Protein AF-A0A927W8R9-F1 (afdb_monomer_lite)

Structure (mmCIF, N/CA/C/O backbone):
data_AF-A0A927W8R9-F1
#
_entry.id   AF-A0A927W8R9-F1
#
loop_
_atom_site.group_PDB
_atom_site.id
_atom_site.type_symbol
_atom_site.label_atom_id
_atom_site.label_alt_id
_atom_site.label_comp_id
_atom_site.label_asym_id
_atom_site.label_entity_id
_atom_site.label_seq_id
_atom_site.pdbx_PDB_ins_code
_atom_site.Cartn_x
_atom_site.Cartn_y
_atom_site.Cartn_z
_atom_site.occupancy
_atom_site.B_iso_or_equiv
_atom_site.auth_seq_id
_atom_site.auth_comp_id
_atom_site.auth_asym_id
_atom_site.auth_atom_id
_atom_site.pdbx_PDB_model_num
ATOM 1 N N . MET A 1 1 ? -15.507 -15.379 2.058 1.00 55.19 1 MET A N 1
ATOM 2 C CA . MET A 1 1 ? -15.503 -15.301 0.558 1.00 55.19 1 MET A CA 1
ATOM 3 C C . MET A 1 1 ? -14.056 -15.249 0.072 1.00 55.19 1 MET A C 1
ATOM 5 O O . MET A 1 1 ? -13.210 -14.946 0.895 1.00 55.19 1 MET A O 1
ATOM 9 N N . ALA A 1 2 ? -13.753 -15.518 -1.208 1.00 80.12 2 ALA A N 1
ATOM 10 C CA . ALA A 1 2 ? -12.373 -15.394 -1.704 1.00 80.12 2 ALA A CA 1
ATOM 11 C C . ALA A 1 2 ? -11.837 -13.959 -1.534 1.00 80.12 2 ALA A C 1
ATOM 13 O O . ALA A 1 2 ? -12.561 -12.993 -1.787 1.00 80.12 2 ALA A O 1
ATOM 14 N N . GLU A 1 3 ? -10.581 -13.842 -1.112 1.00 93.88 3 GLU A N 1
ATOM 15 C CA . GLU A 1 3 ? -9.897 -12.570 -0.867 1.00 93.88 3 GLU A CA 1
ATOM 16 C C . GLU A 1 3 ? -9.746 -11.758 -2.161 1.00 93.88 3 GLU A C 1
ATOM 18 O O . GLU A 1 3 ? -9.712 -12.299 -3.273 1.00 93.88 3 GLU A O 1
ATOM 23 N N . SER A 1 4 ? -9.687 -10.431 -2.054 1.00 96.81 4 SER A N 1
ATOM 24 C CA . SER A 1 4 ? -9.534 -9.561 -3.228 1.00 96.81 4 SER A CA 1
ATOM 25 C C . SER A 1 4 ? -8.859 -8.236 -2.897 1.00 96.81 4 SER A C 1
ATOM 27 O O . SER A 1 4 ? -9.175 -7.592 -1.896 1.00 96.81 4 SER A O 1
ATOM 29 N N . LEU A 1 5 ? -7.975 -7.805 -3.793 1.00 98.19 5 LEU A N 1
A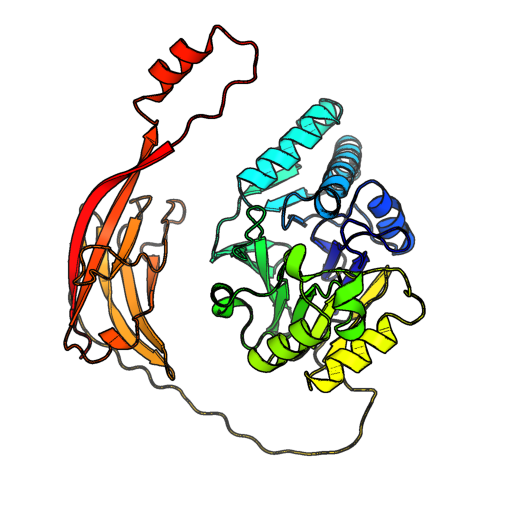TOM 30 C CA . LEU A 1 5 ? -7.320 -6.504 -3.776 1.00 98.19 5 LEU A CA 1
ATOM 31 C C . LEU A 1 5 ? -8.204 -5.483 -4.506 1.00 98.19 5 LEU A C 1
ATOM 33 O O . LEU A 1 5 ? -8.396 -5.564 -5.718 1.00 98.19 5 LEU A O 1
ATOM 37 N N . TYR A 1 6 ? -8.747 -4.528 -3.757 1.00 98.50 6 TYR A N 1
ATOM 38 C CA . TYR A 1 6 ? -9.535 -3.398 -4.246 1.00 98.50 6 TYR A CA 1
ATOM 39 C C . TYR A 1 6 ? -8.593 -2.218 -4.487 1.00 98.50 6 TYR A C 1
ATOM 41 O O . TYR A 1 6 ? -8.118 -1.607 -3.531 1.00 98.50 6 TYR A O 1
ATOM 49 N N . VAL A 1 7 ? -8.308 -1.890 -5.746 1.00 98.56 7 VAL A N 1
ATOM 50 C CA . VAL A 1 7 ? -7.348 -0.835 -6.094 1.00 98.56 7 VAL A CA 1
ATOM 51 C C . VAL A 1 7 ? -8.074 0.509 -6.161 1.00 98.56 7 VAL A C 1
ATOM 53 O O . VAL A 1 7 ? -8.843 0.762 -7.087 1.00 98.56 7 VAL A O 1
ATOM 56 N N . PHE A 1 8 ? -7.867 1.378 -5.169 1.00 98.50 8 PHE A N 1
ATOM 57 C CA . PHE A 1 8 ? -8.585 2.655 -5.061 1.00 98.50 8 PHE A CA 1
ATOM 58 C C . PHE A 1 8 ? -7.978 3.753 -5.939 1.00 98.50 8 PHE A C 1
ATOM 60 O O . PHE A 1 8 ? -8.713 4.558 -6.515 1.00 98.50 8 PHE A O 1
ATOM 67 N N . GLY A 1 9 ? -6.654 3.763 -6.061 1.00 98.00 9 GLY A N 1
ATOM 68 C CA . GLY A 1 9 ? -5.898 4.652 -6.935 1.00 98.00 9 GLY A CA 1
ATOM 69 C C . GLY A 1 9 ? -4.562 4.026 -7.325 1.00 98.00 9 GLY A C 1
ATOM 70 O O . GLY A 1 9 ? -4.080 3.112 -6.656 1.00 98.00 9 GLY A O 1
ATOM 71 N N . THR A 1 10 ? -3.987 4.496 -8.429 1.00 97.62 10 THR A N 1
ATOM 72 C CA . THR A 1 10 ? -2.780 3.925 -9.056 1.00 97.62 10 THR A CA 1
ATOM 73 C C . THR A 1 10 ? -1.753 4.968 -9.505 1.00 97.62 10 THR A C 1
ATOM 75 O O . THR A 1 10 ? -0.744 4.612 -10.115 1.00 97.62 10 THR A O 1
ATOM 78 N N . GLY A 1 11 ? -2.008 6.253 -9.253 1.00 96.44 11 GLY A N 1
ATOM 79 C CA . GLY A 1 11 ? -1.127 7.361 -9.615 1.00 96.44 11 GLY A CA 1
ATOM 80 C C . GLY A 1 11 ? -0.080 7.688 -8.554 1.00 96.44 11 GLY A C 1
ATOM 81 O O . GLY A 1 11 ? -0.226 7.326 -7.383 1.00 96.44 11 GLY A O 1
ATOM 82 N N . ASN A 1 12 ? 0.956 8.413 -8.974 1.00 94.94 12 ASN A N 1
ATOM 83 C CA . ASN A 1 12 ? 1.916 9.054 -8.074 1.00 94.94 12 ASN A CA 1
ATOM 84 C C . ASN A 1 12 ? 1.420 10.400 -7.507 1.00 94.94 12 ASN A C 1
ATOM 86 O O . ASN A 1 12 ? 0.338 10.881 -7.860 1.00 94.94 12 ASN A O 1
ATOM 90 N N . ALA A 1 13 ? 2.231 11.037 -6.660 1.00 92.88 13 ALA A N 1
ATOM 91 C CA . ALA A 1 13 ? 1.960 12.342 -6.045 1.00 92.88 13 ALA A CA 1
ATOM 92 C C . ALA A 1 13 ? 1.539 13.466 -7.010 1.00 92.88 13 ALA A C 1
ATOM 94 O O . ALA A 1 13 ? 0.795 14.370 -6.627 1.00 92.88 13 ALA A O 1
ATOM 95 N N . GLY A 1 14 ? 2.013 13.428 -8.258 1.00 91.94 14 GLY A N 1
ATOM 96 C CA . GLY A 1 14 ? 1.721 14.422 -9.292 1.00 91.94 14 GLY A CA 1
ATOM 97 C C . GLY A 1 14 ? 0.556 14.070 -10.221 1.00 91.94 14 GLY A C 1
ATOM 98 O O . GLY A 1 14 ? 0.316 14.823 -11.165 1.00 91.94 14 GLY A O 1
ATOM 99 N N . ALA A 1 15 ? -0.135 12.947 -10.005 1.00 91.56 15 ALA A N 1
ATOM 100 C CA . ALA A 1 15 ? -1.221 12.492 -10.871 1.00 91.56 15 ALA A CA 1
ATOM 101 C C . ALA A 1 15 ? -2.438 13.437 -10.852 1.00 91.56 15 ALA A C 1
ATOM 103 O O . ALA A 1 15 ? -2.812 13.998 -9.820 1.00 91.56 15 ALA A O 1
ATOM 104 N N . VAL A 1 16 ? -3.073 13.594 -12.017 1.00 93.25 16 VAL A N 1
ATOM 105 C CA . VAL A 1 16 ? -4.224 14.490 -12.243 1.00 93.25 16 VAL A CA 1
ATOM 106 C C . VAL A 1 16 ? -5.429 13.729 -12.808 1.00 93.25 16 VAL A C 1
ATOM 108 O O . VAL A 1 16 ? -6.577 14.095 -12.549 1.00 93.25 16 VAL A O 1
ATOM 111 N N . ASN A 1 17 ? -5.177 12.668 -13.578 1.00 94.62 17 ASN A N 1
ATOM 112 C CA . ASN A 1 17 ? -6.177 11.874 -14.290 1.00 94.62 17 ASN A CA 1
ATOM 113 C C . ASN A 1 17 ? -6.560 10.587 -13.541 1.00 94.62 17 ASN A C 1
ATOM 115 O O . ASN A 1 17 ? -7.709 10.152 -13.632 1.00 94.62 17 ASN A O 1
ATOM 119 N N . CYS A 1 18 ? -5.621 10.000 -12.794 1.00 94.38 18 CYS A N 1
ATOM 120 C CA . CYS A 1 18 ? -5.865 8.923 -11.833 1.00 94.38 18 CYS A CA 1
ATOM 121 C C . CYS A 1 18 ? -5.723 9.432 -10.389 1.00 94.38 18 CYS A C 1
ATOM 123 O O . CYS A 1 18 ? -5.177 10.506 -10.131 1.00 94.38 18 CYS A O 1
ATOM 125 N N . TYR A 1 19 ? -6.266 8.676 -9.441 1.00 97.38 19 TYR A N 1
ATOM 126 C CA . TYR A 1 19 ? -6.154 8.934 -8.014 1.00 97.38 19 TYR A CA 1
ATOM 127 C C . TYR A 1 19 ? -4.850 8.356 -7.456 1.00 97.38 19 TYR A C 1
ATOM 129 O O . TYR A 1 19 ? -4.327 7.369 -7.974 1.00 97.38 19 TYR A O 1
ATOM 137 N N . ASN A 1 20 ? -4.319 8.979 -6.404 1.00 97.94 20 ASN A N 1
ATOM 138 C CA . ASN A 1 20 ? -3.040 8.591 -5.811 1.00 97.94 20 ASN A CA 1
ATOM 139 C C . ASN A 1 20 ? -3.105 7.183 -5.198 1.00 97.94 20 ASN A C 1
ATOM 141 O O . ASN A 1 20 ? -4.182 6.709 -4.821 1.00 97.94 20 ASN A O 1
ATOM 145 N N . THR A 1 21 ? -1.957 6.514 -5.121 1.00 97.62 21 THR A N 1
ATOM 146 C CA . THR A 1 21 ? -1.891 5.078 -4.830 1.00 97.62 21 THR A CA 1
ATOM 147 C C . THR A 1 21 ? -2.399 4.747 -3.428 1.00 97.62 21 THR A C 1
ATOM 149 O O . THR A 1 21 ? -1.851 5.170 -2.417 1.00 97.62 21 THR A O 1
ATOM 152 N N . CYS A 1 22 ? -3.493 3.990 -3.385 1.00 98.56 22 CYS A N 1
ATOM 153 C CA . CYS A 1 22 ? -4.111 3.459 -2.175 1.00 98.56 22 CYS A CA 1
ATOM 154 C C . CYS A 1 22 ? -5.020 2.282 -2.554 1.00 98.56 22 CYS A C 1
ATOM 156 O O . CYS A 1 22 ? -5.445 2.150 -3.708 1.00 98.56 22 CYS A O 1
ATOM 158 N N . PHE A 1 23 ? -5.307 1.400 -1.600 1.00 98.75 23 PHE A N 1
ATOM 159 C CA . PHE A 1 23 ? -6.047 0.163 -1.858 1.00 98.75 23 PHE A CA 1
ATOM 160 C C . PHE A 1 23 ? -6.725 -0.383 -0.597 1.00 98.75 23 PHE A C 1
ATOM 162 O O . PHE A 1 23 ? -6.599 0.174 0.492 1.00 98.75 23 PHE A O 1
ATOM 169 N N . ALA A 1 24 ? -7.447 -1.493 -0.733 1.00 98.62 24 ALA A N 1
ATOM 170 C CA . ALA A 1 24 ? -7.796 -2.346 0.394 1.00 98.62 24 ALA A CA 1
ATOM 171 C C . ALA A 1 24 ? -7.676 -3.829 0.044 1.00 98.62 24 ALA A C 1
ATOM 173 O O . ALA A 1 24 ? -7.932 -4.241 -1.087 1.00 98.62 24 ALA A O 1
ATOM 174 N N . LEU A 1 25 ? -7.360 -4.640 1.047 1.00 98.12 25 LEU A N 1
ATOM 175 C CA . LEU A 1 25 ? -7.584 -6.077 1.028 1.00 98.12 25 LEU A CA 1
ATOM 176 C C . LEU A 1 25 ? -8.957 -6.361 1.630 1.00 98.12 25 LEU A C 1
ATOM 178 O O . LEU A 1 25 ? -9.181 -6.123 2.818 1.00 98.12 25 LEU A O 1
ATOM 182 N N . ARG A 1 26 ? -9.881 -6.863 0.807 1.00 96.31 26 ARG A N 1
ATOM 183 C CA . ARG A 1 26 ? -11.184 -7.342 1.272 1.00 96.31 26 ARG A CA 1
ATOM 184 C C . ARG A 1 26 ? -11.060 -8.778 1.763 1.00 96.31 26 ARG A C 1
ATOM 186 O O . ARG A 1 26 ? -10.596 -9.643 1.017 1.00 96.31 26 ARG A O 1
ATOM 193 N N . LYS A 1 27 ? -11.572 -9.025 2.967 1.00 92.88 27 LYS A N 1
ATOM 194 C CA . LYS A 1 27 ? -11.768 -10.352 3.549 1.00 92.88 27 LYS A CA 1
ATOM 195 C C . LYS A 1 27 ? -13.223 -10.472 3.978 1.00 92.88 27 LYS A C 1
ATOM 197 O O . LYS A 1 27 ? -13.715 -9.650 4.741 1.00 92.88 27 LYS A O 1
ATOM 202 N N . GLU A 1 28 ? -13.921 -11.467 3.444 1.00 89.69 28 GLU A N 1
ATOM 203 C CA . GLU A 1 28 ? -15.372 -11.621 3.625 1.00 89.69 28 GLU A CA 1
ATOM 204 C C . GLU A 1 28 ? -16.144 -10.339 3.251 1.00 89.69 28 GLU A C 1
ATOM 206 O O . GLU A 1 28 ? -16.233 -10.030 2.062 1.00 89.69 28 GLU A O 1
ATOM 211 N N . ASP A 1 29 ? -16.663 -9.585 4.223 1.00 91.25 29 ASP A N 1
ATOM 212 C CA . ASP A 1 29 ? -17.351 -8.299 4.027 1.00 91.25 29 ASP A CA 1
ATOM 213 C C . ASP A 1 29 ? -16.622 -7.100 4.674 1.00 91.25 29 ASP A C 1
ATOM 215 O O . ASP A 1 29 ? -17.101 -5.969 4.579 1.00 91.25 29 ASP A O 1
ATOM 219 N N . GLU A 1 30 ? -15.442 -7.327 5.261 1.00 95.88 30 GLU A N 1
ATOM 220 C CA . GLU A 1 30 ? -14.575 -6.321 5.889 1.00 95.88 30 GLU A CA 1
ATOM 221 C C . GLU A 1 30 ? -13.338 -5.993 5.032 1.00 95.88 30 GLU A C 1
ATOM 223 O O . GLU A 1 30 ? -12.952 -6.730 4.117 1.00 95.88 30 GLU A O 1
ATOM 228 N N . TYR A 1 31 ? -12.715 -4.847 5.319 1.00 98.06 31 TYR A N 1
ATOM 229 C CA . TYR A 1 31 ? -11.649 -4.260 4.510 1.00 98.06 31 TYR A CA 1
ATOM 230 C C . TYR A 1 31 ? -10.479 -3.773 5.374 1.00 98.06 31 TYR A C 1
ATOM 232 O O . TYR A 1 31 ? -10.633 -2.893 6.224 1.00 98.06 31 TYR A O 1
ATOM 240 N N . LEU A 1 32 ? -9.284 -4.291 5.084 1.00 98.56 32 LEU A N 1
ATOM 241 C CA . LEU A 1 32 ? -8.007 -3.726 5.514 1.00 98.56 32 LEU A CA 1
ATOM 242 C C . LEU A 1 32 ? -7.572 -2.704 4.459 1.00 98.56 32 LEU A C 1
ATOM 244 O O . LEU A 1 32 ? -7.090 -3.080 3.393 1.00 98.56 32 LEU A O 1
ATOM 248 N N . MET A 1 33 ? -7.788 -1.421 4.731 1.00 98.75 33 MET A N 1
ATOM 249 C CA . MET A 1 33 ? -7.381 -0.322 3.850 1.00 98.75 33 MET A CA 1
ATOM 250 C C . MET A 1 33 ? -5.884 -0.023 4.014 1.00 98.75 33 MET A C 1
ATOM 252 O O . MET A 1 33 ? -5.339 -0.149 5.109 1.00 98.75 33 MET A O 1
ATOM 256 N N . VAL A 1 34 ? -5.224 0.386 2.932 1.00 98.69 34 VAL A N 1
ATOM 257 C CA . VAL A 1 34 ? -3.817 0.797 2.911 1.00 98.69 34 VAL A CA 1
ATOM 258 C C . VAL A 1 34 ? -3.706 2.131 2.185 1.00 98.69 34 VAL A C 1
ATOM 260 O O . VAL A 1 34 ? -4.046 2.239 1.001 1.00 98.69 34 VAL A O 1
ATOM 263 N N . ASP A 1 35 ? -3.254 3.133 2.938 1.00 98.56 35 ASP A N 1
ATOM 264 C CA . ASP A 1 35 ? -3.332 4.558 2.623 1.00 98.56 35 ASP A CA 1
ATOM 265 C C . ASP A 1 35 ? -4.751 5.002 2.221 1.00 98.56 35 ASP A C 1
ATOM 267 O O . ASP A 1 35 ? -5.723 4.246 2.292 1.00 98.56 35 ASP A O 1
ATOM 271 N N . ALA A 1 36 ? -4.922 6.275 1.864 1.00 98.06 36 ALA A N 1
ATOM 272 C CA . ALA A 1 36 ? -6.231 6.783 1.448 1.00 98.06 36 ALA A CA 1
ATOM 273 C C . ALA A 1 36 ? -6.162 7.879 0.374 1.00 98.06 36 ALA A C 1
ATOM 275 O O . ALA A 1 36 ? -7.160 8.558 0.142 1.00 98.06 36 ALA A O 1
ATOM 276 N N . GLY A 1 37 ? -5.021 8.056 -0.294 1.00 95.88 37 GLY A N 1
ATOM 277 C CA . GLY A 1 37 ? -4.881 8.993 -1.407 1.00 95.88 37 GLY A CA 1
ATOM 278 C C . GLY A 1 37 ? -4.810 10.473 -0.987 1.00 95.88 37 GLY A C 1
ATOM 279 O O . GLY A 1 37 ? -4.945 10.830 0.185 1.00 95.88 37 GLY A O 1
ATOM 280 N N . GLY A 1 38 ? -4.665 11.384 -1.955 1.00 94.12 38 GLY A N 1
ATOM 281 C CA . GLY A 1 38 ? -4.360 12.804 -1.711 1.00 94.12 38 GLY A CA 1
ATOM 282 C C . GLY A 1 38 ? -5.496 13.706 -1.214 1.00 94.12 38 GLY A C 1
ATOM 283 O O . GLY A 1 38 ? -5.462 14.913 -1.444 1.00 94.12 38 GLY A O 1
ATOM 284 N N . GLY A 1 39 ? -6.532 13.169 -0.560 1.00 95.38 39 GLY A N 1
ATOM 285 C CA . GLY A 1 39 ? -7.615 13.980 0.020 1.00 95.38 39 GLY A CA 1
ATOM 286 C C . GLY A 1 39 ? -9.010 13.377 -0.132 1.00 95.38 39 GLY A C 1
ATOM 287 O O . GLY A 1 39 ? -9.194 12.174 -0.025 1.00 95.38 39 GLY A O 1
ATOM 288 N N . ASN A 1 40 ? -10.030 14.204 -0.387 1.00 95.50 40 ASN A N 1
ATOM 289 C CA . ASN A 1 40 ? -11.433 13.758 -0.375 1.00 95.50 40 ASN A CA 1
ATOM 290 C C . ASN A 1 40 ? -11.844 12.840 -1.548 1.00 95.50 40 ASN A C 1
ATOM 292 O O . ASN A 1 40 ? -12.987 12.377 -1.575 1.00 95.50 40 ASN A O 1
ATOM 296 N N . GLY A 1 41 ? -10.941 12.569 -2.499 1.00 96.88 41 GLY A N 1
ATOM 297 C CA . GLY A 1 41 ? -11.172 11.653 -3.618 1.00 96.88 41 GLY A CA 1
ATOM 298 C C . GLY A 1 41 ? -11.593 10.256 -3.160 1.00 96.88 41 GLY A C 1
ATOM 299 O O . GLY A 1 41 ? -12.508 9.685 -3.754 1.00 96.88 41 GLY A O 1
ATOM 300 N N . ILE A 1 42 ? -11.046 9.770 -2.042 1.00 98.25 42 ILE A N 1
ATOM 301 C CA . ILE A 1 42 ? -11.378 8.470 -1.451 1.00 98.25 42 ILE A CA 1
ATOM 302 C C . ILE A 1 42 ? -12.877 8.304 -1.177 1.00 98.25 42 ILE A C 1
ATOM 304 O O . ILE A 1 42 ? -13.438 7.243 -1.429 1.00 98.25 42 ILE A O 1
ATOM 308 N N . LEU A 1 43 ? -13.579 9.374 -0.786 1.00 97.81 43 LEU A N 1
ATOM 309 C CA . LEU A 1 43 ? -15.025 9.331 -0.533 1.00 97.81 43 LEU A CA 1
ATOM 310 C C . LEU A 1 43 ? -15.843 9.114 -1.818 1.00 97.81 43 LEU A C 1
ATOM 312 O O . LEU A 1 43 ? -16.948 8.575 -1.764 1.00 97.81 43 LEU A O 1
ATOM 316 N N . ARG A 1 44 ? -15.305 9.515 -2.978 1.00 96.94 44 ARG A N 1
ATOM 317 C CA . ARG A 1 44 ? -15.864 9.177 -4.295 1.00 96.94 44 ARG A CA 1
ATOM 318 C C . ARG A 1 44 ? -15.505 7.744 -4.678 1.00 96.94 44 ARG A C 1
ATOM 320 O O . ARG A 1 44 ? -16.386 7.031 -5.135 1.00 96.94 44 ARG A O 1
ATOM 327 N N . ILE A 1 45 ? -14.258 7.322 -4.472 1.00 98.06 45 ILE A N 1
ATOM 328 C CA . ILE A 1 45 ? -13.800 5.968 -4.813 1.00 98.06 45 ILE A CA 1
ATOM 329 C C . ILE A 1 45 ? -14.584 4.896 -4.045 1.00 98.06 45 ILE A C 1
ATOM 331 O O . ILE A 1 45 ? -15.173 4.020 -4.672 1.00 98.06 45 ILE A O 1
ATOM 335 N N . LEU A 1 46 ? -14.679 5.008 -2.715 1.00 98.06 46 LEU A N 1
ATOM 336 C CA . LEU A 1 46 ? -15.421 4.060 -1.875 1.00 98.06 46 LEU A CA 1
ATOM 337 C C . LEU A 1 46 ? -16.895 3.960 -2.291 1.00 98.06 46 LEU A C 1
ATOM 339 O O . LEU A 1 46 ? -17.434 2.862 -2.405 1.00 98.06 46 LEU A O 1
ATOM 343 N N . ARG A 1 47 ? -17.530 5.100 -2.597 1.00 97.19 47 ARG A N 1
ATOM 344 C CA . ARG A 1 47 ? -18.897 5.147 -3.133 1.00 97.19 47 ARG A CA 1
ATOM 345 C C . ARG A 1 47 ? -19.001 4.450 -4.492 1.00 97.19 47 ARG A C 1
ATOM 347 O O . ARG A 1 47 ? -19.907 3.651 -4.682 1.00 97.19 47 ARG A O 1
ATOM 354 N N . ASP A 1 48 ? -18.109 4.766 -5.427 1.00 97.25 48 ASP A N 1
ATOM 355 C CA . ASP A 1 48 ? -18.150 4.254 -6.803 1.00 97.25 48 ASP A CA 1
ATOM 356 C C . ASP A 1 48 ? -17.827 2.749 -6.883 1.00 97.25 48 ASP A C 1
ATOM 358 O O . ASP A 1 48 ? -18.258 2.085 -7.823 1.00 97.25 48 ASP A O 1
ATOM 362 N N . MET A 1 49 ? -17.101 2.207 -5.898 1.00 97.38 49 MET A N 1
ATOM 363 C CA . MET A 1 49 ? -16.796 0.776 -5.748 1.00 97.38 49 MET A CA 1
ATOM 364 C C . MET A 1 49 ? -17.753 0.024 -4.809 1.00 97.38 49 MET A C 1
ATOM 366 O O . MET A 1 49 ? -17.541 -1.159 -4.549 1.00 97.38 49 MET A O 1
ATOM 370 N N . ASN A 1 50 ? -18.786 0.688 -4.277 1.00 96.88 50 ASN A N 1
ATOM 371 C CA . ASN A 1 50 ? -19.692 0.152 -3.255 1.00 96.88 50 ASN A CA 1
ATOM 372 C C . ASN A 1 50 ? -18.979 -0.409 -2.000 1.00 96.88 50 ASN A C 1
ATOM 374 O O . ASN A 1 50 ? -19.475 -1.352 -1.383 1.00 96.88 50 ASN A O 1
ATOM 378 N N . VAL A 1 51 ? -17.839 0.163 -1.597 1.00 97.38 51 VAL A N 1
ATOM 379 C CA . VAL A 1 51 ? -17.130 -0.211 -0.362 1.00 97.38 51 VAL A CA 1
ATOM 380 C C . VAL A 1 51 ? -17.736 0.557 0.820 1.00 97.38 51 VAL A C 1
ATOM 382 O O . VAL A 1 51 ? -17.605 1.785 0.886 1.00 97.38 51 VAL A O 1
ATOM 385 N N . PRO A 1 52 ? -18.416 -0.115 1.769 1.00 96.00 52 PRO A N 1
ATOM 386 C CA . PRO A 1 52 ? -19.016 0.560 2.907 1.00 96.00 52 PRO A CA 1
ATOM 387 C C . PRO A 1 52 ? -17.933 0.974 3.908 1.00 96.00 52 PRO A C 1
ATOM 389 O O . PRO A 1 52 ? -17.259 0.144 4.507 1.00 96.00 52 PRO A O 1
ATOM 392 N N . MET A 1 53 ? -17.814 2.279 4.157 1.00 96.12 53 MET A N 1
ATOM 393 C CA . MET A 1 53 ? -16.882 2.840 5.149 1.00 96.12 53 MET A CA 1
ATOM 394 C C . MET A 1 53 ? -17.080 2.269 6.569 1.00 96.12 53 MET A C 1
ATOM 396 O O . MET A 1 53 ? -16.152 2.268 7.369 1.00 96.12 53 MET A O 1
ATOM 400 N N . SER A 1 54 ? -18.276 1.763 6.882 1.00 95.75 54 SER A N 1
ATOM 401 C CA . SER A 1 54 ? -18.594 1.070 8.137 1.00 95.75 54 SER A CA 1
ATOM 402 C C . SER A 1 54 ? -18.039 -0.358 8.241 1.00 95.75 54 SER A C 1
ATOM 404 O O . SER A 1 54 ? -18.335 -1.017 9.228 1.00 95.75 54 SER A O 1
ATOM 406 N N . ALA A 1 55 ? -17.291 -0.834 7.240 1.00 97.31 55 ALA A N 1
ATOM 407 C CA . ALA A 1 55 ? -16.566 -2.110 7.236 1.00 97.31 55 ALA A CA 1
ATOM 408 C C . ALA A 1 55 ? -15.047 -1.924 7.010 1.00 97.31 55 ALA A C 1
ATOM 410 O O . ALA A 1 55 ? -14.342 -2.867 6.651 1.00 97.31 55 ALA A O 1
ATOM 411 N N . ILE A 1 56 ? -14.548 -0.690 7.169 1.00 98.38 56 ILE A N 1
ATOM 412 C CA . ILE A 1 56 ? -13.116 -0.373 7.219 1.00 98.38 56 ILE A CA 1
ATOM 413 C C . ILE A 1 56 ? -12.767 -0.142 8.691 1.00 98.38 56 ILE A C 1
ATOM 415 O O . ILE A 1 56 ? -12.941 0.960 9.221 1.00 98.38 56 ILE A O 1
ATOM 419 N N . HIS A 1 57 ? -12.317 -1.206 9.352 1.00 98.44 57 HIS A N 1
ATOM 420 C CA . HIS A 1 57 ? -11.924 -1.219 10.769 1.00 98.44 57 HIS A CA 1
ATOM 421 C C . HIS A 1 57 ? -10.411 -1.211 10.971 1.00 98.44 57 HIS A C 1
ATOM 423 O O . HIS A 1 57 ? -9.933 -0.874 12.051 1.00 98.44 57 HIS A O 1
ATOM 429 N N . HIS A 1 58 ? -9.650 -1.512 9.918 1.00 98.75 58 HIS A N 1
ATOM 430 C CA . HIS A 1 58 ? -8.194 -1.493 9.925 1.00 98.75 58 HIS A CA 1
ATOM 431 C C . HIS A 1 58 ? -7.679 -0.649 8.751 1.00 98.75 58 HIS A C 1
ATOM 433 O O . HIS A 1 58 ? -8.077 -0.853 7.602 1.00 98.75 58 HIS A O 1
ATOM 439 N N . MET A 1 59 ? -6.785 0.293 9.045 1.00 98.75 59 MET A N 1
ATOM 440 C CA . MET A 1 59 ? -6.072 1.122 8.074 1.00 98.75 59 MET A CA 1
ATOM 441 C C . MET A 1 59 ? -4.569 1.030 8.331 1.00 98.75 59 MET A C 1
ATOM 443 O O . MET A 1 59 ? -4.122 1.376 9.418 1.00 98.75 59 MET A O 1
ATOM 447 N N . ILE A 1 60 ? -3.780 0.619 7.346 1.00 98.81 60 ILE A N 1
ATOM 448 C CA . ILE A 1 60 ? -2.326 0.824 7.347 1.00 98.81 60 ILE A CA 1
ATOM 449 C C . ILE A 1 60 ? -2.054 2.166 6.668 1.00 98.81 60 ILE A C 1
ATOM 451 O O . ILE A 1 60 ? -2.643 2.451 5.627 1.00 98.81 60 ILE A O 1
ATOM 455 N N . VAL A 1 61 ? -1.169 2.981 7.235 1.00 98.62 61 VAL A N 1
ATOM 456 C CA . VAL A 1 61 ? -0.609 4.156 6.560 1.00 98.62 61 VAL A CA 1
ATOM 457 C C . VAL A 1 61 ? 0.878 3.892 6.357 1.00 98.62 61 VAL A C 1
ATOM 459 O O . VAL A 1 61 ? 1.585 3.621 7.328 1.00 98.62 61 VAL A O 1
ATOM 462 N N . THR A 1 62 ? 1.343 3.904 5.108 1.00 97.88 62 THR A N 1
ATOM 463 C CA . THR A 1 62 ? 2.724 3.508 4.776 1.00 97.88 62 THR A CA 1
ATOM 464 C C . THR A 1 62 ? 3.723 4.597 5.155 1.00 97.88 62 THR A C 1
ATOM 466 O O . THR A 1 62 ? 4.768 4.308 5.739 1.00 97.88 62 THR A O 1
ATOM 469 N N . HIS A 1 63 ? 3.393 5.855 4.854 1.00 97.00 63 HIS A N 1
ATOM 470 C CA . HIS A 1 63 ? 4.254 7.014 5.078 1.00 97.00 63 HIS A CA 1
ATOM 471 C C . HIS A 1 63 ? 3.472 8.343 5.029 1.00 97.00 63 HIS A C 1
ATOM 473 O O . HIS A 1 63 ? 2.242 8.375 4.969 1.00 97.00 63 HIS A O 1
ATOM 479 N N . GLU A 1 64 ? 4.191 9.465 5.116 1.00 95.69 64 GLU A N 1
ATOM 480 C CA . GLU A 1 64 ? 3.627 10.793 5.396 1.00 95.69 64 GLU A CA 1
ATOM 481 C C . GLU A 1 64 ? 3.411 11.724 4.191 1.00 95.69 64 GLU A C 1
ATOM 483 O O . GLU A 1 64 ? 2.956 12.854 4.394 1.00 95.69 64 GLU A O 1
ATOM 488 N N . HIS A 1 65 ? 3.715 11.308 2.953 1.00 95.75 65 HIS A N 1
ATOM 489 C CA . HIS A 1 65 ? 3.504 12.184 1.796 1.00 95.75 65 HIS A CA 1
ATOM 490 C C . HIS A 1 65 ? 2.012 12.507 1.608 1.00 95.75 65 HIS A C 1
ATOM 492 O O . HIS A 1 65 ? 1.108 11.724 1.930 1.00 95.75 65 HIS A O 1
ATOM 498 N N . THR A 1 66 ? 1.738 13.719 1.121 1.00 95.44 66 THR A N 1
ATOM 499 C CA . THR A 1 66 ? 0.392 14.314 1.082 1.00 95.44 66 THR A CA 1
ATOM 500 C C . THR A 1 66 ? -0.603 13.485 0.280 1.00 95.44 66 THR A C 1
ATOM 502 O O . THR A 1 66 ? -1.785 13.430 0.617 1.00 95.44 66 THR A O 1
ATOM 505 N N . ASP A 1 67 ? -0.118 12.830 -0.761 1.00 95.81 67 ASP A N 1
ATOM 506 C CA . ASP A 1 67 ? -0.842 11.969 -1.677 1.00 95.81 67 ASP A CA 1
ATOM 507 C C . ASP A 1 67 ? -1.159 10.572 -1.124 1.00 95.81 67 ASP A C 1
ATOM 509 O O . ASP A 1 67 ? -2.015 9.902 -1.688 1.00 95.81 67 ASP A O 1
ATOM 513 N N . HIS A 1 68 ? -0.592 10.180 0.020 1.00 96.56 68 HIS A N 1
ATOM 514 C CA . HIS A 1 68 ? -0.991 8.983 0.773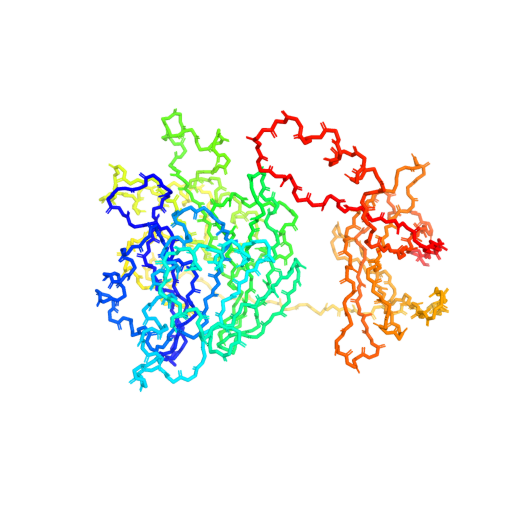 1.00 96.56 68 HIS A CA 1
ATOM 515 C C . HIS A 1 68 ? -1.834 9.347 2.012 1.00 96.56 68 HIS A C 1
ATOM 517 O O . HIS A 1 68 ? -2.868 8.723 2.283 1.00 96.56 68 HIS A O 1
ATOM 523 N N . VAL A 1 69 ? -1.438 10.405 2.738 1.00 97.06 69 VAL A N 1
ATOM 524 C CA . VAL A 1 69 ? -1.954 10.715 4.084 1.00 97.06 69 VAL A CA 1
ATOM 525 C C . VAL A 1 69 ? -3.184 11.636 4.125 1.00 97.06 69 VAL A C 1
ATOM 527 O O . VAL A 1 69 ? -3.984 11.553 5.061 1.00 97.06 69 VAL A O 1
ATOM 530 N N . LEU A 1 70 ? -3.400 12.531 3.148 1.00 97.88 70 LEU A N 1
ATOM 531 C CA . LEU A 1 70 ? -4.473 13.538 3.268 1.00 97.88 70 LEU A CA 1
ATOM 532 C C . LEU A 1 70 ? -5.881 12.931 3.208 1.00 97.88 70 LEU A C 1
ATOM 534 O O . LEU A 1 70 ? -6.811 13.470 3.813 1.00 97.88 70 LEU A O 1
ATOM 538 N N . GLY A 1 71 ? -6.058 11.798 2.529 1.00 98.38 71 GLY A N 1
ATOM 539 C CA . GLY A 1 71 ? -7.294 11.020 2.548 1.00 98.38 71 GLY A CA 1
ATOM 540 C C . GLY A 1 71 ? -7.561 10.354 3.898 1.00 98.38 71 GLY A C 1
ATOM 541 O O . GLY A 1 71 ? -8.723 10.232 4.288 1.00 98.38 71 GLY A O 1
ATOM 542 N N . VAL A 1 72 ? -6.521 10.024 4.675 1.00 98.69 72 VAL A N 1
ATOM 543 C CA . VAL A 1 72 ? -6.663 9.422 6.014 1.00 98.69 72 VAL A CA 1
ATOM 544 C C . VAL A 1 72 ? -7.375 10.399 6.947 1.00 98.69 72 VAL A C 1
ATOM 546 O O . VAL A 1 72 ? -8.290 10.014 7.670 1.00 98.69 72 VAL A O 1
ATOM 549 N N . VAL A 1 73 ? -7.067 11.697 6.845 1.00 98.50 73 VAL A N 1
ATOM 550 C CA . VAL A 1 73 ? -7.770 12.766 7.580 1.00 98.50 73 VAL A CA 1
ATOM 551 C C . VAL A 1 73 ? -9.266 12.818 7.219 1.00 98.50 73 VAL A C 1
ATOM 553 O O . VAL A 1 73 ? -10.108 13.079 8.085 1.00 98.50 73 VAL A O 1
ATOM 556 N N . TRP A 1 74 ? -9.636 12.524 5.966 1.00 98.50 74 TRP A N 1
ATOM 557 C CA . TRP A 1 74 ? -11.042 12.410 5.555 1.00 98.50 74 TRP A CA 1
ATOM 558 C C . TRP A 1 74 ? -11.707 11.134 6.077 1.00 98.50 74 TRP A C 1
ATOM 560 O O . TRP A 1 74 ? -12.838 11.221 6.560 1.00 98.50 74 TRP A O 1
ATOM 570 N N . MET A 1 75 ? -11.016 9.992 6.052 1.00 98.69 75 MET A N 1
ATOM 571 C CA . MET A 1 75 ? -11.505 8.733 6.627 1.00 98.69 75 MET A CA 1
ATOM 572 C C . MET A 1 75 ? -11.758 8.876 8.131 1.00 98.69 75 MET A C 1
ATOM 574 O O . MET A 1 75 ? -12.888 8.681 8.577 1.00 98.69 75 MET A O 1
ATOM 578 N N . VAL A 1 76 ? -10.769 9.356 8.894 1.00 98.62 76 VAL A N 1
ATOM 579 C CA . VAL A 1 76 ? -10.880 9.666 10.332 1.00 98.62 76 VAL A CA 1
ATOM 580 C C . VAL A 1 76 ? -12.062 10.596 10.608 1.00 98.62 76 VAL A C 1
ATOM 582 O O . VAL A 1 76 ? -12.885 10.319 11.480 1.00 98.62 76 VAL A O 1
ATOM 585 N N . ARG A 1 77 ? -12.213 11.681 9.836 1.00 98.25 77 ARG A N 1
ATOM 586 C CA . ARG A 1 77 ? -13.333 12.625 9.984 1.00 98.25 77 ARG A CA 1
ATOM 587 C C . ARG A 1 77 ? -14.694 11.965 9.766 1.00 98.25 77 ARG A C 1
ATOM 589 O O . ARG A 1 77 ? -15.630 12.254 10.515 1.00 98.25 77 ARG A O 1
ATOM 596 N N . MET A 1 78 ? -14.840 11.157 8.719 1.00 98.50 78 MET A N 1
ATOM 597 C CA . MET A 1 78 ? -16.119 10.542 8.356 1.00 98.50 78 MET A CA 1
ATOM 598 C C . MET A 1 78 ? -16.471 9.374 9.288 1.00 98.50 78 MET A C 1
ATOM 600 O O . MET A 1 78 ? -17.616 9.295 9.735 1.00 98.50 78 MET A O 1
ATOM 604 N N . ILE A 1 79 ? -15.495 8.552 9.680 1.00 98.62 79 ILE A N 1
ATOM 605 C CA . ILE A 1 79 ? -15.670 7.466 10.652 1.00 98.62 79 ILE A CA 1
ATOM 606 C C . ILE A 1 79 ? -15.990 8.025 12.045 1.00 98.62 79 ILE A C 1
ATOM 608 O O . ILE A 1 79 ? -17.007 7.638 12.618 1.00 98.62 79 ILE A O 1
ATOM 612 N N . ALA A 1 80 ? -15.261 9.032 12.544 1.00 98.31 80 ALA A N 1
ATOM 613 C CA . ALA A 1 80 ? -15.615 9.711 13.799 1.00 98.31 80 ALA A CA 1
ATOM 614 C C . ALA A 1 80 ? -17.026 10.331 13.748 1.00 98.31 80 ALA A C 1
ATOM 616 O O . ALA A 1 80 ? -17.775 10.288 14.724 1.00 98.31 80 ALA A O 1
ATOM 617 N N . THR A 1 81 ? -17.434 10.873 12.593 1.00 98.19 81 THR A N 1
ATOM 618 C CA . THR A 1 81 ? -18.800 11.389 12.392 1.00 98.19 81 THR A CA 1
ATOM 619 C C . THR A 1 81 ? -19.853 10.273 12.452 1.00 98.19 81 THR A C 1
ATOM 621 O O . THR A 1 81 ? -20.942 10.507 12.977 1.00 98.19 81 THR A O 1
ATOM 624 N N . ALA A 1 82 ? -19.550 9.073 11.949 1.00 98.12 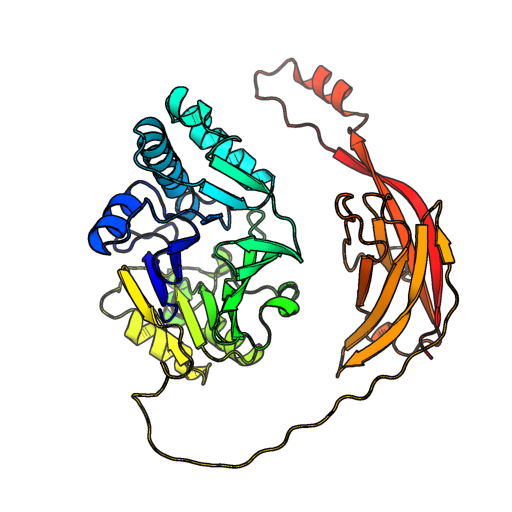82 ALA A N 1
ATOM 625 C CA . ALA A 1 82 ? -20.436 7.911 12.013 1.00 98.12 82 ALA A CA 1
ATOM 626 C C . ALA A 1 82 ? -20.501 7.305 13.429 1.00 98.12 82 ALA A C 1
ATOM 628 O O . ALA A 1 82 ? -21.600 7.029 13.914 1.00 98.12 82 ALA A O 1
ATOM 629 N N . MET A 1 83 ? -19.367 7.193 14.130 1.00 98.06 83 MET A N 1
ATOM 630 C CA . MET A 1 83 ? -19.286 6.765 15.536 1.00 98.06 83 MET A CA 1
ATOM 631 C C . MET A 1 83 ? -20.160 7.648 16.440 1.00 98.06 83 MET A C 1
ATOM 633 O O . MET A 1 83 ? -21.014 7.135 17.160 1.00 98.06 83 MET A O 1
ATOM 637 N N . LEU A 1 84 ? -20.034 8.977 16.331 1.00 96.75 84 LEU A N 1
ATOM 638 C CA . LEU A 1 84 ? -20.850 9.946 17.084 1.00 96.75 84 LEU A CA 1
ATOM 639 C C . LEU A 1 84 ? -22.347 9.934 16.718 1.00 96.75 84 LEU A C 1
ATOM 641 O O . LEU A 1 84 ? -23.152 10.532 17.428 1.00 96.75 84 LEU A O 1
ATOM 645 N N . GLN A 1 85 ? -22.730 9.291 15.611 1.00 97.19 85 GLN A N 1
ATOM 646 C CA . GLN A 1 85 ? -24.127 9.095 15.207 1.00 97.19 85 GLN A CA 1
ATOM 647 C C . GLN A 1 85 ? -24.670 7.699 15.553 1.00 97.19 85 GLN A C 1
ATOM 649 O O . GLN A 1 85 ? -25.818 7.418 15.217 1.00 97.19 85 GLN A O 1
ATOM 654 N N . GLY A 1 86 ? -23.870 6.819 16.171 1.00 96.69 86 GLY A N 1
ATOM 655 C CA . GLY A 1 86 ? -24.248 5.419 16.393 1.00 96.69 86 GLY A CA 1
ATOM 656 C C . GLY A 1 86 ? -24.362 4.603 15.098 1.00 96.69 86 GLY A C 1
ATOM 657 O O . GLY A 1 86 ? -25.162 3.680 15.028 1.00 96.69 86 GLY A O 1
ATOM 658 N N . LYS A 1 87 ? -23.606 4.975 14.055 1.00 96.06 87 LYS A N 1
ATOM 659 C CA . LYS A 1 87 ? -23.618 4.361 12.708 1.00 96.06 87 LYS A CA 1
ATOM 660 C C . LYS A 1 87 ? -22.291 3.684 12.340 1.00 96.06 87 LYS A C 1
ATOM 662 O O . LYS A 1 87 ? -22.007 3.474 11.165 1.00 96.06 87 LYS A O 1
ATOM 667 N N . TYR A 1 88 ? -21.456 3.419 13.339 1.00 97.69 88 TYR A N 1
ATOM 668 C CA . TYR A 1 88 ? -20.197 2.697 13.199 1.00 97.69 88 TYR A CA 1
ATOM 669 C C . TYR A 1 88 ? -20.002 1.840 14.452 1.00 97.69 88 TYR A C 1
ATOM 671 O O . TYR A 1 88 ? -19.848 2.363 15.564 1.00 97.69 88 TYR A O 1
ATOM 679 N N . GLU A 1 89 ? -20.066 0.529 14.255 1.00 95.56 89 GLU A N 1
ATOM 680 C CA . GLU A 1 89 ? -19.844 -0.501 15.270 1.00 95.56 89 GLU A CA 1
ATOM 681 C C . GLU A 1 89 ? -18.371 -0.933 15.239 1.00 95.56 89 GLU A C 1
ATOM 683 O O . GLU A 1 89 ? -17.717 -0.805 14.207 1.00 95.56 89 GLU A O 1
ATOM 688 N N . GLY A 1 90 ? -17.821 -1.401 16.362 1.00 96.31 90 GLY A N 1
ATOM 689 C CA . GLY A 1 90 ? -16.381 -1.677 16.477 1.00 96.31 90 GLY A CA 1
ATOM 690 C C . GLY A 1 90 ? -15.508 -0.412 16.513 1.00 96.31 90 GLY A C 1
ATOM 691 O O . GLY A 1 90 ? -16.005 0.697 16.724 1.00 96.31 90 GLY A O 1
ATOM 692 N N . ASN A 1 91 ? -14.199 -0.578 16.333 1.00 98.25 91 ASN A N 1
ATOM 693 C CA . ASN A 1 91 ? -13.200 0.495 16.391 1.00 98.25 91 ASN A CA 1
ATOM 694 C C . ASN A 1 91 ? -12.471 0.650 15.051 1.00 98.25 91 ASN A C 1
ATOM 696 O O . ASN A 1 91 ? -12.484 -0.261 14.231 1.00 98.25 91 ASN A O 1
ATOM 700 N N . LEU A 1 92 ? -11.825 1.799 14.849 1.00 98.75 92 LEU A N 1
ATOM 701 C CA . LEU A 1 92 ? -10.896 2.015 13.742 1.00 98.75 92 LEU A CA 1
ATOM 702 C C . LEU A 1 92 ? -9.466 1.941 14.276 1.00 98.75 92 LEU A C 1
ATOM 704 O O . LEU A 1 92 ? -9.069 2.788 15.073 1.00 98.75 92 LEU A O 1
ATOM 708 N N . HIS A 1 93 ? -8.696 0.970 13.806 1.00 98.81 93 HIS A N 1
ATOM 709 C CA . HIS A 1 93 ? -7.275 0.817 14.097 1.00 98.81 93 HIS A CA 1
ATOM 710 C C . HIS A 1 93 ? -6.453 1.395 12.940 1.00 98.81 93 HIS A C 1
ATOM 712 O O . HIS A 1 93 ? -6.662 1.019 11.785 1.00 98.81 93 HIS A O 1
ATOM 718 N N . ILE A 1 94 ? -5.533 2.314 13.239 1.00 98.81 94 ILE A N 1
ATOM 719 C CA . ILE A 1 94 ? -4.666 2.982 12.261 1.00 98.81 94 ILE A CA 1
ATOM 720 C C . ILE A 1 94 ? -3.214 2.616 12.573 1.00 98.81 94 ILE A C 1
ATOM 722 O O . ILE A 1 94 ? -2.652 3.119 13.544 1.00 98.81 94 ILE A O 1
ATOM 726 N N . TYR A 1 95 ? -2.628 1.742 11.758 1.00 98.81 95 TYR A N 1
ATOM 727 C CA . TYR A 1 95 ? -1.267 1.226 11.903 1.00 98.81 95 TYR A CA 1
ATOM 728 C C . TYR A 1 95 ? -0.261 2.104 11.154 1.00 98.81 95 TYR A C 1
ATOM 730 O O . TYR A 1 95 ? -0.522 2.537 10.031 1.00 98.81 95 TYR A O 1
ATOM 738 N N . GLY A 1 96 ? 0.898 2.336 11.765 1.00 97.81 96 GLY A N 1
ATOM 739 C CA . GLY A 1 96 ? 2.008 3.097 11.188 1.00 97.81 96 GLY A CA 1
ATOM 740 C C . GLY A 1 96 ? 3.110 3.355 12.219 1.00 97.81 96 GLY A C 1
ATOM 741 O O . GLY A 1 96 ? 2.929 3.089 13.409 1.00 97.81 96 GLY A O 1
ATOM 742 N N . HIS A 1 97 ? 4.262 3.870 11.791 1.00 95.62 97 HIS A N 1
ATOM 743 C CA . HIS A 1 97 ? 5.352 4.186 12.721 1.00 95.62 97 HIS A CA 1
ATOM 744 C C . HIS A 1 97 ? 5.044 5.421 13.592 1.00 95.62 97 HIS A C 1
ATOM 746 O O . HIS A 1 97 ? 4.221 6.268 13.238 1.00 95.62 97 HIS A O 1
ATOM 752 N N . GLU A 1 98 ? 5.719 5.530 14.745 1.00 93.31 98 GLU A N 1
ATOM 753 C CA . GLU A 1 98 ? 5.426 6.513 15.810 1.00 93.31 98 GLU A CA 1
ATOM 754 C C . GLU A 1 98 ? 5.329 7.963 15.293 1.00 93.31 98 GLU A C 1
ATOM 756 O O . GLU A 1 98 ? 4.371 8.679 15.591 1.00 93.31 98 GLU A O 1
ATOM 761 N N . GLU A 1 99 ? 6.292 8.384 14.469 1.00 93.62 99 GLU A N 1
ATOM 762 C CA . GLU A 1 99 ? 6.349 9.736 13.904 1.00 93.62 99 GLU A CA 1
ATOM 763 C C . GLU A 1 99 ? 5.202 10.019 12.916 1.00 93.62 99 GLU A C 1
ATOM 765 O O . GLU A 1 99 ? 4.566 11.074 13.000 1.00 93.62 99 GLU A O 1
ATOM 770 N N . LEU A 1 100 ? 4.878 9.067 12.033 1.00 96.88 100 LEU A N 1
ATOM 771 C CA . LEU A 1 100 ? 3.767 9.171 11.085 1.00 96.88 100 LEU A CA 1
ATOM 772 C C . LEU A 1 100 ? 2.424 9.275 11.804 1.00 96.88 100 LEU A C 1
ATOM 774 O O . LEU A 1 100 ? 1.642 10.178 11.510 1.00 96.88 100 LEU A O 1
ATOM 778 N N . LEU A 1 101 ? 2.153 8.406 12.781 1.00 97.44 101 LEU A N 1
ATOM 779 C CA . LEU A 1 101 ? 0.899 8.480 13.535 1.00 97.44 101 LEU A CA 1
ATOM 780 C C . LEU A 1 101 ? 0.818 9.774 14.362 1.00 97.44 101 LEU A C 1
ATOM 782 O O . LEU A 1 101 ? -0.254 10.378 14.450 1.00 97.44 101 LEU A O 1
ATOM 786 N N . GLY A 1 102 ? 1.951 10.280 14.865 1.00 97.12 102 GLY A N 1
ATOM 787 C CA . GLY A 1 102 ? 2.059 11.623 15.440 1.00 97.12 102 GLY A CA 1
ATOM 788 C C . GLY A 1 102 ? 1.665 12.734 14.455 1.00 97.12 102 GLY A C 1
ATOM 789 O O . GLY A 1 102 ? 0.875 13.621 14.806 1.00 97.12 102 GLY A O 1
ATOM 790 N N . LYS A 1 103 ? 2.136 12.666 13.203 1.00 96.88 103 LYS A N 1
ATOM 791 C CA . LYS A 1 103 ? 1.779 13.602 12.121 1.00 96.88 103 LYS A CA 1
ATOM 792 C C . LYS A 1 103 ? 0.299 13.488 11.728 1.00 96.88 103 LYS A C 1
ATOM 794 O O . LYS A 1 103 ? -0.385 14.511 11.702 1.00 96.88 103 LYS A O 1
ATOM 799 N N . VAL A 1 104 ? -0.247 12.280 11.547 1.00 97.62 104 VAL A N 1
ATOM 800 C CA . VAL A 1 104 ? -1.683 12.039 11.270 1.00 97.62 104 VAL A CA 1
ATOM 801 C C . VAL A 1 104 ? -2.569 12.612 12.382 1.00 97.62 104 VAL A C 1
ATOM 803 O O . VAL A 1 104 ? -3.508 13.365 12.105 1.00 97.62 104 VAL A O 1
ATOM 806 N N . ARG A 1 105 ? -2.257 12.307 13.649 1.00 97.12 105 ARG A N 1
ATOM 807 C CA . ARG A 1 105 ? -2.999 12.788 14.829 1.00 97.12 105 ARG A CA 1
ATOM 808 C C . ARG A 1 105 ? -2.942 14.316 14.936 1.00 97.12 105 ARG A C 1
ATOM 810 O O . ARG A 1 105 ? -3.958 14.938 15.245 1.00 97.12 105 ARG A O 1
ATOM 817 N N . THR A 1 106 ? -1.807 14.927 14.585 1.00 97.19 106 THR A N 1
ATOM 818 C CA . THR A 1 106 ? -1.625 16.391 14.531 1.00 97.19 106 THR A CA 1
ATOM 819 C C . THR A 1 106 ? -2.430 17.039 13.400 1.00 97.19 106 THR A C 1
ATOM 821 O O . THR A 1 106 ? -3.192 17.972 13.658 1.00 97.19 106 THR A O 1
ATOM 824 N N . LEU A 1 107 ? -2.347 16.523 12.167 1.00 96.81 107 LEU A N 1
ATOM 825 C CA . LEU A 1 107 ? -3.144 16.996 11.026 1.00 96.81 107 LEU A CA 1
ATOM 826 C C . LEU A 1 107 ? -4.647 16.933 11.331 1.00 96.81 107 LEU A C 1
ATOM 828 O O . LEU A 1 107 ? -5.383 17.885 11.060 1.00 96.81 107 LEU A O 1
ATOM 832 N N . CYS A 1 108 ? -5.103 15.848 11.958 1.00 97.50 108 CYS A N 1
ATOM 833 C CA . CYS A 1 108 ? -6.486 15.720 12.400 1.00 97.50 108 CYS A CA 1
ATOM 834 C C . CYS A 1 108 ? -6.839 16.730 13.508 1.00 97.50 108 CYS A C 1
ATOM 836 O O . CYS A 1 108 ? -7.872 17.390 13.422 1.00 97.50 108 CYS A O 1
ATOM 838 N N . ALA A 1 109 ? -5.987 16.908 14.522 1.00 94.75 109 ALA A N 1
ATOM 839 C CA . ALA A 1 109 ? -6.229 17.860 15.610 1.00 94.75 109 ALA A CA 1
ATOM 840 C C . ALA A 1 109 ? -6.291 19.328 15.142 1.00 94.75 109 ALA A C 1
ATOM 842 O O . ALA A 1 109 ? -7.044 20.115 15.717 1.00 94.75 109 ALA A O 1
ATOM 843 N N . LEU A 1 110 ? -5.542 19.687 14.093 1.00 97.25 110 LEU A N 1
ATOM 844 C CA . LEU A 1 110 ? -5.537 21.027 13.495 1.00 97.25 110 LEU A CA 1
ATOM 845 C C . LEU A 1 110 ? -6.728 21.288 12.556 1.00 97.25 110 LEU A C 1
ATOM 847 O O . LEU A 1 110 ? -7.153 22.434 12.418 1.00 97.25 110 LEU A O 1
ATOM 851 N N . THR A 1 111 ? -7.270 20.255 11.900 1.00 96.81 111 THR A N 1
ATOM 852 C CA . THR A 1 111 ? -8.284 20.412 10.834 1.00 96.81 111 THR A CA 1
ATOM 853 C C . THR A 1 111 ? -9.696 19.958 11.215 1.00 96.81 111 THR A C 1
ATOM 855 O O . THR A 1 111 ? -10.665 20.336 10.548 1.00 96.81 111 THR A O 1
ATOM 858 N N . LEU A 1 112 ? -9.855 19.156 12.274 1.00 96.62 112 LEU A N 1
ATOM 859 C CA . LEU A 1 112 ? -11.139 18.580 12.679 1.00 96.62 112 LEU A CA 1
ATOM 860 C C . LEU A 1 112 ? -11.741 19.282 13.906 1.00 96.62 112 LEU A C 1
ATOM 862 O O . LEU A 1 112 ? -11.064 19.866 14.747 1.00 96.62 112 LEU A O 1
ATOM 866 N N . GLN A 1 113 ? -13.069 19.209 14.033 1.00 96.25 113 GLN A N 1
ATOM 867 C CA . GLN A 1 113 ? -13.768 19.706 15.221 1.00 96.25 113 GLN A CA 1
ATOM 868 C C . GLN A 1 113 ? -13.402 18.855 16.443 1.00 96.25 113 GLN A C 1
ATOM 870 O O . GLN A 1 113 ? -13.423 17.630 16.348 1.00 96.25 113 GLN A O 1
ATOM 875 N N . LYS A 1 114 ? -13.194 19.487 17.611 1.00 95.44 114 LYS A N 1
ATOM 876 C CA . LYS A 1 114 ? -12.811 18.820 18.877 1.00 95.44 114 LYS A CA 1
ATOM 877 C C . LYS A 1 114 ? -13.613 17.549 19.199 1.00 95.44 114 LYS A C 1
ATOM 879 O O . LYS A 1 114 ? -13.046 16.597 19.712 1.00 95.44 114 LYS A O 1
ATOM 884 N N . LYS A 1 115 ? -14.908 17.512 18.859 1.00 95.38 115 LYS A N 1
ATOM 885 C CA . LYS A 1 115 ? -15.782 16.340 19.056 1.00 95.38 115 LYS A CA 1
ATOM 886 C C . LYS A 1 115 ? -15.340 15.088 18.277 1.00 95.38 115 LYS A C 1
ATOM 888 O O . LYS A 1 115 ? -15.600 13.991 18.738 1.00 95.38 115 LYS A O 1
ATOM 893 N N . HIS A 1 116 ? -14.694 15.241 17.116 1.00 95.56 116 HIS A N 1
ATOM 894 C CA . HIS A 1 116 ? -14.149 14.122 16.337 1.00 95.56 116 HIS A CA 1
ATOM 895 C C . HIS A 1 116 ? -12.845 13.613 16.960 1.00 95.56 116 HIS A C 1
ATOM 897 O O . HIS A 1 116 ? -12.638 12.413 17.049 1.00 95.56 116 HIS A O 1
ATOM 903 N N . CYS A 1 117 ? -11.996 14.521 17.448 1.00 95.69 117 CYS A N 1
ATOM 904 C CA . CYS A 1 117 ? -10.766 14.162 18.158 1.00 95.69 117 CYS A CA 1
ATOM 905 C C . CYS A 1 117 ? -11.051 13.542 19.540 1.00 95.69 117 CYS A C 1
ATOM 907 O O . CYS A 1 117 ? -10.213 12.839 20.081 1.00 95.69 117 CYS A O 1
ATOM 909 N N . ALA A 1 118 ? -12.239 13.779 20.107 1.00 94.44 118 ALA A N 1
ATOM 910 C CA . ALA A 1 118 ? -12.664 13.241 21.400 1.00 94.44 118 ALA A CA 1
ATOM 911 C C . ALA A 1 118 ? -12.990 11.732 21.399 1.00 94.44 118 ALA A C 1
ATOM 913 O O . ALA A 1 118 ? -13.315 11.208 22.457 1.00 94.44 118 ALA A O 1
ATOM 914 N N . VAL A 1 119 ? -12.921 11.049 20.246 1.00 95.25 119 VAL A N 1
ATOM 915 C CA . VAL A 1 119 ? -12.996 9.574 20.161 1.00 95.25 119 VAL A CA 1
ATOM 916 C C . VAL A 1 119 ? -11.640 8.931 19.832 1.00 95.25 119 VAL A C 1
ATOM 918 O O . VAL A 1 119 ? -11.565 7.722 19.603 1.00 95.25 119 VAL A O 1
ATOM 921 N N . PHE A 1 120 ? -10.568 9.729 19.771 1.00 96.56 120 PHE A N 1
ATOM 922 C CA . PHE A 1 120 ? -9.206 9.216 19.624 1.00 96.56 120 PHE A CA 1
ATOM 923 C C . PHE A 1 120 ? -8.782 8.527 20.919 1.00 96.56 120 PHE A C 1
ATOM 925 O O . PHE A 1 120 ? -9.181 8.946 22.003 1.00 96.56 120 PHE A O 1
ATOM 932 N N . ASP A 1 121 ? -7.984 7.472 20.784 1.00 93.94 121 ASP A N 1
ATOM 933 C CA . ASP A 1 121 ? -7.459 6.658 21.884 1.00 93.94 121 ASP A CA 1
ATOM 934 C C . ASP A 1 121 ? -8.560 5.906 22.691 1.00 93.94 121 ASP A C 1
ATOM 936 O O . ASP A 1 121 ? -8.276 5.303 23.722 1.00 93.94 121 ASP A O 1
ATOM 940 N N . ASP A 1 122 ? -9.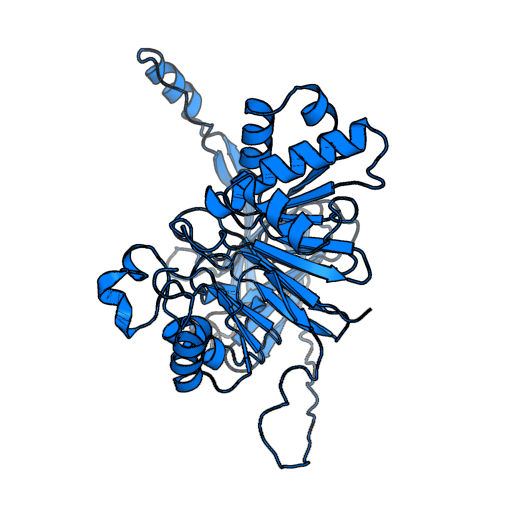805 5.899 22.181 1.00 93.62 122 ASP A N 1
ATOM 941 C CA . ASP A 1 122 ? -11.001 5.209 22.714 1.00 93.62 122 ASP A CA 1
ATOM 942 C C . ASP A 1 122 ? -11.705 4.367 21.622 1.00 93.62 122 ASP A C 1
ATOM 944 O O . ASP A 1 122 ? -11.893 3.156 21.767 1.00 93.62 122 ASP A O 1
ATOM 948 N N . ARG A 1 123 ? -12.039 4.987 20.477 1.00 97.38 123 ARG A N 1
ATOM 949 C CA . ARG A 1 123 ? -12.661 4.323 19.306 1.00 97.38 123 ARG A CA 1
ATOM 950 C C . ARG A 1 123 ? -11.821 4.390 18.033 1.00 97.38 123 ARG A C 1
ATOM 952 O O . ARG A 1 123 ? -11.957 3.517 17.179 1.00 97.38 123 ARG A O 1
ATOM 959 N N . ILE A 1 124 ? -10.989 5.422 17.888 1.00 98.31 124 ILE A N 1
ATOM 960 C CA . ILE A 1 124 ? -9.981 5.545 16.826 1.00 98.31 124 ILE A CA 1
ATOM 961 C C . ILE A 1 124 ? -8.613 5.379 17.481 1.00 98.31 124 ILE A C 1
ATOM 963 O O . ILE A 1 124 ? -8.185 6.239 18.250 1.00 98.31 124 ILE A O 1
ATOM 967 N N . LEU A 1 125 ? -7.967 4.252 17.208 1.00 98.00 125 LEU A N 1
ATOM 968 C CA . LEU A 1 125 ? -6.781 3.765 17.899 1.00 98.00 125 LEU A CA 1
ATOM 969 C C . LEU A 1 125 ? -5.565 3.888 16.978 1.00 98.00 125 LEU A C 1
ATOM 971 O O . LEU A 1 125 ? -5.585 3.411 15.844 1.00 98.00 125 LEU A O 1
ATOM 975 N N . PHE A 1 126 ? -4.520 4.559 17.459 1.00 97.00 126 PHE A N 1
ATOM 976 C CA . PHE A 1 126 ? -3.275 4.781 16.723 1.00 97.00 126 PHE A CA 1
ATOM 977 C C . PHE A 1 126 ? -2.268 3.689 17.105 1.00 97.00 126 PHE A C 1
ATOM 979 O O . PHE A 1 126 ? -1.569 3.785 18.112 1.00 97.00 126 PHE A O 1
ATOM 986 N N . GLU A 1 127 ? -2.243 2.626 16.306 1.00 97.88 127 GLU A N 1
ATOM 987 C CA . GLU A 1 127 ? -1.487 1.399 16.546 1.00 97.88 127 GLU A CA 1
ATOM 988 C C . GLU A 1 127 ? -0.039 1.565 16.069 1.00 97.88 127 GLU A C 1
ATOM 990 O O . GLU A 1 127 ? 0.303 1.265 14.923 1.00 97.88 127 GLU A O 1
ATOM 995 N N . VAL A 1 128 ? 0.824 2.072 16.952 1.00 97.12 128 VAL A N 1
ATOM 996 C CA . VAL A 1 128 ? 2.252 2.230 16.646 1.00 97.12 128 VAL A CA 1
ATOM 997 C C . VAL A 1 128 ? 2.884 0.864 16.365 1.00 97.12 128 VAL A C 1
ATOM 999 O O . VAL A 1 128 ? 2.814 -0.048 17.199 1.00 97.12 128 VAL A O 1
ATOM 1002 N N . VAL A 1 129 ? 3.527 0.761 15.199 1.00 94.12 129 VAL A N 1
ATOM 1003 C CA . VAL A 1 129 ? 4.335 -0.392 14.781 1.00 94.12 129 VAL A CA 1
ATOM 1004 C C . VAL A 1 129 ? 5.812 -0.028 14.624 1.00 94.12 129 VAL A C 1
ATOM 1006 O O . VAL A 1 129 ? 6.168 1.140 14.441 1.00 94.12 129 VAL A O 1
ATOM 1009 N N . ALA A 1 130 ? 6.678 -1.037 14.716 1.00 92.38 130 ALA A N 1
ATOM 1010 C CA . ALA A 1 130 ? 8.129 -0.919 14.566 1.00 92.38 130 ALA A CA 1
ATOM 1011 C C . ALA A 1 130 ? 8.662 -1.819 13.435 1.00 92.38 130 ALA A C 1
ATOM 1013 O O . ALA A 1 130 ? 7.941 -2.664 12.906 1.00 92.38 130 ALA A O 1
ATOM 1014 N N . ASP A 1 131 ? 9.930 -1.638 13.057 1.00 94.19 131 ASP A N 1
ATOM 1015 C CA . ASP A 1 131 ? 10.583 -2.469 12.039 1.00 94.19 131 ASP A CA 1
ATOM 1016 C C . ASP A 1 131 ? 10.676 -3.944 12.475 1.00 94.19 131 ASP A C 1
ATOM 1018 O O . ASP A 1 131 ? 11.005 -4.247 13.626 1.00 94.19 131 ASP A O 1
ATOM 1022 N N . GLY A 1 132 ? 10.334 -4.855 11.560 1.00 92.19 132 GLY A N 1
ATOM 1023 C CA . GLY A 1 132 ? 10.200 -6.295 11.798 1.00 92.19 132 GLY A CA 1
ATOM 1024 C C . GLY A 1 132 ? 9.057 -6.698 12.738 1.00 92.19 132 GLY A C 1
ATOM 1025 O O . GLY A 1 132 ? 8.930 -7.876 13.085 1.00 92.19 132 GLY A O 1
ATOM 1026 N N . GLU A 1 133 ? 8.226 -5.758 13.190 1.00 92.00 133 GLU A N 1
ATOM 1027 C CA . GLU A 1 133 ? 7.169 -6.037 14.154 1.00 92.00 133 GLU A CA 1
ATOM 1028 C C . GLU A 1 133 ? 5.960 -6.702 13.487 1.00 92.00 133 GLU A C 1
ATOM 1030 O O . GLU A 1 133 ? 5.595 -6.374 12.362 1.00 92.00 133 GLU A O 1
ATOM 1035 N N . SER A 1 134 ? 5.304 -7.631 14.188 1.00 94.56 134 SER A N 1
ATOM 1036 C CA . SER A 1 134 ? 4.067 -8.255 13.710 1.00 94.56 134 SER A CA 1
ATOM 1037 C C . SER A 1 134 ? 2.852 -7.891 14.567 1.00 94.56 134 SER A C 1
ATOM 1039 O O . SER A 1 134 ? 2.935 -7.805 15.798 1.00 94.56 134 SER A O 1
ATOM 1041 N N . ARG A 1 135 ? 1.706 -7.693 13.908 1.00 94.31 135 ARG A N 1
ATOM 1042 C CA . ARG A 1 135 ? 0.388 -7.449 14.515 1.00 94.31 135 ARG A CA 1
ATOM 1043 C C . ARG A 1 135 ? -0.681 -8.293 13.823 1.00 94.31 135 ARG A C 1
ATOM 1045 O O . ARG A 1 135 ? -0.544 -8.658 12.660 1.00 94.31 135 ARG A O 1
ATOM 1052 N N . GLN A 1 136 ? -1.763 -8.551 14.551 1.00 94.94 136 GLN A N 1
ATOM 1053 C CA . GLN A 1 136 ? -2.986 -9.148 14.020 1.00 94.94 136 GLN A CA 1
ATOM 1054 C C . GLN A 1 136 ? -3.988 -8.046 13.651 1.00 94.94 136 GLN A C 1
ATOM 1056 O O . GLN A 1 136 ? -4.310 -7.200 14.486 1.00 94.94 136 GLN A O 1
ATOM 1061 N N . ALA A 1 137 ? -4.477 -8.061 12.411 1.00 94.50 137 ALA A N 1
ATOM 1062 C CA . ALA A 1 137 ? -5.493 -7.136 11.899 1.00 94.50 137 ALA A CA 1
ATOM 1063 C C . ALA A 1 137 ? -6.347 -7.849 10.842 1.00 94.50 137 ALA A C 1
ATOM 1065 O O . ALA A 1 137 ? -5.795 -8.535 9.985 1.00 94.50 137 ALA A O 1
ATOM 1066 N N . LEU A 1 138 ? -7.681 -7.744 10.907 1.00 93.62 138 LEU A N 1
ATOM 1067 C CA . LEU A 1 138 ? -8.614 -8.499 10.045 1.00 93.62 138 LEU A CA 1
ATOM 1068 C C . LEU A 1 138 ? -8.331 -10.031 10.007 1.00 93.62 138 LEU A C 1
ATOM 1070 O O . LEU A 1 138 ? -8.563 -10.730 9.020 1.00 93.62 138 LEU A O 1
ATOM 1074 N N . GLY A 1 139 ? -7.774 -10.578 11.093 1.00 91.38 139 GLY A N 1
ATOM 1075 C CA . GLY A 1 139 ? -7.341 -11.978 11.170 1.00 91.38 139 GLY A CA 1
ATOM 1076 C C . GLY A 1 139 ? -6.197 -12.343 10.213 1.00 91.38 139 GLY A C 1
ATOM 1077 O O . GLY A 1 139 ? -6.126 -13.493 9.778 1.00 91.38 139 GLY A O 1
ATOM 1078 N N . TYR A 1 140 ? -5.370 -11.376 9.814 1.00 95.12 140 TYR A N 1
ATOM 1079 C CA . TYR A 1 140 ? -4.080 -11.589 9.160 1.00 95.12 140 TYR A CA 1
ATOM 1080 C C . TYR A 1 140 ? -2.950 -11.419 10.177 1.00 95.12 140 TYR A C 1
ATOM 1082 O O . TYR A 1 140 ? -2.948 -10.441 10.927 1.00 95.12 140 TYR A O 1
ATOM 1090 N N . ASP A 1 141 ? -1.949 -12.300 10.139 1.00 94.50 141 ASP A N 1
ATOM 1091 C CA . ASP A 1 141 ? -0.618 -11.979 10.660 1.00 94.50 141 ASP A CA 1
ATOM 1092 C C . ASP A 1 141 ? 0.067 -11.031 9.668 1.00 94.50 141 ASP A C 1
ATOM 1094 O O . ASP A 1 141 ? 0.361 -11.427 8.537 1.00 94.50 141 ASP A O 1
ATOM 1098 N N . ILE A 1 142 ? 0.293 -9.781 10.082 1.00 98.12 142 ILE A N 1
ATOM 1099 C CA . ILE A 1 142 ? 0.944 -8.741 9.279 1.00 98.12 142 ILE A CA 1
ATOM 1100 C C . ILE A 1 142 ? 2.270 -8.370 9.935 1.00 98.12 142 ILE A C 1
ATOM 1102 O O . ILE A 1 142 ? 2.279 -7.889 11.068 1.00 98.12 142 ILE A O 1
ATOM 1106 N N . THR A 1 143 ? 3.375 -8.559 9.216 1.00 98.25 143 THR A N 1
ATOM 1107 C CA . THR A 1 143 ? 4.711 -8.086 9.589 1.00 98.25 143 THR A CA 1
ATOM 1108 C C . THR A 1 143 ? 5.006 -6.770 8.875 1.00 98.25 143 THR A C 1
ATOM 1110 O O . THR A 1 143 ? 4.997 -6.712 7.647 1.00 98.25 143 THR A O 1
ATOM 1113 N N . PHE A 1 144 ? 5.280 -5.722 9.642 1.00 97.81 144 PHE A N 1
ATOM 1114 C CA . PHE A 1 144 ? 5.637 -4.386 9.173 1.00 97.81 144 PHE A CA 1
ATOM 1115 C C . PHE A 1 144 ? 7.160 -4.242 9.110 1.00 97.81 144 PHE A C 1
ATOM 1117 O O . PHE A 1 144 ? 7.871 -4.822 9.932 1.00 97.81 144 PHE A O 1
ATOM 1124 N N . PHE A 1 145 ? 7.671 -3.475 8.148 1.00 96.06 145 PHE A N 1
ATOM 1125 C CA . PHE A 1 145 ? 9.111 -3.263 7.996 1.00 96.06 145 PHE A CA 1
ATOM 1126 C C . PHE A 1 145 ? 9.448 -1.891 7.419 1.00 96.06 145 PHE A C 1
ATOM 1128 O O . PHE A 1 145 ? 8.718 -1.371 6.576 1.00 96.06 145 PHE A O 1
ATOM 1135 N N . ASP A 1 146 ? 10.577 -1.331 7.850 1.00 95.56 146 ASP A N 1
ATOM 1136 C CA . ASP A 1 146 ? 11.163 -0.150 7.216 1.00 95.56 146 ASP A CA 1
ATOM 1137 C C . ASP A 1 146 ? 11.670 -0.536 5.817 1.00 95.56 146 ASP A C 1
ATOM 1139 O O . ASP A 1 146 ? 12.361 -1.544 5.647 1.00 95.56 146 ASP A O 1
ATOM 1143 N N . ILE A 1 147 ? 11.316 0.250 4.798 1.00 94.06 147 ILE A N 1
ATOM 1144 C CA . ILE A 1 147 ? 11.837 0.060 3.430 1.00 94.06 147 ILE A CA 1
ATOM 1145 C C . ILE A 1 147 ? 13.202 0.743 3.237 1.00 94.06 147 ILE A C 1
ATOM 1147 O O . ILE A 1 147 ? 13.840 0.609 2.193 1.00 94.06 147 ILE A O 1
ATOM 1151 N N . HIS A 1 148 ? 13.654 1.473 4.262 1.00 91.69 148 HIS A N 1
ATOM 1152 C CA . HIS A 1 148 ? 14.872 2.275 4.311 1.00 91.69 148 HIS A CA 1
ATOM 1153 C C . HIS A 1 148 ? 14.928 3.332 3.198 1.00 91.69 148 HIS A C 1
ATOM 1155 O O . HIS A 1 148 ? 15.960 3.530 2.546 1.00 91.69 148 HIS A O 1
ATOM 1161 N N . SER A 1 149 ? 13.794 4.009 2.995 1.00 88.19 149 SER A N 1
ATOM 1162 C CA . SER A 1 149 ? 13.671 5.189 2.135 1.00 88.19 149 SER A CA 1
ATOM 1163 C C . SER A 1 149 ? 14.676 6.269 2.540 1.00 88.19 149 SER A C 1
ATOM 1165 O O . SER A 1 149 ? 14.955 6.489 3.722 1.00 88.19 149 SER A O 1
ATOM 1167 N N . THR A 1 150 ? 15.191 6.997 1.550 1.00 77.19 150 THR A N 1
ATOM 1168 C CA . THR A 1 150 ? 16.120 8.113 1.790 1.00 77.19 150 THR A CA 1
ATOM 1169 C C . THR A 1 150 ? 15.430 9.473 1.945 1.00 77.19 150 THR A C 1
ATOM 1171 O O . THR A 1 150 ? 16.120 10.463 2.186 1.00 77.19 150 THR A O 1
ATOM 1174 N N . LYS A 1 151 ? 14.099 9.548 1.782 1.00 81.75 151 LYS A N 1
ATOM 1175 C CA . LYS A 1 151 ? 13.316 10.800 1.852 1.00 81.75 151 LYS A CA 1
ATOM 1176 C C . LYS A 1 151 ? 12.796 11.065 3.271 1.00 81.75 151 LYS A C 1
ATOM 1178 O O . LYS A 1 151 ? 13.051 12.116 3.853 1.00 81.75 151 LYS A O 1
ATOM 1183 N N . ALA A 1 152 ? 12.073 10.085 3.804 1.00 85.94 152 ALA A N 1
ATOM 1184 C CA . ALA A 1 152 ? 11.445 10.035 5.125 1.00 85.94 152 ALA A CA 1
ATOM 1185 C C . ALA A 1 152 ? 11.306 8.556 5.546 1.00 85.94 152 ALA A C 1
ATOM 1187 O O . ALA A 1 152 ? 11.372 7.690 4.671 1.00 85.94 152 ALA A O 1
ATOM 1188 N N . PRO A 1 153 ? 11.098 8.215 6.829 1.00 91.50 153 PRO A N 1
ATOM 1189 C CA . PRO A 1 153 ? 10.791 6.837 7.204 1.00 91.50 153 PRO A CA 1
ATOM 1190 C C . PRO A 1 153 ? 9.525 6.358 6.475 1.00 91.50 153 PRO A C 1
ATOM 1192 O O . PRO A 1 153 ? 8.550 7.102 6.360 1.00 91.50 153 PRO A O 1
ATOM 1195 N N . GLN A 1 154 ? 9.559 5.134 5.955 1.00 94.75 154 GLN A N 1
ATOM 1196 C CA . GLN A 1 154 ? 8.488 4.560 5.141 1.00 94.75 154 GLN A CA 1
ATOM 1197 C C . GLN A 1 154 ? 8.333 3.079 5.468 1.00 94.75 154 GLN A C 1
ATOM 1199 O O . GLN A 1 154 ? 9.326 2.357 5.543 1.00 94.75 154 GLN A O 1
ATOM 1204 N N . PHE A 1 155 ? 7.093 2.625 5.642 1.00 97.12 155 PHE A N 1
ATOM 1205 C CA . PHE A 1 155 ? 6.800 1.267 6.080 1.00 97.12 155 PHE A CA 1
ATOM 1206 C C . PHE A 1 155 ? 6.070 0.448 5.016 1.00 97.12 155 PHE A C 1
ATOM 1208 O O . PHE A 1 155 ? 4.944 0.754 4.618 1.00 97.12 155 PHE A O 1
ATOM 1215 N N . GLY A 1 156 ? 6.723 -0.637 4.606 1.00 97.75 156 GLY A N 1
ATOM 1216 C CA . GLY A 1 156 ? 6.117 -1.741 3.877 1.00 97.75 156 GLY A CA 1
ATOM 1217 C C . GLY A 1 156 ? 5.506 -2.757 4.842 1.00 97.75 156 GLY A C 1
ATOM 1218 O O . GLY A 1 156 ? 5.645 -2.662 6.067 1.00 97.75 156 GLY A O 1
ATOM 1219 N N . PHE A 1 157 ? 4.824 -3.755 4.288 1.00 98.56 157 PHE A N 1
ATOM 1220 C CA . PHE A 1 157 ? 4.330 -4.884 5.074 1.00 98.56 157 PHE A CA 1
ATOM 1221 C C . PHE A 1 157 ? 4.262 -6.172 4.256 1.00 98.56 157 PHE A C 1
ATOM 1223 O O . PHE A 1 157 ? 4.125 -6.153 3.032 1.00 98.56 157 PHE A O 1
ATOM 1230 N N . SER A 1 158 ? 4.329 -7.303 4.952 1.00 98.38 158 SER A N 1
ATOM 1231 C CA . SER A 1 158 ? 4.089 -8.638 4.412 1.00 98.38 158 SER A CA 1
ATOM 1232 C C . SER A 1 158 ? 3.061 -9.364 5.274 1.00 98.38 158 SER A C 1
ATOM 1234 O O . SER A 1 158 ? 3.063 -9.215 6.495 1.00 98.38 158 SER A O 1
ATOM 1236 N N . LEU A 1 159 ? 2.167 -10.133 4.657 1.00 97.31 159 LEU A N 1
ATOM 1237 C CA . LEU A 1 159 ? 1.159 -10.929 5.356 1.00 97.31 159 LEU A CA 1
ATOM 1238 C C . LEU A 1 159 ? 0.886 -12.263 4.664 1.00 97.31 159 LEU A C 1
ATOM 1240 O O . LEU A 1 159 ? 1.280 -12.489 3.514 1.00 97.31 159 LEU A O 1
ATOM 1244 N N . LYS A 1 160 ? 0.180 -13.149 5.371 1.00 95.00 160 LYS A N 1
ATOM 1245 C CA . LYS A 1 160 ? -0.348 -14.397 4.813 1.00 95.00 160 LYS A CA 1
ATOM 1246 C C . LYS A 1 160 ? -1.839 -14.299 4.515 1.00 95.00 160 LYS A C 1
ATOM 1248 O O . LYS A 1 160 ? -2.633 -14.059 5.418 1.00 95.00 160 LYS A O 1
ATOM 1253 N N . LEU A 1 161 ? -2.182 -14.531 3.250 1.00 95.06 161 LEU A N 1
ATOM 1254 C CA . LEU A 1 161 ? -3.551 -14.706 2.765 1.00 95.06 161 LEU A CA 1
ATOM 1255 C C . LEU A 1 161 ? -4.150 -16.028 3.288 1.00 95.06 161 LEU A C 1
ATOM 1257 O O . LEU A 1 161 ? -3.410 -16.941 3.667 1.00 95.06 161 LEU A O 1
ATOM 1261 N N . GLU A 1 162 ? -5.477 -16.178 3.265 1.00 91.88 162 GLU A N 1
ATOM 1262 C CA . GLU A 1 162 ? -6.182 -17.421 3.637 1.00 91.88 162 GLU A CA 1
ATOM 1263 C C . GLU A 1 162 ? -5.778 -18.609 2.748 1.00 91.88 162 GLU A C 1
ATOM 1265 O O . GLU A 1 162 ? -5.794 -19.761 3.187 1.00 91.88 162 GLU A O 1
ATOM 1270 N N . SER A 1 163 ? -5.344 -18.336 1.513 1.00 90.62 163 SER A N 1
ATOM 1271 C CA . SER A 1 163 ? -4.731 -19.319 0.607 1.00 90.62 163 SER A CA 1
ATOM 1272 C C . SER A 1 163 ? -3.374 -19.868 1.087 1.00 90.62 163 SER A C 1
ATOM 1274 O O . SER A 1 163 ? -2.875 -20.850 0.533 1.00 90.62 163 SER A O 1
ATOM 1276 N N . GLY A 1 164 ? -2.756 -19.239 2.093 1.00 92.25 164 GLY A N 1
ATOM 1277 C CA . GLY A 1 164 ? -1.383 -19.487 2.537 1.00 92.25 164 GLY A CA 1
ATOM 1278 C C . GLY A 1 164 ? -0.313 -18.758 1.711 1.00 92.25 164 GLY A C 1
ATOM 1279 O O . GLY A 1 164 ? 0.879 -18.884 2.011 1.00 92.25 164 GLY A O 1
ATOM 1280 N N . GLU A 1 165 ? -0.706 -17.989 0.694 1.00 95.06 165 GLU A N 1
ATOM 1281 C CA . GLU A 1 165 ? 0.187 -17.176 -0.138 1.00 95.06 165 GLU A CA 1
ATOM 1282 C C . GLU A 1 165 ? 0.734 -15.954 0.635 1.00 95.06 165 GLU A C 1
ATOM 1284 O O . GLU A 1 165 ? 0.048 -15.361 1.467 1.00 95.06 165 GLU A O 1
ATOM 1289 N N . THR A 1 166 ? 1.997 -15.589 0.392 1.00 97.38 166 THR A N 1
ATOM 1290 C CA . THR A 1 166 ? 2.633 -14.356 0.883 1.00 97.38 166 THR A CA 1
ATOM 1291 C C . THR A 1 166 ? 2.217 -13.169 0.023 1.00 97.38 166 THR A C 1
ATOM 1293 O O . THR A 1 166 ? 2.488 -13.156 -1.177 1.00 97.38 166 THR A O 1
ATOM 1296 N N . PHE A 1 167 ? 1.646 -12.142 0.643 1.00 98.12 167 PHE A N 1
ATOM 1297 C CA . PHE A 1 167 ? 1.382 -10.844 0.027 1.00 98.12 167 PHE A CA 1
ATOM 1298 C C . PHE A 1 167 ? 2.330 -9.807 0.635 1.00 98.12 167 PHE A C 1
ATOM 1300 O O . PHE A 1 167 ? 2.309 -9.621 1.849 1.00 98.12 167 PHE A O 1
ATOM 1307 N N . THR A 1 168 ? 3.137 -9.128 -0.184 1.00 98.50 168 THR A N 1
ATOM 1308 C CA . THR A 1 168 ? 4.115 -8.122 0.265 1.00 98.50 168 THR A CA 1
ATOM 1309 C C . THR A 1 168 ? 3.956 -6.812 -0.505 1.00 98.50 168 THR A C 1
ATOM 1311 O O . THR A 1 168 ? 4.023 -6.790 -1.734 1.00 98.50 168 THR A O 1
ATOM 1314 N N . CYS A 1 169 ? 3.795 -5.710 0.227 1.00 98.25 169 CYS A N 1
ATOM 1315 C CA . CYS A 1 169 ? 3.722 -4.347 -0.292 1.00 98.25 169 CYS A CA 1
ATOM 1316 C C . CYS A 1 169 ? 4.992 -3.567 0.078 1.00 98.25 169 CYS A C 1
ATOM 1318 O O . CYS A 1 169 ? 5.381 -3.552 1.248 1.00 98.25 169 CYS A O 1
ATOM 1320 N N . LEU A 1 170 ? 5.620 -2.917 -0.908 1.00 94.31 170 LEU A N 1
ATOM 1321 C CA . LEU A 1 170 ? 6.878 -2.173 -0.745 1.00 94.31 170 LEU A CA 1
ATOM 1322 C C . LEU A 1 170 ? 6.710 -0.655 -0.522 1.00 94.31 170 LEU A C 1
ATOM 1324 O O . LEU A 1 170 ? 7.709 0.036 -0.367 1.00 94.31 170 LEU A O 1
ATOM 1328 N N . GLY A 1 171 ? 5.484 -0.122 -0.498 1.00 89.50 171 GLY A N 1
ATOM 1329 C CA . GLY A 1 171 ? 5.245 1.328 -0.422 1.00 89.50 171 GLY A CA 1
ATOM 1330 C C . GLY A 1 171 ? 5.342 2.027 -1.787 1.00 89.50 171 GLY A C 1
ATOM 1331 O O . GLY A 1 171 ? 4.968 1.437 -2.805 1.00 89.50 171 GLY A O 1
ATOM 1332 N N . ASP A 1 172 ? 5.800 3.287 -1.802 1.00 87.38 172 ASP A N 1
ATOM 1333 C CA . ASP A 1 172 ? 5.919 4.126 -3.014 1.00 87.38 172 ASP A CA 1
ATOM 1334 C C . ASP A 1 172 ? 7.339 4.160 -3.627 1.00 87.38 172 ASP A C 1
ATOM 1336 O O . ASP A 1 172 ? 7.540 4.768 -4.684 1.00 87.38 172 ASP A O 1
ATOM 1340 N N . GLU A 1 173 ? 8.316 3.507 -2.984 1.00 89.56 173 GLU A N 1
ATOM 1341 C CA . GLU A 1 173 ? 9.744 3.542 -3.330 1.00 89.56 173 GLU A CA 1
ATOM 1342 C C . GLU A 1 173 ? 10.287 2.202 -3.872 1.00 89.56 173 GLU A C 1
ATOM 1344 O O . GLU A 1 173 ? 9.680 1.145 -3.669 1.00 89.56 173 GLU A O 1
ATOM 1349 N N . PRO A 1 174 ? 11.441 2.219 -4.574 1.00 88.56 174 PRO A N 1
ATOM 1350 C CA . PRO A 1 174 ? 12.083 1.012 -5.075 1.00 88.56 174 PRO A CA 1
ATOM 1351 C C . PRO A 1 174 ? 12.471 0.050 -3.948 1.00 88.56 174 PRO A C 1
ATOM 1353 O O . PRO A 1 174 ? 12.909 0.459 -2.874 1.00 88.56 174 PRO A O 1
ATOM 1356 N N . TYR A 1 175 ? 12.403 -1.249 -4.240 1.00 93.12 175 TYR A N 1
ATOM 1357 C CA . TYR A 1 175 ? 12.873 -2.309 -3.349 1.00 93.12 175 TYR A CA 1
ATOM 1358 C C . TYR A 1 175 ? 14.303 -2.068 -2.827 1.00 93.12 175 TYR A C 1
ATOM 1360 O O . TYR A 1 175 ? 15.243 -1.864 -3.600 1.00 93.12 175 TYR A O 1
ATOM 1368 N N . ASN A 1 176 ? 14.481 -2.201 -1.511 1.00 92.38 176 ASN A N 1
ATOM 1369 C CA . ASN A 1 176 ? 15.787 -2.196 -0.865 1.00 92.38 176 ASN A CA 1
ATOM 1370 C C . ASN A 1 176 ? 16.268 -3.639 -0.577 1.00 92.38 176 ASN A C 1
ATOM 1372 O O . ASN A 1 176 ? 15.519 -4.413 0.026 1.00 92.38 176 ASN A O 1
ATOM 1376 N N . PRO A 1 177 ? 17.522 -4.013 -0.914 1.00 90.75 177 PRO A N 1
ATOM 1377 C CA . PRO A 1 177 ? 18.088 -5.335 -0.621 1.00 90.75 177 PRO A CA 1
ATOM 1378 C C . PRO A 1 177 ? 18.012 -5.798 0.843 1.00 90.75 177 PRO A C 1
ATOM 1380 O O . PRO A 1 177 ? 18.026 -7.002 1.100 1.00 90.75 177 PRO A O 1
ATOM 1383 N N . LEU A 1 178 ? 17.913 -4.884 1.813 1.00 90.25 178 LEU A N 1
ATOM 1384 C CA . LEU A 1 178 ? 17.709 -5.233 3.226 1.00 90.25 178 LEU A CA 1
ATOM 1385 C C . LEU A 1 178 ? 16.320 -5.852 3.474 1.00 90.25 178 LEU A C 1
ATOM 1387 O O . LEU A 1 178 ? 16.197 -6.809 4.238 1.00 90.25 178 LEU A O 1
ATOM 1391 N N . CYS A 1 179 ? 15.295 -5.417 2.736 1.00 90.88 179 CYS A N 1
ATOM 1392 C CA . CYS A 1 179 ? 13.926 -5.936 2.815 1.00 90.88 179 CYS A CA 1
ATOM 1393 C C . CYS A 1 179 ? 13.768 -7.333 2.181 1.00 90.88 179 CYS A C 1
ATOM 1395 O O . CYS A 1 179 ? 12.653 -7.852 2.088 1.00 90.88 179 CYS A O 1
ATOM 1397 N N . LYS A 1 180 ? 14.864 -7.969 1.730 1.00 90.50 180 LYS A N 1
ATOM 1398 C CA . LYS A 1 180 ? 14.858 -9.295 1.090 1.00 90.50 180 LYS A CA 1
ATOM 1399 C C . LYS A 1 180 ? 14.063 -10.341 1.873 1.00 90.50 180 LYS A C 1
ATOM 1401 O O . LYS A 1 180 ? 13.308 -11.094 1.267 1.00 90.50 180 LYS A O 1
ATOM 1406 N N . ILE A 1 181 ? 14.191 -10.351 3.199 1.00 91.69 181 ILE A N 1
ATOM 1407 C CA . ILE A 1 181 ? 13.523 -11.318 4.086 1.00 91.69 181 ILE A CA 1
ATOM 1408 C C . ILE A 1 181 ? 11.985 -11.247 4.056 1.00 91.69 181 ILE A C 1
ATOM 1410 O O . ILE A 1 181 ? 11.337 -12.199 4.482 1.00 91.69 181 ILE A O 1
ATOM 1414 N N . TYR A 1 182 ? 11.408 -10.161 3.529 1.00 94.00 182 TYR A N 1
ATOM 1415 C CA . TYR A 1 182 ? 9.961 -9.964 3.394 1.00 94.00 182 TYR A CA 1
ATOM 1416 C C . TYR A 1 182 ? 9.454 -10.131 1.950 1.00 94.00 182 TYR A C 1
ATOM 1418 O O . TYR A 1 182 ? 8.248 -10.252 1.736 1.00 94.00 182 TYR A O 1
ATOM 1426 N N . ALA A 1 183 ? 10.348 -10.117 0.953 1.00 94.50 183 ALA A N 1
ATOM 1427 C CA . ALA A 1 183 ? 9.995 -10.049 -0.470 1.00 94.50 183 ALA A CA 1
ATOM 1428 C C . ALA A 1 183 ? 10.523 -11.222 -1.323 1.00 94.50 183 ALA A C 1
ATOM 1430 O O . ALA A 1 183 ? 9.964 -11.492 -2.387 1.00 94.50 183 ALA A O 1
ATOM 1431 N N . GLU A 1 184 ? 11.566 -11.941 -0.886 1.00 96.06 184 GLU A N 1
ATOM 1432 C CA . GLU A 1 184 ? 12.042 -13.140 -1.589 1.00 96.06 184 GLU A CA 1
ATOM 1433 C C . GLU A 1 184 ? 10.957 -14.226 -1.591 1.00 96.06 184 GLU A C 1
ATOM 1435 O O . GLU A 1 184 ? 10.401 -14.590 -0.556 1.00 96.06 184 GLU A O 1
ATOM 1440 N N . HIS A 1 185 ? 10.657 -14.735 -2.786 1.00 96.62 185 HIS A N 1
ATOM 1441 C CA . HIS A 1 185 ? 9.636 -15.748 -3.055 1.00 96.62 185 HIS A CA 1
ATOM 1442 C C . HIS A 1 185 ? 8.220 -15.360 -2.588 1.00 96.62 185 HIS A C 1
ATOM 1444 O O . HIS A 1 185 ? 7.397 -16.237 -2.312 1.00 96.62 185 HIS A O 1
ATOM 1450 N N . ALA A 1 186 ? 7.911 -14.058 -2.533 1.00 96.88 186 ALA A N 1
ATOM 1451 C CA . ALA A 1 186 ? 6.547 -13.585 -2.327 1.00 96.88 186 ALA A CA 1
ATOM 1452 C C . ALA A 1 186 ? 5.609 -14.104 -3.435 1.00 96.88 186 ALA A C 1
ATOM 1454 O O . ALA A 1 186 ? 5.938 -14.104 -4.624 1.00 96.88 186 ALA A O 1
ATOM 1455 N N . ASP A 1 187 ? 4.413 -14.549 -3.060 1.00 98.06 187 ASP A N 1
ATOM 1456 C CA . ASP A 1 187 ? 3.408 -14.994 -4.024 1.00 98.06 187 ASP A CA 1
ATOM 1457 C C . ASP A 1 187 ? 2.769 -13.793 -4.737 1.00 98.06 187 ASP A C 1
ATOM 1459 O O . ASP A 1 187 ? 2.505 -13.858 -5.937 1.00 98.06 187 ASP A O 1
ATOM 1463 N N . TRP A 1 188 ? 2.600 -12.678 -4.025 1.00 98.44 188 TRP A N 1
ATOM 1464 C CA . TRP A 1 188 ? 2.177 -11.383 -4.550 1.00 98.44 188 TRP A CA 1
ATOM 1465 C C . TRP A 1 188 ? 3.150 -10.302 -4.072 1.00 98.44 188 TRP A C 1
ATOM 1467 O O . TRP A 1 188 ? 3.285 -10.088 -2.867 1.00 98.44 188 TRP A O 1
ATOM 1477 N N . LEU A 1 189 ? 3.811 -9.616 -5.005 1.00 98.44 189 LEU A N 1
ATOM 1478 C CA . LEU A 1 189 ? 4.645 -8.443 -4.738 1.00 98.44 189 LEU A CA 1
ATOM 1479 C C . LEU A 1 189 ? 4.002 -7.205 -5.365 1.00 98.44 189 LEU A C 1
ATOM 1481 O O . LEU A 1 189 ? 3.661 -7.216 -6.549 1.00 98.44 189 LEU A O 1
ATOM 1485 N N . LEU A 1 190 ? 3.848 -6.146 -4.575 1.00 98.44 190 LEU A N 1
ATOM 1486 C CA . LEU A 1 190 ? 3.239 -4.892 -4.995 1.00 98.44 190 LEU A CA 1
ATOM 1487 C C . LEU A 1 190 ? 4.298 -3.790 -4.946 1.00 98.44 190 LEU A C 1
ATOM 1489 O O . LEU A 1 190 ? 4.844 -3.487 -3.881 1.00 98.44 190 LEU A O 1
ATOM 1493 N N . SER A 1 191 ? 4.603 -3.247 -6.124 1.00 96.69 191 SER A N 1
ATOM 1494 C CA . SER A 1 191 ? 5.718 -2.340 -6.382 1.00 96.69 191 SER A CA 1
ATOM 1495 C C . SER A 1 191 ? 5.238 -1.084 -7.102 1.00 96.69 191 SER A C 1
ATOM 1497 O O . SER A 1 191 ? 4.357 -1.122 -7.966 1.00 96.69 191 SER A O 1
ATOM 1499 N N . GLU A 1 192 ? 5.874 0.037 -6.791 1.00 95.75 192 GLU A N 1
ATOM 1500 C CA . GLU A 1 192 ? 5.847 1.211 -7.655 1.00 95.75 192 GLU A CA 1
ATOM 1501 C C . GLU A 1 192 ? 6.501 0.921 -9.018 1.00 95.75 192 GLU A C 1
ATOM 1503 O O . GLU A 1 192 ? 7.334 0.017 -9.152 1.00 95.75 192 GLU A O 1
ATOM 1508 N N . ALA A 1 193 ? 6.083 1.682 -10.027 1.00 96.69 193 ALA A N 1
ATOM 1509 C CA . ALA A 1 193 ? 6.716 1.791 -11.334 1.00 96.69 193 ALA A CA 1
ATOM 1510 C C . ALA A 1 193 ? 6.426 3.185 -11.924 1.00 96.69 193 ALA A C 1
ATOM 1512 O O . ALA A 1 193 ? 5.564 3.360 -12.794 1.00 96.69 193 ALA A O 1
ATOM 1513 N N . PHE A 1 194 ? 7.136 4.207 -11.444 1.00 96.81 194 PHE A N 1
ATOM 1514 C CA . PHE A 1 194 ? 6.857 5.614 -11.760 1.00 96.81 194 PHE A CA 1
ATOM 1515 C C . PHE A 1 194 ? 6.703 5.915 -13.262 1.00 96.81 194 PHE A C 1
ATOM 1517 O O . PHE A 1 194 ? 5.828 6.690 -13.650 1.00 96.81 194 PHE A O 1
ATOM 1524 N N . CYS A 1 195 ? 7.516 5.306 -14.131 1.00 97.81 195 CYS A N 1
ATOM 1525 C CA . CYS A 1 195 ? 7.381 5.432 -15.589 1.00 97.81 195 CYS A CA 1
ATOM 1526 C C . CYS A 1 195 ? 7.879 4.185 -16.344 1.00 97.81 195 CYS A C 1
ATOM 1528 O O . CYS A 1 195 ? 8.394 3.240 -15.751 1.00 97.81 195 CYS A O 1
ATOM 1530 N N . LEU A 1 196 ? 7.742 4.186 -17.669 1.00 98.38 196 LEU A N 1
ATOM 1531 C CA . LEU A 1 196 ? 8.406 3.219 -18.550 1.00 98.38 196 LEU A CA 1
ATOM 1532 C C . LEU A 1 196 ? 9.883 3.577 -18.727 1.00 98.38 196 LEU A C 1
ATOM 1534 O O . LEU A 1 196 ? 10.249 4.757 -18.730 1.00 98.38 196 LEU A O 1
ATOM 1538 N N . TYR A 1 197 ? 10.731 2.579 -18.957 1.00 98.31 197 TYR A N 1
ATOM 1539 C CA . TYR A 1 197 ? 12.164 2.779 -19.151 1.00 98.31 197 TYR A CA 1
ATOM 1540 C C . TYR A 1 197 ? 12.489 3.622 -20.390 1.00 98.31 197 TYR A C 1
ATOM 1542 O O . TYR A 1 197 ? 13.500 4.327 -20.395 1.00 98.31 197 TYR A O 1
ATOM 1550 N N . GLU A 1 198 ? 11.645 3.611 -21.427 1.00 97.31 198 GLU A N 1
ATOM 1551 C CA . GLU A 1 198 ? 11.783 4.526 -22.573 1.00 97.31 198 GLU A CA 1
ATOM 1552 C C . GLU A 1 198 ? 11.476 5.996 -22.219 1.00 97.31 198 GLU A C 1
ATOM 1554 O O . GLU A 1 198 ? 12.166 6.900 -22.689 1.00 97.31 198 GLU A O 1
ATOM 1559 N N . ASP A 1 199 ? 10.514 6.242 -21.326 1.00 97.00 199 ASP A N 1
ATOM 1560 C CA . ASP A 1 199 ? 10.083 7.578 -20.889 1.00 97.00 199 ASP A CA 1
ATOM 1561 C C . ASP A 1 199 ? 10.936 8.136 -19.711 1.00 97.00 199 ASP A C 1
ATOM 1563 O O . ASP A 1 199 ? 10.739 9.276 -19.272 1.00 97.00 199 ASP A O 1
ATOM 1567 N N . ARG A 1 200 ? 11.923 7.381 -19.199 1.00 97.75 200 ARG A N 1
ATOM 1568 C CA . ARG A 1 200 ? 12.719 7.742 -18.002 1.00 97.75 200 ARG A CA 1
ATOM 1569 C C . ARG A 1 200 ? 13.430 9.102 -18.090 1.00 97.75 200 ARG A C 1
ATOM 1571 O O . ARG A 1 200 ? 13.522 9.798 -17.087 1.00 97.75 200 ARG A O 1
ATOM 1578 N N . GLU A 1 201 ? 13.902 9.514 -19.269 1.00 97.12 201 GLU A N 1
ATOM 1579 C CA . GLU A 1 201 ? 14.617 10.794 -19.457 1.00 97.12 201 GLU A CA 1
ATOM 1580 C C . GLU A 1 201 ? 13.663 12.002 -19.348 1.00 97.12 201 GLU A C 1
ATOM 1582 O O . GLU A 1 201 ? 14.068 13.108 -18.989 1.00 97.12 201 GLU A O 1
ATOM 1587 N N . ARG A 1 202 ? 12.371 11.780 -19.633 1.00 96.25 202 ARG A N 1
ATOM 1588 C CA . ARG A 1 202 ? 11.287 12.765 -19.518 1.00 96.25 202 ARG A CA 1
ATOM 1589 C C . ARG A 1 202 ? 10.778 12.864 -18.081 1.00 96.25 202 ARG A C 1
ATOM 1591 O O . ARG A 1 202 ? 10.550 13.970 -17.595 1.00 96.25 202 ARG A O 1
ATOM 1598 N N . PHE A 1 203 ? 10.584 11.729 -17.407 1.00 95.25 203 PHE A N 1
ATOM 1599 C CA . PHE A 1 203 ? 10.007 11.697 -16.058 1.00 95.25 203 PHE A CA 1
ATOM 1600 C C . PHE A 1 203 ? 11.023 11.735 -14.919 1.00 95.25 203 PHE A C 1
ATOM 1602 O O . PHE A 1 203 ? 10.635 12.105 -13.809 1.00 95.25 203 PHE A O 1
ATOM 1609 N N . LYS A 1 204 ? 12.292 11.405 -15.183 1.00 95.62 204 LYS A N 1
ATOM 1610 C CA . LYS A 1 204 ? 13.409 11.412 -14.226 1.00 95.62 204 LYS A CA 1
ATOM 1611 C C . LYS A 1 204 ? 13.086 10.637 -12.931 1.00 95.62 204 LYS A C 1
ATOM 1613 O O . LYS A 1 204 ? 13.132 11.228 -11.853 1.00 95.62 204 LYS A O 1
ATOM 1618 N N . PRO A 1 205 ? 12.733 9.336 -13.013 1.00 94.38 205 PRO A N 1
ATOM 1619 C CA . PRO A 1 205 ? 12.319 8.552 -11.846 1.00 94.38 205 PRO A CA 1
ATOM 1620 C C . PRO A 1 205 ? 13.452 8.457 -10.813 1.00 94.38 205 PRO A C 1
ATOM 1622 O O . PRO A 1 205 ? 13.243 8.763 -9.644 1.00 94.38 205 PRO A O 1
ATOM 1625 N N . TYR A 1 206 ? 14.682 8.180 -11.254 1.00 92.62 206 TYR A N 1
ATOM 1626 C CA . TYR A 1 206 ? 15.836 8.014 -10.364 1.00 92.62 206 TYR A CA 1
ATOM 1627 C C . TYR A 1 206 ? 16.229 9.306 -9.622 1.00 92.62 206 TYR A C 1
ATOM 1629 O O . TYR A 1 206 ? 16.644 9.241 -8.472 1.00 92.62 206 TYR A O 1
ATOM 1637 N N . GLU A 1 207 ? 16.037 10.488 -10.227 1.00 91.81 207 GLU A N 1
ATOM 1638 C CA . GLU A 1 207 ? 16.251 11.790 -9.553 1.00 91.81 207 GLU A CA 1
ATOM 1639 C C . GLU A 1 207 ? 15.206 12.072 -8.461 1.00 91.81 207 GLU A C 1
ATOM 1641 O O . GLU A 1 207 ? 15.400 12.953 -7.628 1.00 91.81 207 GLU A O 1
ATOM 1646 N N . LYS A 1 208 ? 14.096 11.328 -8.469 1.00 87.56 208 LYS A N 1
ATOM 1647 C CA . LYS A 1 208 ? 13.018 11.375 -7.475 1.00 87.56 208 LYS A CA 1
ATOM 1648 C C . LYS A 1 208 ? 13.042 10.168 -6.535 1.00 87.56 208 LYS A C 1
ATOM 1650 O O . LYS A 1 208 ? 12.139 10.038 -5.718 1.00 87.56 208 LYS A O 1
ATOM 1655 N N . HIS A 1 209 ? 14.055 9.304 -6.647 1.00 89.31 209 HIS A N 1
ATOM 1656 C CA . HIS A 1 209 ? 14.142 8.030 -5.933 1.00 89.31 209 HIS A CA 1
ATOM 1657 C C . HIS A 1 209 ? 12.920 7.128 -6.206 1.00 89.31 209 HIS A C 1
ATOM 1659 O O . HIS A 1 209 ? 12.298 6.615 -5.289 1.00 89.31 209 HIS A O 1
ATOM 1665 N N . HIS A 1 210 ? 12.578 6.955 -7.484 1.00 93.69 210 HIS A N 1
ATOM 1666 C CA . HIS A 1 210 ? 11.658 5.929 -7.984 1.00 93.69 210 HIS A CA 1
ATOM 1667 C C . HIS A 1 210 ? 12.292 5.181 -9.172 1.00 93.69 210 HIS A C 1
ATOM 1669 O O . HIS A 1 210 ? 13.367 5.549 -9.658 1.00 93.69 210 HIS A O 1
ATOM 1675 N N . SER A 1 211 ? 11.618 4.144 -9.655 1.00 95.06 211 SER A N 1
ATOM 1676 C CA . SER A 1 211 ? 12.088 3.184 -10.653 1.00 95.06 211 SER A CA 1
ATOM 1677 C C . SER A 1 211 ? 11.207 3.165 -11.912 1.00 95.06 211 SER A C 1
ATOM 1679 O O . SER A 1 211 ? 10.367 4.046 -12.135 1.00 95.06 211 SER A O 1
ATOM 1681 N N . THR A 1 212 ? 11.446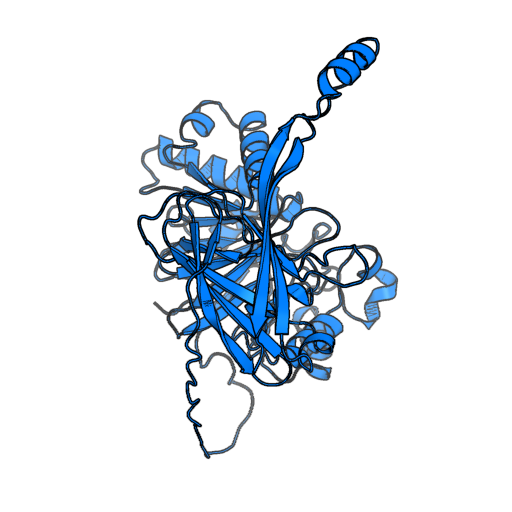 2.198 -12.800 1.00 98.38 212 THR A N 1
ATOM 1682 C CA . THR A 1 212 ? 10.661 1.981 -14.022 1.00 98.38 212 THR A CA 1
ATOM 1683 C C . THR A 1 212 ? 9.989 0.609 -14.042 1.00 98.38 212 THR A C 1
ATOM 1685 O O . THR A 1 212 ? 10.377 -0.292 -13.298 1.00 98.38 212 THR A O 1
ATOM 1688 N N . ALA A 1 213 ? 8.994 0.416 -14.917 1.00 98.25 213 ALA A N 1
ATOM 1689 C CA . ALA A 1 213 ? 8.294 -0.867 -15.057 1.00 98.25 213 ALA A CA 1
ATOM 1690 C C . ALA A 1 213 ? 9.255 -2.038 -15.346 1.00 98.25 213 ALA A C 1
ATOM 1692 O O . ALA A 1 213 ? 9.106 -3.120 -14.774 1.00 98.25 213 ALA A O 1
ATOM 1693 N N . LYS A 1 214 ? 10.285 -1.802 -16.167 1.00 98.44 214 LYS A N 1
ATOM 1694 C CA . LYS A 1 214 ? 11.433 -2.701 -16.338 1.00 98.44 214 LYS A CA 1
ATOM 1695 C C . LYS A 1 214 ? 12.157 -3.020 -15.028 1.00 98.44 214 LYS A C 1
ATOM 1697 O O . LYS A 1 214 ? 12.428 -4.191 -14.778 1.00 98.44 214 LYS A O 1
ATOM 1702 N N . ASP A 1 215 ? 12.524 -2.017 -14.232 1.00 98.06 215 ASP A N 1
ATOM 1703 C CA . ASP A 1 215 ? 13.356 -2.227 -13.039 1.00 98.06 215 ASP A CA 1
ATOM 1704 C C . ASP A 1 215 ? 12.594 -3.047 -11.987 1.00 98.06 215 ASP A C 1
ATOM 1706 O O . ASP A 1 215 ? 13.121 -4.034 -11.474 1.00 98.06 215 ASP A O 1
ATOM 1710 N N . GLY A 1 216 ? 11.317 -2.716 -11.748 1.00 97.25 216 GLY A N 1
ATOM 1711 C CA . GLY A 1 216 ? 10.432 -3.502 -10.883 1.00 97.25 216 GLY A CA 1
ATOM 1712 C C . GLY A 1 216 ? 10.240 -4.941 -11.380 1.00 97.25 216 GLY A C 1
ATOM 1713 O O . GLY A 1 216 ? 10.253 -5.880 -10.584 1.00 97.25 216 GLY A O 1
ATOM 1714 N N . ALA A 1 217 ? 10.146 -5.149 -12.699 1.00 98.44 217 ALA A N 1
ATOM 1715 C CA . ALA A 1 217 ? 10.069 -6.483 -13.297 1.00 98.44 217 ALA A CA 1
ATOM 1716 C C . ALA A 1 217 ? 11.378 -7.283 -13.166 1.00 98.44 217 ALA A C 1
ATOM 1718 O O . ALA A 1 217 ? 11.343 -8.465 -12.820 1.00 98.44 217 ALA A O 1
ATOM 1719 N N . GLN A 1 218 ? 12.538 -6.654 -13.378 1.00 98.06 218 GLN A N 1
ATOM 1720 C CA . GLN A 1 218 ? 13.832 -7.283 -13.105 1.00 98.06 218 GLN A CA 1
ATOM 1721 C C . GLN A 1 218 ? 13.944 -7.683 -11.629 1.00 98.06 218 GLN A C 1
ATOM 1723 O O . GLN A 1 218 ? 14.316 -8.818 -11.329 1.00 98.06 218 GLN A O 1
ATOM 1728 N N . GLN A 1 219 ? 13.547 -6.802 -10.707 1.00 97.25 219 GLN A N 1
ATOM 1729 C CA . GLN A 1 219 ? 13.641 -7.095 -9.283 1.00 97.25 219 GLN A CA 1
ATOM 1730 C C . GLN A 1 219 ? 12.702 -8.227 -8.846 1.00 97.25 219 GLN A C 1
ATOM 1732 O O . GLN A 1 219 ? 13.099 -9.092 -8.065 1.00 97.25 219 GLN A O 1
ATOM 1737 N N . ALA A 1 220 ? 11.486 -8.268 -9.393 1.00 98.00 220 ALA A N 1
ATOM 1738 C CA . ALA A 1 220 ? 10.532 -9.357 -9.205 1.00 98.00 220 ALA A CA 1
ATOM 1739 C C . ALA A 1 220 ? 11.075 -10.713 -9.697 1.00 98.00 220 ALA A C 1
ATOM 1741 O O . ALA A 1 220 ? 10.866 -11.739 -9.043 1.00 98.00 220 ALA A O 1
ATOM 1742 N N . ALA A 1 221 ? 11.808 -10.721 -10.817 1.00 98.00 221 ALA A N 1
ATOM 1743 C CA . ALA A 1 221 ? 12.467 -11.916 -11.338 1.00 98.00 221 ALA A CA 1
ATOM 1744 C C . ALA A 1 221 ? 13.607 -12.394 -10.421 1.00 98.00 221 ALA A C 1
ATOM 1746 O O . ALA A 1 221 ? 13.690 -13.585 -10.126 1.00 98.00 221 ALA A O 1
ATOM 1747 N N . GLU A 1 222 ? 14.443 -11.478 -9.923 1.00 97.31 222 GLU A N 1
ATOM 1748 C CA . GLU A 1 222 ? 15.537 -11.783 -8.986 1.00 97.31 222 GLU A CA 1
ATOM 1749 C C . GLU A 1 222 ? 15.041 -12.295 -7.625 1.00 97.31 222 GLU A C 1
ATOM 1751 O O . GLU A 1 222 ? 15.644 -13.197 -7.044 1.00 97.31 222 GLU A O 1
ATOM 1756 N N . LEU A 1 223 ? 13.919 -11.761 -7.133 1.00 97.19 223 LEU A N 1
ATOM 1757 C CA . LEU A 1 223 ? 13.245 -12.234 -5.919 1.00 97.19 223 LEU A CA 1
ATOM 1758 C C . LEU A 1 223 ? 12.464 -13.545 -6.141 1.00 97.19 223 LEU A C 1
ATOM 1760 O O . LEU A 1 223 ? 12.062 -14.196 -5.174 1.00 97.19 223 LEU A O 1
ATOM 1764 N N . GLY A 1 224 ? 12.246 -13.960 -7.392 1.00 97.31 224 GLY A N 1
ATOM 1765 C CA . GLY A 1 224 ? 11.506 -15.175 -7.734 1.00 97.31 224 GLY A CA 1
ATOM 1766 C C . GLY A 1 224 ? 10.038 -15.136 -7.301 1.00 97.31 224 GLY A C 1
ATOM 1767 O O . GLY A 1 224 ? 9.524 -16.142 -6.811 1.00 97.31 224 GLY A O 1
ATOM 1768 N N . VAL A 1 225 ? 9.381 -13.977 -7.425 1.00 97.62 225 VAL A N 1
ATOM 1769 C CA . VAL A 1 225 ? 7.965 -13.806 -7.044 1.00 97.62 225 VAL A CA 1
ATOM 1770 C C . VAL A 1 225 ? 7.021 -14.421 -8.084 1.00 97.62 225 VAL A C 1
ATOM 1772 O O . VAL A 1 225 ? 7.422 -14.669 -9.223 1.00 97.62 225 VAL A O 1
ATOM 1775 N N . LYS A 1 226 ? 5.756 -14.681 -7.721 1.00 97.19 226 LYS A N 1
ATOM 1776 C CA . LYS A 1 226 ? 4.778 -15.294 -8.651 1.00 97.19 226 LYS A CA 1
ATOM 1777 C C . LYS A 1 226 ? 3.898 -14.279 -9.378 1.00 97.19 226 LYS A C 1
ATOM 1779 O O . LYS A 1 226 ? 3.752 -14.370 -10.597 1.00 97.19 226 LYS A O 1
ATOM 1784 N N . ASN A 1 227 ? 3.318 -13.335 -8.641 1.00 98.25 227 ASN A N 1
ATOM 1785 C CA . ASN A 1 227 ? 2.478 -12.258 -9.159 1.00 98.25 227 ASN A CA 1
ATOM 1786 C C . ASN A 1 227 ? 3.129 -10.909 -8.831 1.00 98.25 227 ASN A C 1
ATOM 1788 O O . ASN A 1 227 ? 3.463 -10.649 -7.676 1.00 98.25 227 ASN A O 1
ATOM 1792 N N . LEU A 1 228 ? 3.278 -10.054 -9.838 1.00 98.56 228 LEU A N 1
ATOM 1793 C CA . LEU A 1 228 ? 3.811 -8.702 -9.727 1.00 98.56 228 LEU A CA 1
ATOM 1794 C C . LEU A 1 228 ? 2.701 -7.696 -10.036 1.00 98.56 228 LEU A C 1
ATOM 1796 O O . LEU A 1 228 ? 2.171 -7.690 -11.148 1.00 98.56 228 LEU A O 1
ATOM 1800 N N . VAL A 1 229 ? 2.373 -6.838 -9.072 1.00 98.62 229 VAL A N 1
ATOM 1801 C CA . VAL A 1 229 ? 1.481 -5.687 -9.264 1.00 98.62 229 VAL A CA 1
ATOM 1802 C C . VAL A 1 229 ? 2.337 -4.431 -9.413 1.00 98.62 229 VAL A C 1
ATOM 1804 O O . VAL A 1 229 ? 3.135 -4.133 -8.526 1.00 98.62 229 VAL A O 1
ATOM 1807 N N . LEU A 1 230 ? 2.169 -3.703 -10.520 1.00 98.38 230 LEU A N 1
ATOM 1808 C CA . LEU A 1 230 ? 2.865 -2.443 -10.803 1.00 98.38 230 LEU A CA 1
ATOM 1809 C C . LEU A 1 230 ? 1.884 -1.266 -10.784 1.00 98.38 230 LEU A C 1
ATOM 1811 O O . LEU A 1 230 ? 0.933 -1.234 -11.567 1.00 98.38 230 LEU A O 1
ATOM 1815 N N . TRP A 1 231 ? 2.131 -0.288 -9.913 1.00 97.44 231 TRP A N 1
ATOM 1816 C CA . TRP A 1 231 ? 1.294 0.909 -9.740 1.00 97.44 231 TRP A CA 1
ATOM 1817 C C . TRP A 1 231 ? 2.138 2.166 -9.459 1.00 97.44 231 TRP A C 1
ATOM 1819 O O . TRP A 1 231 ? 3.305 2.211 -9.839 1.00 97.44 231 TRP A O 1
ATOM 1829 N N . HIS A 1 232 ? 1.570 3.192 -8.815 1.00 96.88 232 HIS A N 1
ATOM 1830 C CA . HIS A 1 232 ? 2.243 4.462 -8.508 1.00 96.88 232 HIS A CA 1
ATOM 1831 C C . HIS A 1 232 ? 2.852 5.136 -9.757 1.00 96.88 232 HIS A C 1
ATOM 1833 O O . HIS A 1 232 ? 3.987 5.609 -9.776 1.00 96.88 232 HIS A O 1
ATOM 1839 N N . THR A 1 233 ? 2.085 5.141 -10.849 1.00 96.62 233 THR A N 1
ATOM 1840 C CA . THR A 1 233 ? 2.575 5.484 -12.190 1.00 96.62 233 THR A CA 1
ATOM 1841 C C . THR A 1 233 ? 2.382 6.956 -12.548 1.00 96.62 233 THR A C 1
ATOM 1843 O O . THR A 1 233 ? 1.569 7.670 -11.956 1.00 96.62 233 THR A O 1
ATOM 1846 N N . GLU A 1 234 ? 3.061 7.392 -13.610 1.00 95.62 234 GLU A N 1
ATOM 1847 C CA . GLU A 1 234 ? 2.621 8.512 -14.448 1.00 95.62 234 GLU A CA 1
ATOM 1848 C C . GLU A 1 234 ? 1.243 8.250 -15.087 1.00 95.62 234 GLU A C 1
ATOM 1850 O O . GLU A 1 234 ? 0.786 7.108 -15.187 1.00 95.62 234 GLU A O 1
ATOM 1855 N N . ASP A 1 235 ? 0.571 9.316 -15.521 1.00 95.62 235 ASP A N 1
ATOM 1856 C CA . ASP A 1 235 ? -0.824 9.288 -15.965 1.00 95.62 235 ASP A CA 1
ATOM 1857 C C . ASP A 1 235 ? -1.060 9.971 -17.327 1.00 95.62 235 ASP A C 1
ATOM 1859 O O . ASP A 1 235 ? -2.204 10.168 -17.741 1.00 95.62 235 ASP A O 1
ATOM 1863 N N . SER A 1 236 ? -0.001 10.307 -18.072 1.00 95.25 236 SER A N 1
ATOM 1864 C CA . SER A 1 236 ? -0.118 11.016 -19.354 1.00 95.25 236 SER A CA 1
ATOM 1865 C C . SER A 1 236 ? -0.600 10.135 -20.513 1.00 95.25 236 SER A C 1
ATOM 1867 O O . SER A 1 236 ? -0.956 10.659 -21.569 1.00 95.25 236 SER A O 1
ATOM 1869 N N . ASN A 1 237 ? -0.652 8.809 -20.329 1.00 94.12 237 ASN A N 1
ATOM 1870 C CA . ASN A 1 237 ? -1.187 7.867 -21.315 1.00 94.12 237 ASN A CA 1
ATOM 1871 C C . ASN A 1 237 ? -1.986 6.706 -20.681 1.00 94.12 237 ASN A C 1
ATOM 1873 O O . ASN A 1 237 ? -1.817 5.549 -21.073 1.00 94.12 237 ASN A O 1
ATOM 1877 N N . LEU A 1 238 ? -2.875 6.993 -19.714 1.00 94.25 238 LEU A N 1
ATOM 1878 C CA . LEU A 1 238 ? -3.691 5.972 -19.021 1.00 94.25 238 LEU A CA 1
ATOM 1879 C C . LEU A 1 238 ? -4.367 4.969 -19.977 1.00 94.25 238 LEU A C 1
ATOM 1881 O O . LEU A 1 238 ? -4.317 3.769 -19.731 1.00 94.25 238 LEU A O 1
ATOM 1885 N N . ALA A 1 239 ? -4.907 5.439 -21.109 1.00 95.25 239 ALA A N 1
ATOM 1886 C CA . ALA A 1 239 ? -5.594 4.607 -22.105 1.00 95.25 239 ALA A CA 1
ATOM 1887 C C . ALA A 1 239 ? -4.741 3.463 -22.696 1.00 95.25 239 ALA A C 1
ATOM 1889 O O . ALA A 1 239 ? -5.297 2.478 -23.178 1.00 95.25 239 ALA A O 1
ATOM 1890 N N . HIS A 1 240 ? -3.408 3.574 -22.652 1.00 96.62 240 HIS A N 1
ATOM 1891 C CA . HIS A 1 240 ? -2.481 2.524 -23.091 1.00 96.62 240 HIS A CA 1
ATOM 1892 C C . HIS A 1 240 ? -1.520 2.069 -21.981 1.00 96.62 240 HIS A C 1
ATOM 1894 O O . HIS A 1 240 ? -0.699 1.187 -22.232 1.00 96.62 240 HIS A O 1
ATOM 1900 N N . ARG A 1 241 ? -1.605 2.646 -20.772 1.00 96.94 241 ARG A N 1
ATOM 1901 C CA . ARG A 1 241 ? -0.682 2.404 -19.651 1.00 96.94 241 ARG A CA 1
ATOM 1902 C C . ARG A 1 241 ? -0.563 0.918 -19.346 1.00 96.94 241 ARG A C 1
ATOM 1904 O O . ARG A 1 241 ? 0.521 0.370 -19.509 1.00 96.94 241 ARG A O 1
ATOM 1911 N N . LYS A 1 242 ? -1.682 0.273 -18.994 1.00 97.56 242 LYS A N 1
ATOM 1912 C CA . LYS A 1 242 ? -1.766 -1.162 -18.677 1.00 97.56 242 LYS A CA 1
ATOM 1913 C C . LYS A 1 242 ? -1.057 -2.013 -19.737 1.00 97.56 242 LYS A C 1
ATOM 1915 O O . LYS A 1 242 ? -0.160 -2.779 -19.412 1.00 97.56 242 LYS A O 1
ATOM 1920 N N . ALA A 1 243 ? -1.359 -1.787 -21.017 1.00 97.81 243 ALA A N 1
ATOM 1921 C CA . ALA A 1 243 ? -0.743 -2.519 -22.124 1.00 97.81 243 ALA A CA 1
ATOM 1922 C C . ALA A 1 243 ? 0.770 -2.251 -22.290 1.00 97.81 243 ALA A C 1
ATOM 1924 O O . ALA A 1 243 ? 1.532 -3.206 -22.431 1.00 97.81 243 ALA A O 1
ATOM 1925 N N . ARG A 1 244 ? 1.222 -0.984 -22.261 1.00 98.38 244 ARG A N 1
ATOM 1926 C CA . ARG A 1 244 ? 2.654 -0.629 -22.403 1.00 98.38 244 ARG A CA 1
ATOM 1927 C C . ARG A 1 244 ? 3.485 -1.177 -21.241 1.00 98.38 244 ARG A C 1
ATOM 1929 O O . ARG A 1 244 ? 4.526 -1.781 -21.471 1.00 98.38 244 ARG A O 1
ATOM 1936 N N . TYR A 1 245 ? 3.005 -1.002 -20.012 1.00 98.56 245 TYR A N 1
ATOM 1937 C CA . TYR A 1 245 ? 3.674 -1.462 -18.795 1.00 98.56 245 TYR A CA 1
ATOM 1938 C C . TYR A 1 245 ? 3.762 -2.986 -18.725 1.00 98.56 245 TYR A C 1
ATOM 1940 O O . TYR A 1 245 ? 4.840 -3.511 -18.463 1.00 98.56 245 TYR A O 1
ATOM 1948 N N . THR A 1 246 ? 2.671 -3.706 -19.017 1.00 98.50 246 THR A N 1
ATOM 1949 C CA . THR A 1 246 ? 2.706 -5.174 -19.078 1.00 98.50 246 THR A CA 1
ATOM 1950 C C . THR A 1 246 ? 3.676 -5.656 -20.158 1.00 98.50 246 THR A C 1
ATOM 1952 O O . THR A 1 246 ? 4.412 -6.608 -19.918 1.00 98.50 246 THR A O 1
ATOM 1955 N N . ALA A 1 247 ? 3.734 -4.991 -21.318 1.00 98.44 247 ALA A N 1
ATOM 1956 C CA . ALA A 1 247 ? 4.659 -5.349 -22.394 1.00 98.44 247 ALA A CA 1
ATOM 1957 C C . ALA A 1 247 ? 6.139 -5.085 -22.049 1.00 98.44 247 ALA A C 1
ATOM 1959 O O . ALA A 1 247 ? 6.983 -5.914 -22.382 1.00 98.44 247 ALA A O 1
ATOM 1960 N N . GLU A 1 248 ? 6.464 -3.977 -21.369 1.00 98.62 248 GLU A N 1
ATOM 1961 C CA . GLU A 1 248 ? 7.831 -3.713 -20.891 1.00 98.62 248 GLU A CA 1
ATOM 1962 C C . GLU A 1 248 ? 8.232 -4.712 -19.795 1.00 98.62 248 GLU A C 1
ATOM 1964 O O . GLU A 1 248 ? 9.284 -5.342 -19.891 1.00 98.62 248 GLU A O 1
ATOM 1969 N N . ALA A 1 249 ? 7.374 -4.927 -18.795 1.00 98.56 249 ALA A N 1
ATOM 1970 C CA . ALA A 1 249 ? 7.638 -5.853 -17.697 1.00 98.56 249 ALA A CA 1
ATOM 1971 C C . ALA A 1 249 ? 7.798 -7.313 -18.171 1.00 98.56 249 ALA A C 1
ATOM 1973 O O . ALA A 1 249 ? 8.690 -8.019 -17.700 1.00 98.56 249 ALA A O 1
ATOM 1974 N N . ALA A 1 250 ? 7.002 -7.759 -19.151 1.00 98.31 250 ALA A N 1
ATOM 1975 C CA . ALA A 1 250 ? 7.061 -9.120 -19.697 1.00 98.31 250 ALA A CA 1
ATOM 1976 C C . ALA A 1 250 ? 8.357 -9.436 -20.472 1.00 98.31 250 ALA A C 1
ATOM 1978 O O . ALA A 1 250 ? 8.629 -10.601 -20.762 1.00 98.31 250 ALA A O 1
ATOM 1979 N N . ALA A 1 251 ? 9.178 -8.430 -20.794 1.00 97.94 251 ALA A N 1
ATOM 1980 C CA . ALA A 1 251 ? 10.518 -8.642 -21.342 1.00 97.94 251 ALA A CA 1
ATOM 1981 C C . ALA A 1 251 ? 11.558 -9.039 -20.271 1.00 97.94 251 ALA A C 1
ATOM 1983 O O . ALA A 1 251 ? 12.651 -9.485 -20.625 1.00 97.94 251 ALA A O 1
ATOM 1984 N N . TYR A 1 252 ? 11.228 -8.884 -18.981 1.00 98.38 252 TYR A N 1
ATOM 1985 C CA . TYR A 1 252 ? 12.148 -9.071 -17.850 1.00 98.38 252 TYR A CA 1
ATOM 1986 C C . TYR A 1 252 ? 11.619 -10.017 -16.762 1.00 98.38 252 TYR A C 1
ATOM 1988 O O . TYR A 1 252 ? 12.417 -10.674 -16.096 1.00 98.38 252 TYR A O 1
ATOM 1996 N N . PHE A 1 253 ? 10.298 -10.137 -16.609 1.00 98.25 253 PHE A N 1
ATOM 1997 C CA . PHE A 1 253 ? 9.642 -11.023 -15.648 1.00 98.25 253 PHE A CA 1
ATOM 1998 C C . PHE A 1 253 ? 8.732 -12.035 -16.353 1.00 98.25 253 PHE A C 1
ATOM 2000 O O . PHE A 1 253 ? 7.966 -11.682 -17.247 1.00 98.25 253 PHE A O 1
ATOM 2007 N N . SER A 1 254 ? 8.804 -13.301 -15.932 1.00 97.00 254 SER A N 1
ATOM 2008 C CA . SER A 1 254 ? 8.047 -14.419 -16.520 1.00 97.00 254 SER A CA 1
ATOM 2009 C C . SER A 1 254 ? 6.909 -14.950 -15.636 1.00 97.00 254 SER A C 1
ATOM 2011 O O . SER A 1 254 ? 6.307 -15.971 -15.970 1.00 97.00 254 SER A O 1
ATOM 2013 N N . GLY A 1 255 ? 6.650 -14.313 -14.490 1.00 96.62 255 GLY A N 1
ATOM 2014 C CA . GLY A 1 255 ? 5.463 -14.570 -13.674 1.00 96.62 255 GLY A CA 1
ATOM 2015 C C . GLY A 1 255 ? 4.238 -13.798 -14.177 1.00 96.62 255 GLY A C 1
ATOM 2016 O O . GLY A 1 255 ? 4.222 -13.260 -15.283 1.00 96.62 255 GLY A O 1
ATOM 2017 N N . ASN A 1 256 ? 3.193 -13.742 -13.356 1.00 97.81 256 ASN A N 1
ATOM 2018 C CA . ASN A 1 256 ? 1.969 -13.011 -13.674 1.00 97.81 256 ASN A CA 1
ATOM 2019 C C . ASN A 1 256 ? 2.162 -11.501 -13.450 1.00 97.81 256 ASN A C 1
ATOM 2021 O O . ASN A 1 256 ? 2.619 -11.102 -12.381 1.00 97.81 256 ASN A O 1
ATOM 2025 N N . ILE A 1 257 ? 1.798 -10.665 -14.425 1.00 98.44 257 ILE A N 1
ATOM 2026 C CA . ILE A 1 257 ? 1.973 -9.204 -14.368 1.00 98.44 257 ILE A CA 1
ATOM 2027 C C . ILE A 1 257 ? 0.606 -8.530 -14.360 1.00 98.44 257 ILE A C 1
ATOM 2029 O O . ILE A 1 257 ? -0.178 -8.690 -15.295 1.00 98.44 257 ILE A O 1
ATOM 2033 N N . LEU A 1 258 ? 0.357 -7.716 -13.337 1.00 98.44 258 LEU A N 1
ATOM 2034 C CA . LEU A 1 258 ? -0.854 -6.925 -13.184 1.00 98.44 258 LEU A CA 1
ATOM 2035 C C . LEU A 1 258 ? -0.476 -5.443 -13.130 1.00 98.44 258 LEU A C 1
ATOM 2037 O O . LEU A 1 258 ? 0.327 -5.026 -12.302 1.00 98.44 258 LEU A O 1
ATOM 2041 N N . VAL A 1 259 ? -1.073 -4.636 -14.002 1.00 98.31 259 VAL A N 1
ATOM 2042 C CA . VAL A 1 259 ? -0.905 -3.174 -14.006 1.00 98.31 259 VAL A CA 1
ATOM 2043 C C . VAL A 1 259 ? -2.298 -2.574 -13.846 1.00 98.31 259 VAL A C 1
ATOM 2045 O O . VAL A 1 259 ? -2.948 -2.319 -14.861 1.00 98.31 259 VAL A O 1
ATOM 2048 N N . PRO A 1 260 ? -2.833 -2.478 -12.617 1.00 97.75 260 PRO A N 1
ATOM 2049 C CA . PRO A 1 260 ? -4.235 -2.154 -12.417 1.00 97.75 260 PRO A CA 1
ATOM 2050 C C . PRO A 1 260 ? -4.604 -0.740 -12.868 1.00 97.75 260 PRO A C 1
ATOM 2052 O O . PRO A 1 260 ? -3.766 0.159 -12.941 1.00 97.75 260 PRO A O 1
ATOM 2055 N N . ASP A 1 261 ? -5.895 -0.542 -13.111 1.00 97.38 261 ASP A N 1
ATOM 2056 C CA . ASP A 1 261 ? -6.515 0.772 -13.248 1.00 97.38 261 ASP A CA 1
ATOM 2057 C C . ASP A 1 261 ? -7.323 1.147 -11.997 1.00 97.38 261 ASP A C 1
ATOM 2059 O O . ASP A 1 261 ? -7.705 0.298 -11.189 1.00 97.38 261 ASP A O 1
ATOM 2063 N N . ASP A 1 262 ? -7.589 2.442 -11.822 1.00 97.56 262 ASP A N 1
ATOM 2064 C CA . ASP A 1 262 ? -8.354 2.943 -10.680 1.00 97.56 262 ASP A CA 1
ATOM 2065 C C . ASP A 1 262 ? -9.753 2.317 -10.615 1.00 97.56 262 ASP A C 1
ATOM 2067 O O . ASP A 1 262 ? -10.571 2.482 -11.531 1.00 97.56 262 ASP A O 1
ATOM 2071 N N . ARG A 1 263 ? -10.066 1.721 -9.460 1.00 97.19 263 ARG A N 1
ATOM 2072 C CA . ARG A 1 263 ? -11.295 0.974 -9.150 1.00 97.19 263 ARG A CA 1
ATOM 2073 C C . ARG A 1 263 ? -11.375 -0.423 -9.769 1.00 97.19 263 ARG A C 1
ATOM 2075 O O . ARG A 1 263 ? -12.461 -0.997 -9.848 1.00 97.19 263 ARG A O 1
ATOM 2082 N N . GLU A 1 264 ? -10.245 -0.996 -10.167 1.00 97.56 264 GLU A N 1
ATOM 2083 C CA . GLU A 1 264 ? -10.149 -2.419 -10.487 1.00 97.56 264 GLU A CA 1
ATOM 2084 C C . GLU A 1 264 ? -10.139 -3.283 -9.212 1.00 97.56 264 GLU A C 1
ATOM 2086 O O . GLU A 1 264 ? -9.715 -2.850 -8.137 1.00 97.56 264 GLU A O 1
ATOM 2091 N N . ILE A 1 265 ? -10.644 -4.514 -9.327 1.00 97.62 265 ILE A N 1
ATOM 2092 C CA . ILE A 1 265 ? -10.679 -5.498 -8.241 1.00 97.62 265 ILE A CA 1
ATOM 2093 C C . ILE A 1 265 ? -9.973 -6.757 -8.742 1.00 97.62 265 ILE A C 1
ATOM 2095 O O . ILE A 1 265 ? -10.426 -7.383 -9.699 1.00 97.62 265 ILE A O 1
ATOM 2099 N N . ILE A 1 266 ? -8.867 -7.116 -8.095 1.00 96.81 266 ILE A N 1
ATOM 2100 C CA . ILE A 1 266 ? -8.035 -8.277 -8.429 1.00 96.81 266 ILE A CA 1
ATOM 2101 C C . ILE A 1 266 ? -8.372 -9.419 -7.453 1.00 96.81 266 ILE A C 1
ATOM 2103 O O . ILE A 1 266 ? -8.137 -9.265 -6.251 1.00 96.81 266 ILE A O 1
ATOM 2107 N N . PRO A 1 267 ? -8.895 -10.570 -7.922 1.00 94.75 267 PRO A N 1
ATOM 2108 C CA . PRO A 1 267 ? -9.130 -11.733 -7.069 1.00 94.75 267 PRO A CA 1
ATOM 2109 C C . PRO A 1 267 ? -7.810 -12.362 -6.609 1.00 94.75 267 PRO A C 1
ATOM 2111 O O . PRO A 1 267 ? -7.026 -12.847 -7.428 1.00 94.75 267 PRO A O 1
ATOM 2114 N N . LEU A 1 268 ? -7.585 -12.411 -5.296 1.00 92.81 268 LEU A N 1
ATOM 2115 C CA . LEU A 1 268 ? -6.397 -13.018 -4.696 1.00 92.81 268 LEU A CA 1
ATOM 2116 C C . LEU A 1 268 ? -6.657 -14.511 -4.485 1.00 92.81 268 LEU A C 1
ATOM 2118 O O . LEU A 1 268 ? -7.014 -14.968 -3.405 1.00 92.81 268 LEU A O 1
ATOM 2122 N N . SER A 1 269 ? -6.558 -15.276 -5.572 1.00 73.25 269 SER A N 1
ATOM 2123 C CA . SER A 1 269 ? -6.783 -16.722 -5.550 1.00 73.25 269 SER A CA 1
ATOM 2124 C C . SER A 1 269 ? -5.778 -17.463 -6.425 1.00 73.25 269 SER A C 1
ATOM 2126 O O . SER A 1 269 ? -5.401 -16.988 -7.499 1.00 73.25 269 SER A O 1
ATOM 2128 N N . ALA A 1 270 ? -5.422 -18.680 -6.004 1.00 54.12 270 ALA A N 1
ATOM 2129 C CA . ALA A 1 270 ? -4.380 -19.537 -6.585 1.00 54.12 270 ALA A CA 1
ATOM 2130 C C . ALA A 1 270 ? -4.640 -20.040 -8.033 1.00 54.12 270 ALA A C 1
ATOM 2132 O O . ALA A 1 270 ? -4.034 -21.014 -8.481 1.00 54.12 270 ALA A O 1
ATOM 2133 N N . SER A 1 271 ? -5.560 -19.411 -8.773 1.00 43.41 271 SER A N 1
ATOM 2134 C CA . SER A 1 271 ? -5.877 -19.722 -10.175 1.00 43.41 271 SER A CA 1
ATOM 2135 C C . SER A 1 271 ? -6.075 -18.499 -11.083 1.00 43.41 271 SER A C 1
ATOM 2137 O O . SER A 1 271 ? -6.293 -18.683 -12.277 1.00 43.41 271 SER A O 1
ATOM 2139 N N . ALA A 1 272 ? -5.934 -17.265 -10.573 1.00 39.81 272 ALA A N 1
ATOM 2140 C CA . ALA A 1 272 ? -6.158 -16.037 -11.352 1.00 39.81 272 ALA A CA 1
ATOM 2141 C C . ALA A 1 272 ? -5.228 -15.879 -12.581 1.00 39.81 272 ALA A C 1
ATOM 2143 O O . ALA A 1 272 ? -5.531 -15.125 -13.500 1.00 39.81 272 ALA A O 1
ATOM 2144 N N . ALA A 1 273 ? -4.114 -16.614 -12.624 1.00 40.50 273 ALA A N 1
ATOM 2145 C CA . ALA A 1 273 ? -3.110 -16.566 -13.684 1.00 40.50 273 ALA A CA 1
ATOM 2146 C C . ALA A 1 273 ? -3.201 -17.761 -14.663 1.00 40.50 273 ALA A C 1
ATOM 2148 O O . ALA A 1 273 ? -2.250 -18.548 -14.745 1.00 40.50 273 ALA A O 1
ATOM 2149 N N . LYS A 1 274 ? -4.324 -17.955 -15.391 1.00 37.00 274 LYS A N 1
ATOM 2150 C CA . LYS A 1 274 ? -4.356 -18.990 -16.458 1.00 37.00 274 LYS A CA 1
ATOM 2151 C C . LYS A 1 274 ? -5.311 -18.900 -17.660 1.00 37.00 274 LYS A C 1
ATOM 2153 O O . LYS A 1 274 ? -5.285 -19.827 -18.470 1.00 37.00 274 LYS A O 1
ATOM 2158 N N . ASP A 1 275 ? -6.025 -17.802 -17.891 1.00 35.50 275 ASP A N 1
ATOM 2159 C CA . ASP A 1 275 ? -6.690 -17.576 -19.191 1.00 35.50 275 ASP A CA 1
ATOM 2160 C C . ASP A 1 275 ? -5.704 -16.984 -20.220 1.00 35.50 275 ASP A C 1
ATOM 2162 O O . ASP A 1 275 ? -5.748 -15.800 -20.546 1.00 35.50 275 ASP A O 1
ATOM 2166 N N . GLY A 1 276 ? -4.759 -17.804 -20.714 1.00 34.47 276 GLY A N 1
ATOM 2167 C CA . GLY A 1 276 ? -3.729 -17.304 -21.643 1.00 34.47 276 GLY A CA 1
ATOM 2168 C C . GLY A 1 276 ? -2.776 -18.287 -22.344 1.00 34.47 276 GLY A C 1
ATOM 2169 O O . GLY A 1 276 ? -2.141 -17.876 -23.311 1.00 34.47 276 GLY A O 1
ATOM 2170 N N . ALA A 1 277 ? -2.652 -19.560 -21.936 1.00 31.86 277 ALA A N 1
ATOM 2171 C CA . ALA A 1 277 ? -1.833 -20.555 -22.658 1.00 31.86 277 ALA A CA 1
ATOM 2172 C C . ALA A 1 277 ? -2.190 -22.015 -22.302 1.00 31.86 277 ALA A C 1
ATOM 2174 O O . ALA A 1 277 ? -2.626 -22.307 -21.190 1.00 31.86 277 ALA A O 1
ATOM 2175 N N . GLN A 1 278 ? -1.964 -22.949 -23.235 1.00 29.03 278 GLN A N 1
ATOM 2176 C CA . GLN A 1 278 ? -2.208 -24.393 -23.065 1.00 29.03 278 GLN A CA 1
ATOM 2177 C C . GLN A 1 278 ? -0.914 -25.178 -22.775 1.00 29.03 278 GLN A C 1
ATOM 2179 O O . GLN A 1 278 ? 0.116 -24.827 -23.333 1.00 29.03 278 GLN A O 1
ATOM 2184 N N . ASN A 1 279 ? -1.031 -26.309 -22.051 1.00 27.95 279 ASN A N 1
ATOM 2185 C CA . ASN A 1 279 ? -0.151 -27.506 -22.082 1.00 27.95 279 ASN A CA 1
ATOM 2186 C C . ASN A 1 279 ? 1.375 -27.314 -21.839 1.00 27.95 279 ASN A C 1
ATOM 2188 O O . ASN A 1 279 ? 2.054 -26.626 -22.583 1.00 27.95 279 ASN A O 1
ATOM 2192 N N . THR A 1 280 ? 2.063 -27.983 -20.903 1.00 27.66 280 THR A N 1
ATOM 2193 C CA . THR A 1 280 ? 1.796 -29.160 -20.026 1.00 27.66 280 THR A CA 1
ATOM 2194 C C . THR A 1 280 ? 2.459 -28.898 -18.633 1.00 27.66 280 THR A C 1
ATOM 2196 O O . THR A 1 280 ? 2.614 -27.730 -18.297 1.00 27.66 280 THR A O 1
ATOM 2199 N N . ALA A 1 281 ? 2.840 -29.796 -17.704 1.00 27.38 281 ALA A N 1
ATOM 2200 C CA . ALA A 1 281 ? 2.915 -31.266 -17.591 1.00 27.38 281 ALA A CA 1
ATOM 2201 C C . ALA A 1 281 ? 2.768 -31.715 -16.106 1.00 27.38 281 ALA A C 1
ATOM 2203 O O . ALA A 1 281 ? 2.074 -31.063 -15.330 1.00 27.38 281 ALA A O 1
ATOM 2204 N N . GLN A 1 282 ? 3.408 -32.824 -15.703 1.00 25.33 282 GLN A N 1
ATOM 2205 C CA . GLN A 1 282 ? 3.459 -33.354 -14.328 1.00 25.33 282 GLN A CA 1
ATOM 2206 C C . GLN A 1 282 ? 4.888 -33.821 -13.972 1.00 25.33 282 GLN A C 1
ATOM 2208 O O . GLN A 1 282 ? 5.576 -34.362 -14.836 1.00 25.33 282 GLN A O 1
ATOM 2213 N N . GLY A 1 283 ? 5.318 -33.681 -12.708 1.00 24.98 283 GLY A N 1
ATOM 2214 C CA . GLY A 1 283 ? 6.600 -34.225 -12.212 1.00 24.98 283 GLY A CA 1
ATOM 2215 C C . GLY A 1 283 ? 7.076 -33.598 -10.881 1.00 24.98 283 GLY A C 1
ATOM 2216 O O . GLY A 1 283 ? 7.240 -32.381 -10.855 1.00 24.98 283 GLY A O 1
ATOM 2217 N N . PRO A 1 284 ? 7.290 -34.360 -9.781 1.00 40.00 284 PRO A N 1
ATOM 2218 C CA . PRO A 1 284 ? 7.542 -33.787 -8.446 1.00 40.00 284 PRO A CA 1
ATOM 2219 C C . PRO A 1 284 ? 8.892 -34.166 -7.794 1.00 40.00 284 PRO A C 1
ATOM 2221 O O . PRO A 1 284 ? 9.474 -35.196 -8.126 1.00 40.00 284 PRO A O 1
ATOM 2224 N N . ALA A 1 285 ? 9.303 -33.415 -6.758 1.00 24.95 285 ALA A N 1
ATOM 2225 C CA . ALA A 1 285 ? 10.024 -33.938 -5.580 1.00 24.95 285 ALA A CA 1
ATOM 2226 C C . ALA A 1 285 ? 10.086 -32.909 -4.425 1.00 24.95 285 ALA A C 1
ATOM 2228 O O . ALA A 1 285 ? 10.577 -31.799 -4.613 1.00 24.95 285 ALA A O 1
ATOM 2229 N N . GLN A 1 286 ? 9.681 -33.295 -3.208 1.00 30.05 286 GLN A N 1
ATOM 2230 C CA . GLN A 1 286 ? 10.103 -32.609 -1.974 1.00 30.05 286 GLN A CA 1
ATOM 2231 C C . GLN A 1 286 ? 11.455 -33.168 -1.498 1.00 30.05 286 GLN A C 1
ATOM 2233 O O . GLN A 1 286 ? 11.767 -34.336 -1.738 1.00 30.05 286 GLN A O 1
ATOM 2238 N N . LYS A 1 287 ? 12.232 -32.366 -0.760 1.00 28.45 287 LYS A N 1
ATOM 2239 C CA . LYS A 1 287 ? 13.378 -32.837 0.035 1.00 28.45 287 LYS A CA 1
ATOM 2240 C C . LYS A 1 287 ? 13.273 -32.335 1.472 1.00 28.45 287 LYS A C 1
ATOM 2242 O O . LYS A 1 287 ? 12.971 -31.168 1.704 1.00 28.45 287 LYS A O 1
ATOM 2247 N N . ASN A 1 288 ? 13.547 -33.228 2.419 1.00 26.95 288 ASN A N 1
ATOM 2248 C CA . ASN A 1 288 ? 13.599 -32.907 3.843 1.00 26.95 288 ASN A CA 1
ATOM 2249 C C . ASN A 1 288 ? 14.831 -32.046 4.165 1.00 26.95 288 ASN A C 1
ATOM 2251 O O . ASN A 1 288 ? 15.863 -32.166 3.504 1.00 26.95 288 ASN A O 1
ATOM 2255 N N . ARG A 1 289 ? 14.733 -31.228 5.219 1.00 31.94 289 ARG A N 1
ATOM 2256 C CA . ARG A 1 289 ? 15.873 -30.548 5.850 1.00 31.94 289 ARG A CA 1
ATOM 2257 C C . ARG A 1 289 ? 16.126 -31.165 7.222 1.00 31.94 289 ARG A C 1
ATOM 2259 O O . ARG A 1 289 ? 15.202 -31.268 8.030 1.00 31.94 289 ARG A O 1
ATOM 2266 N N . GLU A 1 290 ? 17.362 -31.569 7.474 1.00 27.02 290 GLU A N 1
ATOM 2267 C CA . GLU A 1 290 ? 17.792 -32.113 8.763 1.00 27.02 290 GL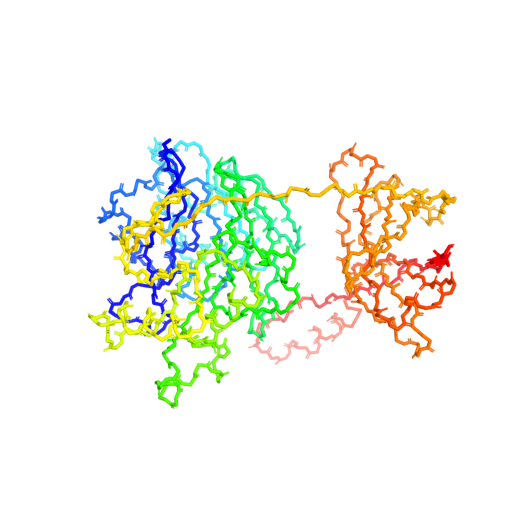U A CA 1
ATOM 2268 C C . GLU A 1 290 ? 18.094 -30.980 9.761 1.00 27.02 290 GLU A C 1
ATOM 2270 O O . GLU A 1 290 ? 18.273 -29.821 9.381 1.00 27.02 290 GLU A O 1
ATOM 2275 N N . LYS A 1 291 ? 18.090 -31.297 11.060 1.00 31.89 291 LYS A N 1
ATOM 2276 C CA . LYS A 1 291 ? 18.368 -30.343 12.145 1.00 31.89 291 LYS A CA 1
ATOM 2277 C C . LYS A 1 291 ? 19.537 -30.842 12.979 1.00 31.89 291 LYS A C 1
ATOM 2279 O O . LYS A 1 291 ? 19.349 -31.702 13.836 1.00 31.89 291 LYS A O 1
ATOM 2284 N N . GLU A 1 292 ? 20.705 -30.249 12.788 1.00 31.58 292 GLU A N 1
ATOM 2285 C CA . GLU A 1 292 ? 21.795 -30.369 13.753 1.00 31.58 292 GLU A CA 1
ATOM 2286 C C . GLU A 1 292 ? 21.551 -29.416 14.934 1.00 31.58 292 GLU A C 1
ATOM 2288 O O . GLU A 1 292 ? 21.056 -28.296 14.769 1.00 31.58 292 GLU A O 1
ATOM 2293 N N . SER A 1 293 ? 21.863 -29.871 16.148 1.00 34.12 293 SER A N 1
ATOM 2294 C CA . SER A 1 293 ? 21.690 -29.099 17.381 1.00 34.12 293 SER A CA 1
ATOM 2295 C C . SER A 1 293 ? 23.009 -29.007 18.139 1.00 34.12 293 SER A C 1
ATOM 2297 O O . SER A 1 293 ? 23.405 -29.951 18.822 1.00 34.12 293 SER A O 1
ATOM 2299 N N . CYS A 1 294 ? 23.675 -27.858 18.044 1.00 41.47 294 CYS A N 1
ATOM 2300 C CA . CYS A 1 294 ? 24.868 -27.583 18.834 1.00 41.47 294 CYS A CA 1
ATOM 2301 C C . CYS A 1 294 ? 24.486 -27.319 20.304 1.00 41.47 294 CYS A C 1
ATOM 2303 O O . CYS A 1 294 ? 23.594 -26.512 20.586 1.00 41.47 294 CYS A O 1
ATOM 2305 N N . GLY A 1 295 ? 25.139 -28.013 21.239 1.00 43.97 295 GLY A N 1
ATOM 2306 C CA . GLY A 1 295 ? 24.932 -27.849 22.678 1.00 43.97 295 GLY A CA 1
ATOM 2307 C C . GLY A 1 295 ? 25.980 -26.922 23.285 1.00 43.97 295 GLY A C 1
ATOM 2308 O O . GLY A 1 295 ? 27.139 -27.305 23.387 1.00 43.97 295 GLY A O 1
ATOM 2309 N N . MET A 1 296 ? 25.573 -25.723 23.708 1.00 53.25 296 MET A N 1
ATOM 2310 C CA . MET A 1 296 ? 26.452 -24.738 24.350 1.00 53.25 296 MET A CA 1
ATOM 2311 C C . MET A 1 296 ? 25.805 -24.111 25.586 1.00 53.25 296 MET A C 1
ATOM 2313 O O . MET A 1 296 ? 24.579 -24.072 25.725 1.00 53.25 296 MET A O 1
ATOM 2317 N N . GLU A 1 297 ? 26.655 -23.641 26.496 1.00 55.31 297 GLU A N 1
ATOM 2318 C CA . GLU A 1 297 ? 26.263 -23.134 27.809 1.00 55.31 297 GLU A CA 1
ATOM 2319 C C . GLU A 1 297 ? 25.554 -21.770 27.749 1.00 55.31 297 GLU A C 1
ATOM 2321 O O . GLU A 1 297 ? 25.663 -21.003 26.790 1.00 55.31 297 GLU A O 1
ATOM 2326 N N . SER A 1 298 ? 24.795 -21.467 28.803 1.00 54.44 298 SER A N 1
ATOM 2327 C CA . SER A 1 298 ? 24.056 -20.212 28.941 1.00 54.44 298 SER A CA 1
ATOM 2328 C C . SER A 1 298 ? 24.876 -19.143 29.661 1.00 54.44 298 SER A C 1
ATOM 2330 O O . SER A 1 298 ? 25.355 -19.375 30.772 1.00 54.44 298 SER A O 1
ATOM 2332 N N . ILE A 1 299 ? 24.944 -17.950 29.083 1.00 59.22 299 ILE A N 1
ATOM 2333 C CA . ILE A 1 299 ? 25.763 -16.822 29.532 1.00 59.22 299 ILE A CA 1
ATOM 2334 C C . ILE A 1 299 ? 24.867 -15.776 30.206 1.00 59.22 299 ILE A C 1
ATOM 2336 O O . ILE A 1 299 ? 23.746 -15.536 29.759 1.00 59.22 299 ILE A O 1
ATOM 2340 N N . LYS A 1 300 ? 25.341 -15.143 31.286 1.00 51.00 300 LYS A N 1
ATOM 2341 C CA . LYS A 1 300 ? 24.617 -14.057 31.969 1.00 51.00 300 LYS A CA 1
ATOM 2342 C C . LYS A 1 300 ? 25.121 -12.679 31.543 1.00 51.00 300 LYS A C 1
ATOM 2344 O O . LYS A 1 300 ? 26.328 -12.474 31.449 1.00 51.00 300 LYS A O 1
ATOM 2349 N N . VAL A 1 301 ? 24.195 -11.740 31.361 1.00 54.84 301 VAL A N 1
ATOM 2350 C CA . VAL A 1 301 ? 24.452 -10.308 31.137 1.00 54.84 301 VAL A CA 1
ATOM 2351 C C . VAL A 1 301 ? 23.500 -9.529 32.041 1.00 54.84 301 VAL A C 1
ATOM 2353 O O . VAL A 1 301 ? 22.289 -9.565 31.833 1.00 54.84 301 VAL A O 1
ATOM 2356 N N . GLY A 1 302 ? 24.021 -8.914 33.104 1.00 60.09 302 GLY A N 1
ATOM 2357 C CA . GLY A 1 302 ? 23.192 -8.374 34.185 1.00 60.09 302 GLY A CA 1
ATOM 2358 C C . GLY A 1 302 ? 22.253 -9.447 34.758 1.00 60.09 302 GLY A C 1
ATOM 2359 O O . GLY A 1 302 ? 22.699 -10.482 35.262 1.00 60.09 302 GLY A O 1
ATOM 2360 N N . PHE A 1 303 ? 20.942 -9.220 34.637 1.00 51.12 303 PHE A N 1
ATOM 2361 C CA . PHE A 1 303 ? 19.888 -10.176 35.016 1.00 51.12 303 PHE A CA 1
ATOM 2362 C C . PHE A 1 303 ? 19.436 -11.107 33.872 1.00 51.12 303 PHE A C 1
ATOM 2364 O O . PHE A 1 303 ? 18.742 -12.093 34.128 1.00 51.12 303 PHE A O 1
ATOM 2371 N N . LEU A 1 304 ? 19.830 -10.812 32.630 1.00 52.84 304 LEU A N 1
ATOM 2372 C CA . LEU A 1 304 ? 19.488 -11.568 31.426 1.00 52.84 304 LEU A CA 1
ATOM 2373 C C . LEU A 1 304 ? 20.323 -12.852 31.338 1.00 52.84 304 LEU A C 1
ATOM 2375 O O . LEU A 1 304 ? 21.517 -12.851 31.654 1.00 52.84 304 LEU A O 1
ATOM 2379 N N . LYS A 1 305 ? 19.734 -13.941 30.837 1.00 58.47 305 LYS A N 1
ATOM 2380 C CA . LYS A 1 305 ? 20.454 -15.187 30.531 1.00 58.47 305 LYS A CA 1
ATOM 2381 C C . LYS A 1 305 ? 20.302 -15.525 29.048 1.00 58.47 305 LYS A C 1
ATOM 2383 O O . LYS A 1 305 ? 19.225 -15.911 28.607 1.00 58.47 305 LYS A O 1
ATOM 2388 N N . VAL A 1 306 ? 21.378 -15.391 28.276 1.00 60.81 306 VAL A N 1
ATOM 2389 C CA . VAL A 1 306 ? 21.408 -15.651 26.829 1.00 60.81 306 VAL A CA 1
ATOM 2390 C C . VAL A 1 306 ? 22.025 -17.018 26.553 1.00 60.81 306 VAL A C 1
ATOM 2392 O O . VAL A 1 306 ? 23.088 -17.350 27.068 1.00 60.81 306 VAL A O 1
ATOM 2395 N N . THR A 1 307 ? 21.371 -17.824 25.723 1.00 61.88 307 THR A N 1
ATOM 2396 C CA . THR A 1 307 ? 21.845 -19.156 25.321 1.00 61.88 307 THR A CA 1
ATOM 2397 C C . THR A 1 307 ? 21.902 -19.238 23.800 1.00 61.88 307 THR A C 1
ATOM 2399 O O . THR A 1 307 ? 20.870 -19.067 23.146 1.00 61.88 307 THR A O 1
ATOM 2402 N N . CYS A 1 308 ? 23.075 -19.532 23.233 1.00 63.81 308 CYS A N 1
ATOM 2403 C CA . CYS A 1 308 ? 23.192 -19.857 21.810 1.00 63.81 308 CYS A CA 1
ATOM 2404 C C . CYS A 1 308 ? 22.423 -21.158 21.507 1.00 63.81 308 CYS A C 1
ATOM 2406 O O . CYS A 1 308 ? 22.408 -22.089 22.312 1.00 63.81 308 CYS A O 1
ATOM 2408 N N . LYS A 1 309 ? 21.755 -21.221 20.355 1.00 59.56 309 LYS A N 1
ATOM 2409 C CA . LYS A 1 309 ? 21.015 -22.391 19.847 1.00 59.56 309 LYS A CA 1
ATOM 2410 C C . LYS A 1 309 ? 21.676 -23.008 18.609 1.00 59.56 309 LYS A C 1
ATOM 2412 O O . LYS A 1 309 ? 21.040 -23.782 17.896 1.00 59.56 309 LYS A O 1
ATOM 2417 N N . GLY A 1 310 ? 22.950 -22.679 18.403 1.00 59.38 310 GLY A N 1
ATOM 2418 C CA . GLY A 1 310 ? 23.775 -23.107 17.284 1.00 59.38 310 GLY A CA 1
ATOM 2419 C C . GLY A 1 310 ? 23.813 -22.093 16.144 1.00 59.38 310 GLY A C 1
ATOM 2420 O O . GLY A 1 310 ? 22.953 -21.216 16.014 1.00 59.38 310 GLY A O 1
ATOM 2421 N N . VAL A 1 311 ? 24.832 -22.248 15.305 1.00 58.03 311 VAL A N 1
ATOM 2422 C CA . VAL A 1 311 ? 24.921 -21.603 13.996 1.00 58.03 311 VAL A CA 1
ATOM 2423 C C . VAL A 1 311 ? 24.163 -22.467 12.995 1.00 58.03 311 VAL A C 1
ATOM 2425 O O . VAL A 1 311 ? 24.271 -23.691 13.024 1.00 58.03 311 VAL A O 1
ATOM 2428 N N . ARG A 1 312 ? 23.396 -21.843 12.106 1.00 59.94 312 ARG A N 1
ATOM 2429 C CA . ARG A 1 312 ? 22.753 -22.514 10.972 1.00 59.94 312 ARG A CA 1
ATOM 2430 C C . ARG A 1 312 ? 23.271 -21.925 9.674 1.00 59.94 312 ARG A C 1
ATOM 2432 O O . ARG A 1 312 ? 23.496 -20.721 9.600 1.00 59.94 312 ARG A O 1
ATOM 2439 N N . GLY A 1 313 ? 23.446 -22.775 8.668 1.00 54.59 313 GLY A N 1
ATOM 2440 C CA . GLY A 1 313 ? 23.792 -22.378 7.308 1.00 54.59 313 GLY A CA 1
ATOM 2441 C C . GLY A 1 313 ? 22.701 -22.800 6.334 1.00 54.59 313 GLY A C 1
ATOM 2442 O O . GLY A 1 313 ? 22.226 -23.931 6.403 1.00 54.59 313 GLY A O 1
ATOM 2443 N N . GLU A 1 314 ? 22.319 -21.911 5.424 1.00 45.84 314 GLU A N 1
ATOM 2444 C CA . GLU A 1 314 ? 21.401 -22.221 4.331 1.00 45.84 314 GLU A CA 1
ATOM 2445 C C . GLU A 1 314 ? 21.871 -21.499 3.063 1.00 45.84 314 GLU A C 1
ATOM 2447 O O . GLU A 1 314 ? 21.860 -20.273 2.984 1.00 45.84 314 GLU A O 1
ATOM 2452 N N . GLY A 1 315 ? 22.379 -22.265 2.092 1.00 57.62 315 GLY A N 1
ATOM 2453 C CA . GLY A 1 315 ? 23.056 -21.703 0.922 1.00 57.62 315 GLY A CA 1
ATOM 2454 C C . GLY A 1 315 ? 24.259 -20.836 1.313 1.00 57.62 315 GLY A C 1
ATOM 2455 O O . GLY A 1 315 ? 25.160 -21.296 2.014 1.00 57.62 315 GLY A O 1
ATOM 2456 N N . ALA A 1 316 ? 24.255 -19.582 0.857 1.00 46.34 316 ALA A N 1
ATOM 2457 C CA . ALA A 1 316 ? 25.288 -18.577 1.119 1.00 46.34 316 ALA A CA 1
ATOM 2458 C C . ALA A 1 316 ? 24.926 -17.622 2.280 1.00 46.34 316 ALA A C 1
ATOM 2460 O O . ALA A 1 316 ? 25.285 -16.447 2.262 1.00 46.34 316 ALA A O 1
ATOM 2461 N N . LEU A 1 317 ? 24.207 -18.110 3.294 1.00 43.41 317 LEU A N 1
ATOM 2462 C CA . LEU A 1 317 ? 23.944 -17.377 4.533 1.00 43.41 317 LEU A CA 1
ATOM 2463 C C . LEU A 1 317 ? 24.224 -18.270 5.741 1.00 43.41 317 LEU A C 1
ATOM 2465 O O . LEU A 1 317 ? 23.759 -19.410 5.802 1.00 43.41 317 LEU A O 1
ATOM 2469 N N . ARG A 1 318 ? 24.947 -17.734 6.731 1.00 59.22 318 ARG A N 1
ATOM 2470 C CA . ARG A 1 318 ? 25.041 -18.315 8.076 1.00 59.22 318 ARG A CA 1
ATOM 2471 C C . ARG A 1 318 ? 24.504 -17.341 9.109 1.00 59.22 318 ARG A C 1
ATOM 2473 O O . ARG A 1 318 ? 24.815 -16.154 9.052 1.00 59.22 318 ARG A O 1
ATOM 2480 N N . TYR A 1 319 ? 23.758 -17.857 10.076 1.00 59.00 319 TYR A N 1
ATOM 2481 C CA . TYR A 1 319 ? 23.236 -17.077 11.192 1.00 59.00 319 TYR A CA 1
ATOM 2482 C C . TYR A 1 319 ? 23.442 -17.801 12.523 1.00 59.00 319 TYR A C 1
ATOM 2484 O O . TYR A 1 319 ? 23.221 -19.009 12.632 1.00 59.00 319 TYR A O 1
ATOM 2492 N N . ALA A 1 320 ? 23.870 -17.060 13.544 1.00 60.03 320 ALA A N 1
ATOM 2493 C CA . ALA A 1 320 ? 23.952 -17.557 14.915 1.00 60.03 320 ALA A CA 1
ATOM 2494 C C . ALA A 1 320 ? 22.616 -17.290 15.620 1.00 60.03 320 ALA A C 1
ATOM 2496 O O . ALA A 1 320 ? 22.185 -16.141 15.692 1.00 60.03 320 ALA A O 1
ATOM 2497 N N . ALA A 1 321 ? 21.940 -18.335 16.104 1.00 56.44 321 ALA A N 1
ATOM 2498 C CA . ALA A 1 321 ? 20.640 -18.212 16.765 1.00 56.44 321 ALA A CA 1
ATOM 2499 C C . ALA A 1 321 ? 20.782 -18.169 18.294 1.00 56.44 321 ALA A C 1
ATOM 2501 O O . ALA A 1 321 ? 21.589 -18.896 18.873 1.00 56.44 321 ALA A O 1
ATOM 2502 N N . PHE A 1 322 ? 19.944 -17.383 18.966 1.00 62.28 322 PHE A N 1
ATOM 2503 C CA . PHE A 1 322 ? 19.994 -17.151 20.410 1.00 62.28 322 PHE A CA 1
ATOM 2504 C C . PHE A 1 322 ? 18.604 -17.192 21.055 1.00 62.28 322 PHE A C 1
ATOM 2506 O O . PHE A 1 322 ? 17.578 -16.997 20.401 1.00 62.28 322 PHE A O 1
ATOM 2513 N N . ARG A 1 323 ? 18.586 -17.440 22.367 1.00 60.84 323 ARG A N 1
ATOM 2514 C CA . ARG A 1 323 ? 17.419 -17.347 23.256 1.00 60.84 323 ARG A CA 1
ATOM 2515 C C . ARG A 1 323 ? 17.805 -16.514 24.473 1.00 60.84 323 ARG A C 1
ATOM 2517 O O . ARG A 1 323 ? 18.773 -16.880 25.139 1.00 60.84 323 ARG A O 1
ATOM 2524 N N . ALA A 1 324 ? 17.055 -15.464 24.786 1.00 58.28 324 ALA A N 1
ATOM 2525 C CA . ALA A 1 324 ? 17.139 -14.778 26.072 1.00 58.28 324 ALA A CA 1
ATOM 2526 C C . ALA A 1 324 ? 16.050 -15.284 27.025 1.00 58.28 324 ALA A C 1
ATOM 2528 O O . ALA A 1 324 ? 14.896 -15.446 26.632 1.00 58.28 324 ALA A O 1
ATOM 2529 N N . GLU A 1 325 ? 16.444 -15.511 28.273 1.00 57.00 325 GLU A N 1
ATOM 2530 C CA . GLU A 1 325 ? 15.589 -15.870 29.402 1.00 57.00 325 GLU A CA 1
ATOM 2531 C C . GLU A 1 325 ? 15.571 -14.684 30.397 1.00 57.00 325 GLU A C 1
ATOM 2533 O O . GLU A 1 325 ? 16.615 -14.065 30.632 1.00 57.00 325 GLU A O 1
ATOM 2538 N N . ASN A 1 326 ? 14.387 -14.367 30.949 1.00 52.66 326 ASN A N 1
ATOM 2539 C CA . ASN A 1 326 ? 14.023 -13.133 31.686 1.00 52.66 326 ASN A CA 1
ATOM 2540 C C . ASN A 1 326 ? 14.075 -11.823 30.863 1.00 52.66 326 ASN A C 1
ATOM 2542 O O . ASN A 1 326 ? 14.970 -10.995 31.008 1.00 52.66 326 ASN A O 1
ATOM 2546 N N . SER A 1 327 ? 13.047 -11.597 30.041 1.00 50.53 327 SER A N 1
ATOM 2547 C CA . SER A 1 327 ? 12.886 -10.496 29.071 1.00 50.53 327 SER A CA 1
ATOM 2548 C C . SER A 1 327 ? 12.533 -9.102 29.642 1.00 50.53 327 SER A C 1
ATOM 2550 O O . SER A 1 327 ? 12.028 -8.252 28.914 1.00 50.53 327 SER A O 1
ATOM 2552 N N . THR A 1 328 ? 12.804 -8.805 30.918 1.00 47.91 328 THR A N 1
ATOM 2553 C CA . THR A 1 328 ? 12.493 -7.482 31.517 1.00 47.91 328 THR A CA 1
ATOM 2554 C C . THR A 1 328 ? 13.460 -6.356 31.118 1.00 47.91 328 THR A C 1
ATOM 2556 O O . THR A 1 328 ? 13.232 -5.197 31.470 1.00 47.91 328 THR A O 1
ATOM 2559 N N . VAL A 1 329 ? 14.536 -6.676 30.394 1.00 50.75 329 VAL A N 1
ATOM 2560 C CA . VAL A 1 329 ? 15.571 -5.726 29.959 1.00 50.75 329 VAL A CA 1
ATOM 2561 C C . VAL A 1 329 ? 15.169 -5.064 28.638 1.00 50.75 329 VAL A C 1
ATOM 2563 O O . VAL A 1 329 ? 14.914 -5.753 27.651 1.00 50.75 329 VAL A O 1
ATOM 2566 N N . ARG A 1 330 ? 15.140 -3.725 28.613 1.00 53.31 330 ARG A N 1
ATOM 2567 C CA . ARG A 1 330 ? 14.809 -2.928 27.418 1.00 53.31 330 ARG A CA 1
ATOM 2568 C C . ARG A 1 330 ? 16.048 -2.594 26.588 1.00 53.31 330 ARG A C 1
ATOM 2570 O O . ARG A 1 330 ? 17.151 -2.560 27.124 1.00 53.31 330 ARG A O 1
ATOM 2577 N N . ASN A 1 331 ? 15.848 -2.229 25.319 1.00 58.59 331 ASN A N 1
ATOM 2578 C CA . ASN A 1 331 ? 16.860 -1.573 24.472 1.00 58.59 331 ASN A CA 1
ATOM 2579 C C . ASN A 1 331 ? 18.215 -2.311 24.433 1.00 58.59 331 ASN A C 1
ATOM 2581 O O . ASN A 1 331 ? 19.282 -1.716 24.618 1.00 58.59 331 ASN A O 1
ATOM 2585 N N . LEU A 1 332 ? 18.165 -3.625 24.217 1.00 58.09 332 LEU A N 1
ATOM 2586 C CA . LEU A 1 332 ? 19.348 -4.437 23.951 1.00 58.09 332 LEU A CA 1
ATOM 2587 C C . LEU A 1 332 ? 19.758 -4.328 22.476 1.00 58.09 332 LEU A C 1
ATOM 2589 O O . LEU A 1 332 ? 18.927 -4.184 21.587 1.00 58.09 332 LEU A O 1
ATOM 2593 N N . TYR A 1 333 ? 21.063 -4.387 22.230 1.00 61.56 333 TYR A N 1
ATOM 2594 C CA . TYR A 1 333 ? 21.685 -4.311 20.911 1.00 61.56 333 TYR A CA 1
ATOM 2595 C C . TYR A 1 333 ? 22.771 -5.376 20.839 1.00 61.56 333 TYR A C 1
ATOM 2597 O O . TYR A 1 333 ? 23.709 -5.345 21.641 1.00 61.56 333 TYR A O 1
ATOM 2605 N N . LEU A 1 334 ? 22.663 -6.288 19.878 1.00 62.56 334 LEU A N 1
ATOM 2606 C CA . LEU A 1 334 ? 23.709 -7.249 19.541 1.00 62.56 334 LEU A CA 1
ATOM 2607 C C . LEU A 1 334 ? 24.497 -6.729 18.329 1.00 62.56 334 LEU A C 1
ATOM 2609 O O . LEU A 1 334 ? 23.980 -5.939 17.549 1.00 62.56 334 LEU A O 1
ATOM 2613 N N . SER A 1 335 ? 25.773 -7.084 18.211 1.00 64.38 335 SER A N 1
ATOM 2614 C CA . SER A 1 335 ? 26.644 -6.616 17.123 1.00 64.38 335 SER A CA 1
ATOM 2615 C C . SER A 1 335 ? 27.884 -7.498 17.007 1.00 64.38 335 SER A C 1
ATOM 2617 O O . SER A 1 335 ? 28.290 -8.116 17.992 1.00 64.38 335 SER A O 1
ATOM 2619 N N . LEU A 1 336 ? 28.504 -7.553 15.827 1.00 65.75 336 LEU A N 1
ATOM 2620 C CA . LEU A 1 336 ? 29.755 -8.285 15.617 1.00 65.75 336 LEU A CA 1
ATOM 2621 C C . LEU A 1 336 ? 30.965 -7.421 16.018 1.00 65.75 336 LEU A C 1
ATOM 2623 O O . LEU A 1 336 ? 31.100 -6.275 15.577 1.00 65.75 336 LEU A O 1
ATOM 2627 N N . ASP A 1 337 ? 31.869 -7.978 16.828 1.00 64.25 337 ASP A N 1
ATOM 2628 C CA . ASP A 1 337 ? 33.092 -7.297 17.270 1.00 64.25 337 ASP A CA 1
ATOM 2629 C C . ASP A 1 337 ? 34.170 -7.388 16.175 1.00 64.25 337 ASP A C 1
ATOM 2631 O O . ASP A 1 337 ? 35.004 -8.296 16.145 1.00 64.25 337 ASP A O 1
ATOM 2635 N N . SER A 1 338 ? 34.108 -6.467 15.206 1.00 54.91 338 SER A N 1
ATOM 2636 C CA . SER A 1 338 ? 35.069 -6.422 14.099 1.00 54.91 338 SER A CA 1
ATOM 2637 C C . SER A 1 338 ? 36.430 -5.882 14.562 1.00 54.91 338 SER A C 1
ATOM 2639 O O . SER A 1 338 ? 36.516 -4.896 15.299 1.00 54.91 338 SER A O 1
ATOM 2641 N N . ALA A 1 339 ? 37.518 -6.489 14.076 1.00 41.69 339 ALA A N 1
ATOM 2642 C CA . ALA A 1 339 ? 38.889 -6.189 14.508 1.00 41.69 339 ALA A CA 1
ATOM 2643 C C . ALA A 1 339 ? 39.358 -4.738 14.246 1.00 41.69 339 ALA A C 1
ATOM 2645 O O . ALA A 1 339 ? 40.397 -4.326 14.754 1.00 41.69 339 ALA A O 1
ATOM 2646 N N . ASN A 1 340 ? 38.590 -3.949 13.486 1.00 37.22 340 ASN A N 1
ATOM 2647 C CA . ASN A 1 340 ? 38.903 -2.563 13.130 1.00 37.22 340 ASN A CA 1
ATOM 2648 C C . ASN A 1 340 ? 38.298 -1.522 14.097 1.00 37.22 340 ASN A C 1
ATOM 2650 O O . ASN A 1 340 ? 38.241 -0.337 13.769 1.00 37.22 340 ASN A O 1
ATOM 2654 N N . GLY A 1 341 ? 37.792 -1.933 15.267 1.00 35.16 341 GLY A N 1
ATOM 2655 C CA . GLY A 1 341 ? 37.334 -1.033 16.340 1.00 35.16 341 GLY A CA 1
ATOM 2656 C C . GLY A 1 341 ? 36.023 -0.280 16.068 1.00 35.16 341 GLY A C 1
ATOM 2657 O O . GLY A 1 341 ? 35.444 0.306 16.982 1.00 35.16 341 GLY A O 1
ATOM 2658 N N . ARG A 1 342 ? 35.507 -0.331 14.835 1.00 34.00 342 ARG A N 1
ATOM 2659 C CA . ARG A 1 342 ? 34.112 -0.021 14.509 1.00 34.00 342 ARG A CA 1
ATOM 2660 C C . ARG A 1 342 ? 33.312 -1.320 14.557 1.00 34.00 342 ARG A C 1
ATOM 2662 O O . ARG A 1 342 ? 33.534 -2.214 13.740 1.00 34.00 342 ARG A O 1
ATOM 2669 N N . ALA A 1 343 ? 32.373 -1.414 15.495 1.00 39.56 343 ALA A N 1
ATOM 2670 C CA . ALA A 1 343 ? 31.355 -2.455 15.451 1.00 39.56 343 ALA A CA 1
ATOM 2671 C C . ALA A 1 343 ? 30.495 -2.230 14.200 1.00 39.56 343 ALA A C 1
ATOM 2673 O O . ALA A 1 343 ? 29.914 -1.155 14.038 1.00 39.56 343 ALA A O 1
ATOM 2674 N N . GLN A 1 344 ? 30.424 -3.223 13.314 1.00 39.75 344 GLN A N 1
ATOM 2675 C CA . GLN A 1 344 ? 29.392 -3.232 12.284 1.00 39.75 344 GLN A CA 1
ATOM 2676 C C . GLN A 1 344 ? 28.086 -3.607 12.982 1.00 39.75 344 GLN A C 1
ATOM 2678 O O . GLN A 1 344 ? 27.915 -4.735 13.441 1.00 39.75 344 GLN A O 1
ATOM 2683 N N . SER A 1 345 ? 27.193 -2.630 13.130 1.00 38.84 345 SER A N 1
ATOM 2684 C CA . SER A 1 345 ? 25.863 -2.829 13.701 1.00 38.84 345 SER A CA 1
ATOM 2685 C C . SER A 1 345 ? 24.919 -3.401 12.647 1.00 38.84 345 SER A C 1
ATOM 2687 O O . SER A 1 345 ? 24.029 -2.705 12.161 1.00 38.84 345 SER A O 1
ATOM 2689 N N . SER A 1 346 ? 25.139 -4.665 12.287 1.00 36.78 346 SER A N 1
ATOM 2690 C CA . SER A 1 346 ? 24.071 -5.512 11.770 1.00 36.78 346 SER A CA 1
ATOM 2691 C C . SER A 1 346 ? 23.041 -5.734 12.882 1.00 36.78 346 SER A C 1
ATOM 2693 O O . SER A 1 346 ? 23.400 -6.196 13.962 1.00 36.78 346 SER A O 1
ATOM 2695 N N . GLU A 1 347 ? 21.783 -5.398 12.579 1.00 41.00 347 GLU A N 1
ATOM 2696 C CA . GLU A 1 347 ? 20.563 -5.712 13.345 1.00 41.00 347 GLU A CA 1
ATOM 2697 C C . GLU A 1 347 ? 20.397 -4.972 14.704 1.00 41.00 347 GLU A C 1
ATOM 2699 O O . GLU A 1 347 ? 21.166 -5.126 15.653 1.00 41.00 347 GLU A O 1
ATOM 2704 N N . ILE A 1 348 ? 19.330 -4.163 14.829 1.00 38.25 348 ILE A N 1
ATOM 2705 C CA . ILE A 1 348 ? 18.936 -3.473 16.075 1.00 38.25 348 ILE A CA 1
ATOM 2706 C C . ILE A 1 348 ? 17.726 -4.189 16.692 1.00 38.25 348 ILE A C 1
ATOM 2708 O O . ILE A 1 348 ? 16.574 -3.859 16.436 1.00 38.25 348 ILE A O 1
ATOM 2712 N N . LEU A 1 349 ? 17.991 -5.179 17.544 1.00 41.78 349 LEU A N 1
ATOM 2713 C CA . LEU A 1 349 ? 16.958 -5.980 18.213 1.00 41.78 349 LEU A CA 1
ATOM 2714 C C . LEU A 1 349 ? 16.433 -5.310 19.494 1.00 41.78 349 LEU A C 1
ATOM 2716 O O . LEU A 1 349 ? 16.665 -5.783 20.609 1.00 41.78 349 LEU A O 1
ATOM 2720 N N . LYS A 1 350 ? 15.706 -4.199 19.324 1.00 38.81 350 LYS A N 1
ATOM 2721 C CA . LYS A 1 350 ? 15.099 -3.422 20.416 1.00 38.81 350 LYS A CA 1
ATOM 2722 C C . LYS A 1 350 ? 14.026 -4.235 21.157 1.00 38.81 350 LYS A C 1
ATOM 2724 O O . LYS A 1 350 ? 12.845 -4.174 20.836 1.00 38.81 350 LYS A O 1
ATOM 2729 N N . LEU A 1 351 ? 14.435 -4.960 22.196 1.00 42.41 351 LEU A N 1
ATOM 2730 C CA . LEU A 1 351 ? 13.502 -5.619 23.111 1.00 42.41 351 LEU A CA 1
ATOM 2731 C C . LEU A 1 351 ? 12.683 -4.571 23.894 1.00 42.41 351 LEU A C 1
ATOM 2733 O O . LEU A 1 351 ? 13.244 -3.727 24.598 1.00 42.41 351 LEU A O 1
ATOM 2737 N N . GLU A 1 352 ? 11.358 -4.655 23.767 1.00 34.50 352 GLU A N 1
ATOM 2738 C CA . GLU A 1 352 ? 10.347 -3.953 24.570 1.00 34.50 352 GLU A CA 1
ATOM 2739 C C . GLU A 1 352 ? 9.657 -4.962 25.515 1.00 34.50 352 GLU A C 1
ATOM 2741 O O . GLU A 1 352 ? 9.467 -6.121 25.133 1.00 34.50 352 GLU A O 1
ATOM 2746 N N . PRO A 1 353 ? 9.261 -4.576 26.742 1.00 30.73 353 PRO A N 1
ATOM 2747 C CA . PRO A 1 353 ? 8.665 -5.499 27.702 1.00 30.73 353 PRO A CA 1
ATOM 2748 C C . PRO A 1 353 ? 7.131 -5.452 27.644 1.00 30.73 353 PRO A C 1
ATOM 2750 O O . PRO A 1 353 ? 6.528 -4.409 27.898 1.00 30.73 353 PRO A O 1
ATOM 2753 N N . GLY A 1 354 ? 6.487 -6.595 27.391 1.00 33.62 354 GLY A N 1
ATOM 2754 C CA . GLY A 1 354 ? 5.019 -6.683 27.381 1.00 33.62 354 GLY A CA 1
ATOM 2755 C C . GLY A 1 354 ? 4.447 -8.099 27.474 1.00 33.62 354 GLY A C 1
ATOM 2756 O O . GLY A 1 354 ? 3.467 -8.316 28.180 1.00 33.62 354 GLY A O 1
ATOM 2757 N N . THR A 1 355 ? 5.073 -9.085 26.829 1.00 31.09 355 THR A N 1
ATOM 2758 C CA . THR A 1 355 ? 4.619 -10.485 26.860 1.00 31.09 355 THR A CA 1
ATOM 2759 C C . THR A 1 355 ? 5.342 -11.299 27.929 1.00 31.09 355 THR A C 1
ATOM 2761 O O . THR A 1 355 ? 6.572 -11.336 27.964 1.00 31.09 355 THR A O 1
ATOM 2764 N N . ALA A 1 356 ? 4.586 -12.043 28.740 1.00 31.59 356 ALA A N 1
ATOM 2765 C CA . ALA A 1 356 ? 5.107 -13.001 29.723 1.00 31.59 356 ALA A CA 1
ATOM 2766 C C . ALA A 1 356 ? 5.613 -14.318 29.084 1.00 31.59 356 ALA A C 1
ATOM 2768 O O . ALA A 1 356 ? 5.483 -15.394 29.663 1.00 31.59 356 ALA A O 1
ATOM 2769 N N . GLU A 1 357 ? 6.196 -14.239 27.886 1.00 37.72 357 GLU A N 1
ATOM 2770 C CA . GLU A 1 357 ? 6.909 -15.352 27.265 1.00 37.72 357 GLU A CA 1
ATOM 2771 C C . GLU A 1 357 ? 8.387 -15.281 27.657 1.00 37.72 357 GLU A C 1
ATOM 2773 O O . GLU A 1 357 ? 9.106 -14.355 27.281 1.00 37.72 357 GLU A O 1
ATOM 2778 N N . GLU A 1 358 ? 8.865 -16.277 28.402 1.00 41.75 358 GLU A N 1
ATOM 2779 C CA . GLU A 1 358 ? 10.200 -16.289 29.030 1.00 41.75 358 GLU A CA 1
ATOM 2780 C C . GLU A 1 358 ? 11.379 -16.403 28.029 1.00 41.75 358 GLU A C 1
ATOM 2782 O O . GLU A 1 358 ? 12.478 -16.787 28.420 1.00 41.75 358 GLU A O 1
ATOM 2787 N N . ASN A 1 359 ? 11.147 -16.210 26.724 1.00 48.56 359 ASN A N 1
ATOM 2788 C CA . ASN A 1 359 ? 11.821 -16.971 25.666 1.00 48.56 359 ASN A CA 1
ATOM 2789 C C . ASN A 1 359 ? 12.071 -16.201 24.353 1.00 48.56 359 ASN A C 1
ATOM 2791 O O . ASN A 1 359 ? 11.921 -16.779 23.272 1.00 48.56 359 ASN A O 1
ATOM 2795 N N . ALA A 1 360 ? 12.473 -14.929 24.416 1.00 49.97 360 ALA A N 1
ATOM 2796 C CA . ALA A 1 360 ? 12.783 -14.142 23.217 1.00 49.97 360 ALA A CA 1
ATOM 2797 C C . ALA A 1 360 ? 13.868 -14.830 22.360 1.00 49.97 360 ALA A C 1
ATOM 2799 O O . ALA A 1 360 ? 14.950 -15.156 22.859 1.00 49.97 360 ALA A O 1
ATOM 2800 N N . LYS A 1 361 ? 13.579 -15.062 21.073 1.00 54.44 361 LYS A N 1
ATOM 2801 C CA . LYS A 1 361 ? 14.498 -15.672 20.095 1.00 54.44 361 LYS A CA 1
ATOM 2802 C C . LYS A 1 361 ? 15.015 -14.602 19.145 1.00 54.44 361 LYS A C 1
ATOM 2804 O O . LYS A 1 361 ? 14.240 -13.768 18.697 1.00 54.44 361 LYS A O 1
ATOM 2809 N N . PHE A 1 362 ? 16.295 -14.665 18.808 1.00 61.16 362 PHE A N 1
ATOM 2810 C CA . PHE A 1 362 ? 16.925 -13.751 17.857 1.00 61.16 362 PHE A CA 1
ATOM 2811 C C . PHE A 1 362 ? 18.020 -14.460 17.059 1.00 61.16 362 PHE A C 1
ATOM 2813 O O . PHE A 1 362 ? 18.459 -15.555 17.422 1.00 61.16 362 PHE A O 1
ATOM 2820 N N . ALA A 1 363 ? 18.442 -13.839 15.964 1.00 56.00 363 ALA A N 1
ATOM 2821 C CA . ALA A 1 363 ? 19.558 -14.272 15.139 1.00 56.00 363 ALA A CA 1
ATOM 2822 C C . ALA A 1 363 ? 20.563 -13.121 14.967 1.00 56.00 363 ALA A C 1
ATOM 2824 O O . ALA A 1 363 ? 20.260 -11.981 15.310 1.00 56.00 363 ALA A O 1
ATOM 2825 N N . VAL A 1 364 ? 21.754 -13.444 14.464 1.00 60.59 364 VAL A N 1
ATOM 2826 C CA . VAL A 1 364 ? 22.690 -12.479 13.872 1.00 60.59 364 VAL A CA 1
ATOM 2827 C C . VAL A 1 364 ? 23.178 -13.055 12.553 1.00 60.59 364 VAL A C 1
ATOM 2829 O O . VAL A 1 364 ? 23.685 -14.185 12.544 1.00 60.59 364 VAL A O 1
ATOM 2832 N N . VAL A 1 365 ? 23.056 -12.302 11.461 1.00 59.25 365 VAL A N 1
ATOM 2833 C CA . VAL A 1 365 ? 23.634 -12.685 10.165 1.00 59.25 365 VAL A CA 1
ATOM 2834 C C . VAL A 1 365 ? 25.154 -12.528 10.214 1.00 59.25 365 VAL A C 1
ATOM 2836 O O . VAL A 1 365 ? 25.681 -11.474 10.569 1.00 59.25 365 VAL A O 1
ATOM 2839 N N . LEU A 1 366 ? 25.880 -13.587 9.855 1.00 61.16 366 LEU A N 1
ATOM 2840 C CA . LEU A 1 366 ? 27.341 -13.591 9.847 1.00 61.16 366 LEU A CA 1
ATOM 2841 C C . LEU A 1 366 ? 27.858 -13.210 8.451 1.00 61.16 366 LEU A C 1
ATOM 2843 O O . LEU A 1 366 ? 27.525 -13.912 7.491 1.00 61.16 366 LEU A O 1
ATOM 2847 N N . PRO A 1 367 ? 28.705 -12.172 8.308 1.00 64.19 367 PRO A N 1
ATOM 2848 C CA . PRO A 1 367 ? 29.395 -11.887 7.051 1.00 64.19 367 PRO A CA 1
ATOM 2849 C C . PRO A 1 367 ? 30.223 -13.089 6.576 1.00 64.19 367 PRO A C 1
ATOM 2851 O O . PRO A 1 367 ? 30.805 -13.802 7.391 1.00 64.19 367 PRO A O 1
ATOM 2854 N N . GLU A 1 368 ? 30.336 -13.288 5.260 1.00 65.62 368 GLU A N 1
ATOM 2855 C CA . GLU A 1 368 ? 31.061 -14.426 4.658 1.00 65.62 368 GLU A CA 1
ATOM 2856 C C . GLU A 1 368 ? 32.511 -14.561 5.164 1.00 65.62 368 GLU A C 1
ATOM 2858 O O . GLU A 1 368 ? 33.003 -15.662 5.416 1.00 65.62 368 GLU A O 1
ATOM 2863 N N . GLN A 1 369 ? 33.160 -13.421 5.419 1.00 69.31 369 GLN A N 1
ATOM 2864 C CA . GLN A 1 369 ? 34.517 -13.311 5.970 1.00 69.31 369 GLN A CA 1
ATOM 2865 C C . GLN A 1 369 ? 34.666 -13.948 7.368 1.00 69.31 369 GLN A C 1
ATOM 2867 O O . GLN A 1 369 ? 35.762 -14.354 7.754 1.00 69.31 369 GLN A O 1
ATOM 2872 N N . GLU A 1 370 ? 33.573 -14.071 8.126 1.00 67.12 370 GLU A N 1
ATOM 2873 C CA . GLU A 1 370 ? 33.560 -14.667 9.464 1.00 67.12 370 GLU A CA 1
ATOM 2874 C C . GLU A 1 370 ? 33.402 -16.194 9.430 1.00 67.12 370 GLU A C 1
ATOM 2876 O O . GLU A 1 370 ? 33.868 -16.874 10.340 1.00 67.12 370 GLU A O 1
ATOM 2881 N N . TRP A 1 371 ? 32.797 -16.765 8.379 1.00 68.69 371 TRP A N 1
ATOM 2882 C CA . TRP A 1 371 ? 32.396 -18.184 8.332 1.00 68.69 371 TRP A CA 1
ATOM 2883 C C . TRP A 1 371 ? 33.555 -19.189 8.428 1.00 68.69 371 TRP A C 1
ATOM 2885 O O . TRP A 1 371 ? 33.323 -20.374 8.691 1.00 68.69 371 TRP A O 1
ATOM 2895 N N . GLN A 1 372 ? 34.785 -18.745 8.161 1.00 67.50 372 GLN A N 1
ATOM 2896 C CA . GLN A 1 372 ? 35.985 -19.585 8.182 1.00 67.50 372 GLN A CA 1
ATOM 2897 C C . GLN A 1 372 ? 36.708 -19.590 9.536 1.00 67.50 372 GLN A C 1
ATOM 2899 O O . GLN A 1 372 ? 37.624 -20.393 9.722 1.00 67.50 372 GLN A O 1
ATOM 2904 N N . LYS A 1 373 ? 36.302 -18.729 10.477 1.00 70.81 373 LYS A N 1
ATOM 2905 C CA . LYS A 1 373 ? 36.857 -18.688 11.835 1.00 70.81 373 LYS A CA 1
ATOM 2906 C C . LYS A 1 373 ? 36.322 -19.849 12.671 1.00 70.81 373 LYS A C 1
ATOM 2908 O O . LYS A 1 373 ? 35.196 -20.298 12.473 1.00 70.81 373 LYS A O 1
ATOM 2913 N N . ASP A 1 374 ? 37.108 -20.302 13.644 1.00 70.62 374 ASP A N 1
ATOM 2914 C CA . ASP A 1 374 ? 36.653 -21.273 14.648 1.00 70.62 374 ASP A CA 1
ATOM 2915 C C . ASP A 1 374 ? 35.662 -20.652 15.647 1.00 70.62 374 ASP A C 1
ATOM 2917 O O . ASP A 1 374 ? 34.827 -21.353 16.214 1.00 70.62 374 ASP A O 1
ATOM 2921 N N . SER A 1 375 ? 35.712 -19.330 15.841 1.00 69.25 375 SER A N 1
ATOM 2922 C CA . SER A 1 375 ? 34.776 -18.569 16.670 1.00 69.25 375 SER A CA 1
ATOM 2923 C C . SER A 1 375 ? 34.646 -17.109 16.227 1.00 69.25 375 SER A C 1
ATOM 2925 O O . SER A 1 375 ? 35.527 -16.551 15.570 1.00 69.25 375 SER A O 1
ATOM 2927 N N . ILE A 1 376 ? 33.533 -16.488 16.616 1.00 67.69 376 ILE A N 1
ATOM 2928 C CA . ILE A 1 376 ? 33.264 -15.047 16.504 1.00 67.69 376 ILE A CA 1
ATOM 2929 C C . ILE A 1 376 ? 33.135 -14.439 17.896 1.00 67.69 376 ILE A C 1
ATOM 2931 O O . ILE A 1 376 ? 32.730 -15.129 18.829 1.00 67.69 376 ILE A O 1
ATOM 2935 N N . THR A 1 377 ? 33.390 -13.139 18.030 1.00 68.88 377 THR A N 1
ATOM 2936 C CA . THR A 1 377 ? 32.989 -12.380 19.221 1.00 68.88 377 THR A CA 1
ATOM 2937 C C . THR A 1 377 ? 31.808 -11.485 18.874 1.00 68.88 377 THR A C 1
ATOM 2939 O O . THR A 1 377 ? 31.847 -10.707 17.922 1.00 68.88 377 THR A O 1
ATOM 2942 N N . LEU A 1 378 ? 30.746 -11.609 19.663 1.00 67.12 378 LEU A N 1
ATOM 2943 C CA . LEU A 1 378 ? 29.559 -10.773 19.612 1.00 67.12 378 LEU A CA 1
ATOM 2944 C C . LEU A 1 378 ? 29.535 -9.845 20.823 1.00 67.12 378 LEU A C 1
ATOM 2946 O O . LEU A 1 378 ? 29.811 -10.255 21.948 1.00 67.12 378 LEU A O 1
ATOM 2950 N N . VAL A 1 379 ? 29.170 -8.594 20.596 1.00 68.31 379 VAL A N 1
ATOM 2951 C CA . VAL A 1 379 ? 28.964 -7.578 21.624 1.00 68.31 379 VAL A CA 1
ATOM 2952 C C . VAL A 1 379 ? 27.470 -7.411 21.843 1.00 68.31 379 VAL A C 1
ATOM 2954 O O . VAL A 1 379 ? 26.771 -6.902 20.965 1.00 68.31 379 VAL A O 1
ATOM 2957 N N . LEU A 1 380 ? 26.996 -7.794 23.029 1.00 67.50 380 LEU A N 1
ATOM 2958 C CA . LEU A 1 380 ? 25.688 -7.392 23.535 1.00 67.50 380 LEU A CA 1
ATOM 2959 C C . LEU A 1 380 ? 25.856 -6.095 24.339 1.00 67.50 380 LEU A C 1
ATOM 2961 O O . LEU A 1 380 ? 26.781 -5.966 25.142 1.00 67.50 380 LEU A O 1
ATOM 2965 N N . SER A 1 381 ? 24.974 -5.124 24.127 1.00 66.12 381 SER A N 1
ATOM 2966 C CA . SER A 1 381 ? 24.967 -3.854 24.858 1.00 66.12 381 SER A CA 1
ATOM 2967 C C . SER A 1 381 ? 23.546 -3.400 25.169 1.00 66.12 381 SER A C 1
ATOM 2969 O O . SER A 1 381 ? 22.692 -3.452 24.289 1.00 66.12 381 SER A O 1
ATOM 2971 N N . GLN A 1 382 ? 23.296 -2.932 26.391 1.00 65.44 382 GLN A N 1
ATOM 2972 C CA . GLN A 1 382 ? 22.091 -2.158 26.700 1.00 65.44 382 GLN A CA 1
ATOM 2973 C C . GLN A 1 382 ? 22.372 -0.685 26.393 1.00 65.44 382 GLN A C 1
ATOM 2975 O O . GLN A 1 382 ? 23.468 -0.191 26.686 1.00 65.44 382 GLN A O 1
ATOM 2980 N N . ARG A 1 383 ? 21.405 0.023 25.797 1.00 67.56 383 ARG A N 1
ATOM 2981 C CA . ARG A 1 383 ? 21.518 1.469 25.561 1.00 67.56 383 ARG A CA 1
ATOM 2982 C C . ARG A 1 383 ? 20.278 2.208 26.033 1.00 67.56 383 ARG A C 1
ATOM 2984 O O . ARG A 1 383 ? 19.187 2.011 25.505 1.00 67.56 383 ARG A O 1
ATOM 2991 N N . ASP A 1 384 ? 20.462 3.112 26.979 1.00 63.53 384 ASP A N 1
ATOM 2992 C CA . ASP A 1 384 ? 19.376 3.919 27.521 1.00 63.53 384 ASP A CA 1
ATOM 2993 C C . ASP A 1 384 ? 19.267 5.247 26.760 1.00 63.53 384 ASP A C 1
ATOM 2995 O O . ASP A 1 384 ? 20.273 5.834 26.344 1.00 63.53 384 ASP A O 1
ATOM 2999 N N . ARG A 1 385 ? 18.032 5.720 26.547 1.00 57.72 385 ARG A N 1
ATOM 3000 C CA . ARG A 1 385 ? 17.760 6.989 25.857 1.00 57.72 385 ARG A CA 1
ATOM 3001 C C . ARG A 1 385 ? 17.971 8.146 26.831 1.00 57.72 385 ARG A C 1
ATOM 3003 O O . ARG A 1 385 ? 17.219 8.292 27.790 1.00 57.72 385 ARG A O 1
ATOM 3010 N N . VAL A 1 386 ? 18.977 8.974 26.571 1.00 62.56 386 VAL A N 1
ATOM 3011 C CA . VAL A 1 386 ? 19.336 10.144 27.384 1.00 62.56 386 VAL A CA 1
ATOM 3012 C C . VAL A 1 386 ? 19.042 11.414 26.583 1.00 62.56 386 VAL A C 1
ATOM 3014 O O . VAL A 1 386 ? 19.224 11.443 25.365 1.00 62.56 386 VAL A O 1
ATOM 3017 N N . LEU A 1 387 ? 18.552 12.457 27.252 1.00 53.56 387 LEU A N 1
ATOM 3018 C CA . LEU A 1 387 ? 18.421 13.796 26.671 1.00 53.56 387 LEU A CA 1
ATOM 3019 C C . LEU A 1 387 ? 19.816 14.345 26.314 1.00 53.56 387 LEU A C 1
ATOM 3021 O O . LEU A 1 387 ? 20.777 14.051 27.026 1.00 53.56 387 LEU A O 1
ATOM 3025 N N . ASN A 1 388 ? 19.946 15.141 25.250 1.00 64.44 388 ASN A N 1
ATOM 3026 C CA . ASN A 1 388 ? 21.181 15.890 25.010 1.00 64.44 388 ASN A CA 1
ATOM 3027 C C . ASN A 1 388 ? 21.488 16.806 26.219 1.00 64.44 388 ASN A C 1
ATOM 3029 O O . ASN A 1 388 ? 20.676 17.690 26.491 1.00 64.44 388 ASN A O 1
ATOM 3033 N N . PRO A 1 389 ? 22.621 16.645 26.937 1.00 58.78 389 PRO A N 1
ATOM 3034 C CA . PRO A 1 389 ? 22.941 17.489 28.091 1.00 58.78 389 PRO A CA 1
ATOM 3035 C C . PRO A 1 389 ? 23.153 18.964 27.719 1.00 58.78 389 PRO A C 1
ATOM 3037 O O . PRO A 1 389 ? 22.963 19.827 28.568 1.00 58.78 389 PRO A O 1
ATOM 3040 N N . ASP A 1 390 ? 23.487 19.258 26.459 1.00 59.84 390 ASP A N 1
ATOM 3041 C CA . ASP A 1 390 ? 23.676 20.629 25.974 1.00 59.84 390 ASP A CA 1
ATOM 3042 C C . ASP A 1 390 ? 22.358 21.302 25.525 1.00 59.84 390 ASP A C 1
ATOM 3044 O O . ASP A 1 390 ? 22.380 22.454 25.094 1.00 59.84 390 ASP A O 1
ATOM 3048 N N . TYR A 1 391 ? 21.209 20.610 25.596 1.00 60.94 391 TYR A N 1
ATOM 3049 C CA . TYR A 1 391 ? 19.927 21.116 25.077 1.00 60.94 391 TYR A CA 1
ATOM 3050 C C . TYR A 1 391 ? 19.471 22.403 25.773 1.00 60.94 391 TYR A C 1
ATOM 3052 O O . TYR A 1 391 ? 19.116 23.365 25.098 1.00 60.94 391 TYR A O 1
ATOM 3060 N N . ASP A 1 392 ? 19.541 22.458 27.105 1.00 59.94 392 ASP A N 1
ATOM 3061 C CA . ASP A 1 392 ? 19.084 23.628 27.865 1.00 59.94 392 ASP A CA 1
ATOM 3062 C C . ASP A 1 392 ? 19.965 24.863 27.579 1.00 59.94 392 ASP A C 1
ATOM 3064 O O . ASP A 1 392 ? 19.454 25.969 27.407 1.00 59.94 392 ASP A O 1
ATOM 3068 N N . ALA A 1 393 ? 21.278 24.669 27.407 1.00 60.34 393 ALA A N 1
ATOM 3069 C CA . ALA A 1 393 ? 22.212 25.735 27.028 1.00 60.34 393 ALA A CA 1
ATOM 3070 C C . ALA A 1 393 ? 22.010 26.218 25.576 1.00 60.34 393 ALA A C 1
ATOM 3072 O O . ALA A 1 393 ? 22.159 27.405 25.284 1.00 60.34 393 ALA A O 1
ATOM 3073 N N . GLN A 1 394 ? 21.637 25.316 24.661 1.00 57.47 394 GLN A N 1
ATOM 3074 C CA . GLN A 1 394 ? 21.231 25.678 23.297 1.00 57.47 394 GLN A CA 1
ATOM 3075 C C . GLN A 1 394 ? 19.905 26.457 23.306 1.00 57.47 394 GLN A C 1
ATOM 3077 O O . GLN A 1 394 ? 19.765 27.440 22.580 1.00 57.47 394 GLN A O 1
ATOM 3082 N N . MET A 1 395 ? 18.961 26.082 24.174 1.00 54.56 395 MET A N 1
ATOM 3083 C CA . MET A 1 395 ? 17.680 26.772 24.340 1.00 54.56 395 MET A CA 1
ATOM 3084 C C . MET A 1 395 ? 17.819 28.187 24.919 1.00 54.56 395 MET A C 1
ATOM 3086 O O . MET A 1 395 ? 17.100 29.079 24.470 1.00 54.56 395 MET A O 1
ATOM 3090 N N . GLU A 1 396 ? 18.737 28.434 25.861 1.00 57.50 396 GLU A N 1
ATOM 3091 C CA . GLU A 1 396 ? 19.030 29.799 26.338 1.00 57.50 396 GLU A CA 1
ATOM 3092 C C . GLU A 1 396 ? 19.608 30.683 25.219 1.00 57.50 396 GLU A C 1
ATOM 3094 O O . GLU A 1 396 ? 19.168 31.819 25.043 1.00 57.50 396 GLU A O 1
ATOM 3099 N N . ALA A 1 397 ? 20.522 30.148 24.401 1.00 55.38 397 ALA A N 1
ATOM 3100 C CA . ALA A 1 397 ? 21.133 30.878 23.286 1.00 55.38 397 ALA A CA 1
ATOM 3101 C C . ALA A 1 397 ? 20.151 31.243 22.151 1.00 55.38 397 ALA A C 1
ATOM 3103 O O . ALA A 1 397 ? 20.426 32.158 21.375 1.00 55.38 397 ALA A O 1
ATOM 3104 N N . HIS A 1 398 ? 19.008 30.556 22.045 1.00 53.78 398 HIS A N 1
ATOM 3105 C CA . HIS A 1 398 ? 18.011 30.800 20.997 1.00 53.78 398 HIS A CA 1
ATOM 3106 C C . HIS A 1 398 ? 16.934 31.845 21.353 1.00 53.78 398 HIS A C 1
ATOM 3108 O O . HIS A 1 398 ? 16.185 32.244 20.463 1.00 53.78 398 HIS A O 1
ATOM 3114 N N . GLN A 1 399 ? 16.862 32.349 22.594 1.00 52.22 399 GLN A N 1
ATOM 3115 C CA . GLN A 1 399 ? 15.766 33.244 23.022 1.00 52.22 399 GLN A CA 1
ATOM 3116 C C . GLN A 1 399 ? 15.748 34.638 22.357 1.00 52.22 399 GLN A C 1
ATOM 3118 O O . GLN A 1 399 ? 14.745 35.342 22.470 1.00 52.22 399 GLN A O 1
ATOM 3123 N N . GLU A 1 400 ? 16.807 35.048 21.648 1.00 52.84 400 GLU A N 1
ATOM 3124 C CA . GLU A 1 400 ? 16.864 36.353 20.963 1.00 52.84 400 GLU A CA 1
ATOM 3125 C C . GLU A 1 400 ? 16.283 36.365 19.532 1.00 52.84 400 GLU A C 1
ATOM 3127 O O . GLU A 1 400 ? 16.184 37.438 18.936 1.00 52.84 400 GLU A O 1
ATOM 3132 N N . ASN A 1 401 ? 15.861 35.225 18.966 1.00 49.91 401 ASN A N 1
ATOM 3133 C CA . ASN A 1 401 ? 15.175 35.187 17.665 1.00 49.91 401 ASN A CA 1
ATOM 3134 C C . ASN A 1 401 ? 13.837 34.442 17.731 1.00 49.91 401 ASN A C 1
ATOM 3136 O O . ASN A 1 401 ? 13.711 33.395 18.359 1.00 49.91 401 ASN A O 1
ATOM 3140 N N . VAL A 1 402 ? 12.825 34.997 17.058 1.00 50.25 402 VAL A N 1
ATOM 3141 C CA . VAL A 1 402 ? 11.449 34.480 17.076 1.00 50.25 402 VAL A CA 1
ATOM 3142 C C . VAL A 1 402 ? 11.281 33.407 16.005 1.00 50.25 402 VAL A C 1
ATOM 3144 O O . VAL A 1 402 ? 10.779 33.683 14.919 1.00 50.25 402 VAL A O 1
ATOM 3147 N N . ASP A 1 403 ? 11.679 32.182 16.335 1.00 51.09 403 ASP A N 1
ATOM 3148 C CA . ASP A 1 403 ? 11.347 30.988 15.557 1.00 51.09 403 ASP A CA 1
ATOM 3149 C C . ASP A 1 403 ? 10.991 29.801 16.470 1.00 51.09 403 ASP A C 1
ATOM 3151 O O . ASP A 1 403 ? 11.211 29.833 17.684 1.00 51.09 403 ASP A O 1
ATOM 3155 N N . VAL A 1 404 ? 10.358 28.772 15.903 1.00 46.84 404 VAL A N 1
ATOM 3156 C CA . VAL A 1 404 ? 9.815 27.633 16.669 1.00 46.84 404 VAL A CA 1
ATOM 3157 C C . VAL A 1 404 ? 10.963 26.768 17.225 1.00 46.84 404 VAL A C 1
ATOM 3159 O O . VAL A 1 404 ? 11.842 26.385 16.453 1.00 46.84 404 VAL A O 1
ATOM 3162 N N . PRO A 1 405 ? 10.977 26.411 18.527 1.00 48.38 405 PRO A N 1
ATOM 3163 C CA . PRO A 1 405 ? 12.073 25.635 19.106 1.00 48.38 405 PRO A CA 1
ATOM 3164 C C . PRO A 1 405 ? 12.148 24.217 18.525 1.00 48.38 405 PRO A C 1
ATOM 3166 O O . PRO A 1 405 ? 11.134 23.522 18.420 1.00 48.38 405 PRO A O 1
ATOM 3169 N N . GLU A 1 406 ? 13.361 23.767 18.194 1.00 51.00 406 GLU A N 1
ATOM 3170 C CA . GLU A 1 406 ? 13.594 22.389 17.754 1.00 51.00 406 GLU A CA 1
ATOM 3171 C C . GLU A 1 406 ? 13.226 21.370 18.854 1.00 51.00 406 GLU A C 1
ATOM 3173 O O . GLU A 1 406 ? 13.484 21.601 20.046 1.00 51.00 406 GLU A O 1
ATOM 3178 N N . PRO A 1 407 ? 12.676 20.198 18.478 1.00 45.94 407 PRO A N 1
ATOM 3179 C CA . PRO A 1 407 ? 12.376 19.140 19.432 1.00 45.94 407 PRO A CA 1
ATOM 3180 C C . PRO A 1 407 ? 13.657 18.586 20.088 1.00 45.94 407 PRO A C 1
ATOM 3182 O O . PRO A 1 407 ? 14.718 18.543 19.455 1.00 45.94 407 PRO A O 1
ATOM 3185 N N . PRO A 1 408 ? 13.578 18.119 21.349 1.00 52.69 408 PRO A N 1
ATOM 3186 C CA . PRO A 1 408 ? 14.735 17.638 22.094 1.00 52.69 408 PRO A CA 1
ATOM 3187 C C . PRO A 1 408 ? 15.420 16.451 21.412 1.00 52.69 408 PRO A C 1
ATOM 3189 O O . PRO A 1 408 ? 14.848 15.370 21.258 1.00 52.69 408 PRO A O 1
ATOM 3192 N N . LYS A 1 409 ? 16.691 16.644 21.049 1.00 55.50 409 LYS A N 1
ATOM 3193 C CA . LYS A 1 409 ? 17.540 15.601 20.465 1.00 55.50 409 LYS A CA 1
ATOM 3194 C C . LYS A 1 409 ? 17.945 14.609 21.562 1.00 55.50 409 LYS A C 1
ATOM 3196 O O . LYS A 1 409 ? 18.501 14.992 22.592 1.00 55.50 409 LYS A O 1
ATOM 3201 N N . TYR A 1 410 ? 17.645 13.330 21.344 1.00 55.88 410 TYR A N 1
ATOM 3202 C CA . TYR A 1 410 ? 17.973 12.234 22.258 1.00 55.88 410 TYR A CA 1
ATOM 3203 C C . TYR A 1 410 ? 19.149 11.411 21.728 1.00 55.88 410 TYR A C 1
ATOM 3205 O O . TYR A 1 410 ? 19.243 11.152 20.531 1.00 55.88 410 TYR A O 1
ATOM 3213 N N . PHE A 1 411 ? 19.997 10.927 22.634 1.00 58.09 411 PHE A N 1
ATOM 3214 C CA . PHE A 1 411 ? 21.121 10.047 22.321 1.00 58.09 411 PHE A CA 1
ATOM 3215 C C . PHE A 1 411 ? 21.007 8.712 23.065 1.00 58.09 411 PHE A C 1
ATOM 3217 O O . PHE A 1 411 ? 20.512 8.645 24.191 1.00 58.09 411 PHE A O 1
ATOM 3224 N N . PHE A 1 412 ? 21.502 7.637 22.451 1.00 54.88 412 PHE A N 1
ATOM 3225 C CA . PHE A 1 412 ? 21.581 6.315 23.075 1.00 54.88 412 PHE A CA 1
ATOM 3226 C C . PHE A 1 412 ? 22.921 6.144 23.795 1.00 54.88 412 PHE A C 1
ATOM 3228 O O . PHE A 1 412 ? 23.957 5.938 23.159 1.00 54.88 412 PHE A O 1
ATOM 3235 N N . LYS A 1 413 ? 22.906 6.202 25.128 1.00 60.00 413 LYS A N 1
ATOM 3236 C CA . LYS A 1 413 ? 24.090 5.955 25.958 1.00 60.00 413 LYS A CA 1
ATOM 3237 C C . LYS A 1 413 ? 24.187 4.465 26.272 1.00 60.00 413 LYS A C 1
ATOM 3239 O O . LYS A 1 413 ? 23.263 3.907 26.852 1.00 60.00 413 LYS A O 1
ATOM 3244 N N . ILE A 1 414 ? 25.313 3.833 25.937 1.00 62.75 414 ILE A N 1
ATOM 3245 C CA . ILE A 1 414 ? 25.601 2.459 26.375 1.00 62.75 414 ILE A CA 1
ATOM 3246 C C . ILE A 1 414 ? 25.719 2.455 27.907 1.00 62.75 414 ILE A C 1
ATOM 3248 O O . ILE A 1 414 ? 26.563 3.169 28.454 1.00 62.75 414 ILE A O 1
ATOM 3252 N N . SER A 1 415 ? 24.880 1.671 28.582 1.00 62.34 415 SER A N 1
ATOM 3253 C CA . SER A 1 415 ? 24.888 1.502 30.042 1.00 62.34 415 SER A CA 1
ATOM 3254 C C . SER A 1 415 ? 25.604 0.223 30.469 1.00 62.34 415 SER A C 1
ATOM 3256 O O . SER A 1 415 ? 26.442 0.275 31.367 1.00 62.34 415 SER A O 1
ATOM 3258 N N . GLU A 1 416 ? 25.379 -0.887 29.763 1.00 63.28 416 GLU A N 1
ATOM 3259 C CA . GLU A 1 416 ? 26.153 -2.127 29.904 1.00 63.28 416 GLU A CA 1
ATOM 3260 C C . GLU A 1 416 ? 26.660 -2.627 28.541 1.00 63.28 416 GLU A C 1
ATOM 3262 O O . GLU A 1 416 ? 26.002 -2.452 27.514 1.00 63.28 416 GLU A O 1
ATOM 3267 N N . LYS A 1 417 ? 27.835 -3.274 28.529 1.00 68.25 417 LYS A N 1
ATOM 3268 C CA . LYS A 1 417 ? 28.437 -3.925 27.352 1.00 68.25 417 LYS A CA 1
ATOM 3269 C C . LYS A 1 417 ? 29.111 -5.230 27.782 1.00 68.25 417 LYS A C 1
ATOM 3271 O O . LYS A 1 417 ? 29.980 -5.202 28.650 1.00 68.25 417 LYS A O 1
ATOM 3276 N N . VAL A 1 418 ? 28.775 -6.347 27.139 1.00 65.88 418 VAL A N 1
ATOM 3277 C CA . VAL A 1 418 ? 29.425 -7.652 27.340 1.00 65.88 418 VAL A CA 1
ATOM 3278 C C . VAL A 1 418 ? 29.832 -8.234 25.989 1.00 65.88 418 VAL A C 1
ATOM 3280 O O . VAL A 1 418 ? 29.030 -8.286 25.059 1.00 65.88 418 VAL A O 1
ATOM 3283 N N . ALA A 1 419 ? 31.086 -8.673 25.889 1.00 66.81 419 ALA A N 1
ATOM 3284 C CA . ALA A 1 419 ? 31.587 -9.445 24.759 1.00 66.81 419 ALA A CA 1
ATOM 3285 C C . ALA A 1 419 ? 31.423 -10.949 25.036 1.00 66.81 419 ALA A C 1
ATOM 3287 O O . ALA A 1 419 ? 31.701 -11.421 26.137 1.00 66.81 419 ALA A O 1
ATOM 3288 N N . VAL A 1 420 ? 30.970 -11.689 24.028 1.00 65.50 420 VAL A N 1
ATOM 3289 C CA . VAL A 1 420 ? 30.648 -13.116 24.076 1.00 65.50 420 VAL A CA 1
ATOM 3290 C C . VAL A 1 420 ? 31.289 -13.798 22.879 1.00 65.50 420 VAL A C 1
ATOM 3292 O O . VAL A 1 420 ? 30.933 -13.509 21.739 1.00 65.50 420 VAL A O 1
ATOM 3295 N N . THR A 1 421 ? 32.206 -14.728 23.124 1.00 68.19 421 THR A N 1
ATOM 3296 C CA . THR A 1 421 ? 32.803 -15.536 22.057 1.00 68.19 421 THR A CA 1
ATOM 3297 C C . THR A 1 421 ? 31.955 -16.784 21.806 1.00 68.19 421 THR A C 1
ATOM 3299 O O . THR A 1 421 ? 31.724 -17.574 22.717 1.00 68.19 421 THR A O 1
ATOM 3302 N N . VAL A 1 422 ? 31.490 -16.957 20.568 1.00 66.81 422 VAL A N 1
ATOM 3303 C CA . VAL A 1 422 ? 30.648 -18.073 20.112 1.00 66.81 422 VAL A CA 1
ATOM 3304 C C . VAL A 1 422 ? 31.440 -18.898 19.093 1.00 66.81 422 VAL A C 1
ATOM 3306 O O . VAL A 1 422 ? 31.817 -18.349 18.054 1.00 66.81 422 VAL A O 1
ATOM 3309 N N . PRO A 1 423 ? 31.717 -20.190 19.345 1.00 63.47 423 PRO A N 1
ATOM 3310 C CA . PRO A 1 423 ? 32.320 -21.064 18.344 1.00 63.47 423 PRO A CA 1
ATOM 3311 C C . PRO A 1 423 ? 31.401 -21.265 17.129 1.00 63.47 423 PRO A C 1
ATOM 3313 O O . PRO A 1 423 ? 30.179 -21.335 17.264 1.00 63.47 423 PRO A O 1
ATOM 3316 N N . LEU A 1 424 ? 31.998 -21.341 15.938 1.00 62.22 424 LEU A N 1
ATOM 3317 C CA . LEU A 1 424 ? 31.309 -21.587 14.661 1.00 62.22 424 LEU A CA 1
ATOM 3318 C C . LEU A 1 424 ? 31.429 -23.044 14.176 1.00 62.22 424 LEU A C 1
ATOM 3320 O O . LEU A 1 424 ? 30.960 -23.360 13.080 1.00 62.22 424 LEU A O 1
ATOM 3324 N N . ARG A 1 425 ? 32.099 -23.898 14.955 1.00 58.47 425 ARG A N 1
ATOM 3325 C CA . ARG A 1 425 ? 32.410 -25.307 14.687 1.00 58.47 425 ARG A CA 1
ATOM 3326 C C . ARG A 1 425 ? 32.150 -26.128 15.949 1.00 58.47 425 ARG A C 1
ATOM 3328 O O . ARG A 1 425 ? 32.365 -25.560 17.045 1.00 58.47 425 ARG A O 1
#

Secondary structure (DSSP, 8-state):
---EEEEEE-B-TT-SSS-BSEEEEEETTEEEEE---SSTHHHHHHHHTT--GGGEEEEE-----HHHHHHHHHHHHHHHHHHTTT---S-EEEEE-HHHHHHHHHHHHHHS-HHHHTTBTTTEEEEE--TT-EEEETTEEEEEEE---SSS--EEEEEE-TTS-EEEE-TTSPPPGGGHHHHTT-SEEEEE--B-TTTHHHH-TGGGT--BHHHHHHHHHHHT-SEEEEESB--TTHHHHHHHHHHHHTTT--SEEE---TT-EEE-STTSS-TT---------------------EEEETTEEEEEEEEEEETTEEEEEEEEESTT--SEEEEE--TTSS-B-------------S-EEEEEEEPGGGTTSSEEEEEEEEEEEEE-TTHHHHHHHTTTS-SPPPPPPEEEEEEEEEEEEEE--

Radius of gyration: 24.22 Å; chains: 1; bounding box: 63×71×58 Å

Foldseek 3Di:
DFKKKFWAWFAAPPDDPTFFGWIWIDDPLATATEFQFQAPSSVVSCVVLVNDLLRQQHYEYFDADNGRQHRVLVSLQVQLVCVVVVNHPAAHEYEDAPVNLVVSLVVNVVPDDVSSNVCEPPRYDDHHDDAQDWDADPNKTKGKHFQPDPPDTTIKIWIADPQRFIATENPQADGDPVCLVRQQQGQEYEFEAAEAPVCCVVRVQVVVRHHHLLVQLQVCVVSVYAEYEYGNYYDPCVVCCQVVSCVNSVVRHDHHYGDDGRRDMGRPDPPSPPPPDDDDDDDDDDDDDDDDFDDDDWDDDPNKIKDWRAWDDDPQWIKTKIKIFPLPAFFKAKFFPDPVRDTPRDDRPTRDDDDPPRIDMDIGIDDPVCLPDQKTKMKIWHWDKDWDPCQVVVVVVPPVDDDDDDDTDIDTHTPGIDIDIDGND

Sequence (425 aa):
MAESLYVFGTGNAGAVNCYNTCFALRKEDEYLMVDAGGGNGILRILRDMNVPMSAIHHMIVTHEHTDHVLGVVWMVRMIATAMLQGKYEGNLHIYGHEELLGKVRTLCALTLQKKHCAVFDDRILFEVVADGESRQALGYDITFFDIHSTKAPQFGFSLKLESGETFTCLGDEPYNPLCKIYAEHADWLLSEAFCLYEDRERFKPYEKHHSTAKDGAQQAAELGVKNLVLWHTEDSNLAHRKARYTAEAAAYFSGNILVPDDREIIPLSASAAKDGAQNTAQGPAQKNREKESCGMESIKVGFLKVTCKGVRGEGALRYAAFRAENSTVRNLYLSLDSANGRAQSSEILKLEPGTAEENAKFAVVLPEQEWQKDSITLVLSQRDRVLNPDYDAQMEAHQENVDVPEPPKYFFKISEKVAVTVPLR

pLDDT: mean 79.7, std 22.72, range [24.95, 98.81]